Protein AF-A0A6I5P0N2-F1 (afdb_monomer_lite)

Sequence (398 aa):
MTQQKPTVQQSGKYAINFGKGRGDIHIGDRIYSIDPETLRRIIREELWTGEYSEVAKIVKTLLREELRRFQKDYGTTIGVGLNALSGLLQNPEIHDSVVVFRANFRAASDKIAVVAKLKELHDLLHNVEVVCYEPVAKAVKYFLEDDIAVGDCAVHHMQLQNYILRIQAVCQHVDHSVSTAQWPSDLQTVAKVLSEAIAELDAQKLRQAISKLKRIIAHQPSRLNTQLNQAARNLQLSELIESMRAIQQKLVEVCPETDKTQDFGRSITALTDLANRLAVLVVTHDYWQAIDIDLRLIETTIAYDVMELEIAWPDLQARVKPFFDEHQDDWTTWFQAHTRNLDAALKEHNPARIRSCFQLYRSQALNRFYRVDTNLKLLFDELSEVGKHLAGVLDALG

Radius of gyration: 25.36 Å; chains: 1; bounding box: 54×64×67 Å

Secondary structure (DSSP, 8-state):
--PPPP----BTTB-EEEETTEEEEEETTEEEE--HHHHHHHHHHHSSSS--SHHHHHHHHHHHHHHH-TT--HHHHHHHHHHHHHTTTTSHHHHHHHHHTHHHHHHHHHHHHHHHHHHHHHHHHHHIIIIIIHHHHHHTTTTTT-HHHHHHHHHHHHHHHHHHHHHHHHHHHS-HHHHT-SHHHHHHHHHHHHHHHHHHT-HHHHHHHHHHHHHHHHHHHHHHHHHHHHHHHTT-HHHHHHHHHHHHHHHHHHSTT-HHHHHHHHHHHHHHHHHHHHHHHHHHHHHHHHHHHHHHHHHHHTTT-SHHHHHHHHHHHHHHGGG--SS--HHHHHHHHHHHHHHHHHHTT-HHHHHHHHHHHHHHHHHHHHHHHHHHHHHHHHHHHHHHHHHHHHHHT-

Foldseek 3Di:
DDDDDDDFDDDPQFGFDPDPPWTWGDDHPDTFTPDLVSLVVCCVPPVPPLPDDDNLVVLLVLVVVLVVPPDDLLLVLLLLLLVLLLVVCVDVLLLVLVVVCLVVLVLLLVLLLQLLLLLVLLVLLVCCVPQALPLLVVLLVCLLPDPVSLVSLVVSLVVLVVSLVVNVVSLVVHDVVSVPDCVSVLSVVLSVLSVVCSVVVPSVSSVVSSVSSCVCSLPVSVVSLVVSLVSLVVSPLVSVLVSLVSSLVSCCVPPNDDPSSVSSVSSSVSSVVLNSSLSSLSVVLVLLVVLLNLLVVCVVCLVPDCVSVVVCLVVSCSSCVSNQDPPDDPLNVQLVVLNVQLVVCVVVVPSVSNVVSSVSNSVSSVVVSVVSSVSSSVSSVSSNSSSVSSVVSSVSSD

pLDDT: mean 83.63, std 18.64, range [25.91, 98.44]

Structure (mmCIF, N/CA/C/O backbone):
data_AF-A0A6I5P0N2-F1
#
_entry.id   AF-A0A6I5P0N2-F1
#
loop_
_atom_site.group_PDB
_atom_site.id
_atom_site.type_symbol
_atom_site.label_atom_id
_atom_site.label_alt_id
_atom_site.label_comp_id
_atom_site.label_asym_id
_atom_site.label_entity_id
_atom_site.label_seq_id
_atom_site.pdbx_PDB_ins_code
_atom_site.Cartn_x
_atom_site.Cartn_y
_atom_site.Cartn_z
_atom_site.occupancy
_atom_site.B_iso_or_equiv
_atom_site.auth_seq_id
_atom_site.auth_comp_id
_atom_site.auth_asym_id
_atom_site.auth_atom_id
_atom_site.pdbx_PDB_model_num
ATOM 1 N N . MET A 1 1 ? -1.631 37.141 33.257 1.00 38.09 1 MET A N 1
ATOM 2 C CA . MET A 1 1 ? -1.670 36.003 32.314 1.00 38.09 1 MET A CA 1
ATOM 3 C C . MET A 1 1 ? -2.527 36.401 31.128 1.00 38.09 1 MET A C 1
ATOM 5 O O . MET A 1 1 ? -3.737 36.516 31.259 1.00 38.09 1 MET A O 1
ATOM 9 N N . THR A 1 2 ? -1.887 36.733 30.014 1.00 29.44 2 THR A N 1
ATOM 10 C CA . THR A 1 2 ? -2.542 37.251 28.809 1.00 29.44 2 THR A CA 1
ATOM 11 C C . THR A 1 2 ? -3.104 36.072 28.018 1.00 29.44 2 THR A C 1
ATOM 13 O O . THR A 1 2 ? -2.340 35.241 27.535 1.00 29.44 2 THR A O 1
ATOM 16 N N . GLN A 1 3 ? -4.432 35.960 27.923 1.00 26.36 3 GLN A N 1
ATOM 17 C CA . GLN A 1 3 ? -5.081 34.962 27.069 1.00 26.36 3 GLN A CA 1
ATOM 18 C C . GLN A 1 3 ? -4.794 35.296 25.598 1.00 26.36 3 GLN A C 1
ATOM 20 O O . GLN A 1 3 ? -5.190 36.354 25.105 1.00 26.36 3 GLN A O 1
ATOM 25 N N . GLN A 1 4 ? -4.093 34.401 24.898 1.00 25.91 4 GLN A N 1
ATOM 26 C CA . GLN A 1 4 ? -3.948 34.451 23.444 1.00 25.91 4 GLN A CA 1
ATOM 27 C C . GLN A 1 4 ? -5.324 34.243 22.795 1.00 25.91 4 GLN A C 1
ATOM 29 O O . GLN A 1 4 ? -5.942 33.191 22.949 1.00 25.91 4 GLN A O 1
ATOM 34 N N . LYS A 1 5 ? -5.808 35.258 22.071 1.00 26.55 5 LYS A N 1
ATOM 35 C CA . LYS A 1 5 ? -6.976 35.135 21.189 1.00 26.55 5 LYS A CA 1
ATOM 36 C C . LYS A 1 5 ? -6.606 34.297 19.955 1.00 26.55 5 LYS A C 1
ATOM 38 O O . LYS A 1 5 ? -5.507 34.483 19.431 1.00 26.55 5 LYS A O 1
ATOM 43 N N . PRO A 1 6 ? -7.507 33.430 19.456 1.00 29.69 6 PRO A N 1
ATOM 44 C CA . PRO A 1 6 ? -7.276 32.695 18.219 1.00 29.69 6 PRO A CA 1
ATOM 45 C C . PRO A 1 6 ? -7.151 33.664 17.037 1.00 29.69 6 PRO A C 1
ATOM 47 O O . PRO A 1 6 ? -7.956 34.583 16.871 1.00 29.69 6 PRO A O 1
ATOM 50 N N . THR A 1 7 ? -6.110 33.466 16.232 1.00 27.97 7 THR A N 1
ATOM 51 C CA . THR A 1 7 ? -5.831 34.247 15.028 1.00 27.97 7 THR A CA 1
ATOM 52 C C . THR A 1 7 ? -6.781 33.812 13.915 1.00 27.97 7 THR A C 1
ATOM 54 O O . THR A 1 7 ? -6.642 32.727 13.362 1.00 27.97 7 THR A O 1
ATOM 57 N N . VAL A 1 8 ? -7.754 34.659 13.586 1.00 32.78 8 VAL A N 1
ATOM 58 C CA . VAL A 1 8 ? -8.607 34.494 12.404 1.00 32.78 8 VAL A CA 1
ATOM 59 C C . VAL A 1 8 ? -7.925 35.220 11.243 1.00 32.78 8 VAL A C 1
ATOM 61 O O . VAL A 1 8 ? -7.829 36.446 11.260 1.00 32.78 8 VAL A O 1
ATOM 64 N N . GLN A 1 9 ? -7.448 34.491 10.230 1.00 31.20 9 GLN A N 1
ATOM 65 C CA . GLN A 1 9 ? -7.102 35.101 8.943 1.00 31.20 9 GLN A CA 1
ATOM 66 C C . GLN A 1 9 ? -8.393 35.300 8.142 1.00 31.20 9 GLN A C 1
ATOM 68 O O . GLN A 1 9 ? -8.932 34.362 7.562 1.00 31.20 9 GLN A O 1
ATOM 73 N N . GLN A 1 10 ? -8.914 36.527 8.138 1.00 33.12 10 GLN A N 1
ATOM 74 C CA . GLN A 1 10 ? -9.972 36.936 7.217 1.00 33.12 10 GLN A CA 1
ATOM 75 C C . GLN A 1 10 ? -9.339 37.469 5.930 1.00 33.12 10 GLN A C 1
ATOM 77 O O . GLN A 1 10 ? -8.772 38.559 5.921 1.00 33.12 10 GLN A O 1
ATOM 82 N N . SER A 1 11 ? -9.485 36.731 4.830 1.00 29.33 11 SER A N 1
ATOM 83 C CA . SER A 1 11 ? -9.305 37.268 3.480 1.00 29.33 11 SER A CA 1
ATOM 84 C C . SER A 1 11 ? -10.590 37.030 2.683 1.00 29.33 11 SER A C 1
ATOM 86 O O . SER A 1 11 ? -10.755 35.951 2.141 1.00 29.33 11 SER A O 1
ATOM 88 N N . GLY A 1 12 ? -11.502 38.013 2.669 1.00 38.03 12 GLY A N 1
ATOM 89 C CA . GLY A 1 12 ? -12.645 38.164 1.742 1.00 38.03 12 GLY A CA 1
ATOM 90 C C . GLY A 1 12 ? -13.572 36.956 1.483 1.00 38.03 12 GLY A C 1
ATOM 91 O O . GLY A 1 12 ? -13.138 35.934 0.987 1.00 38.03 12 GLY A O 1
ATOM 92 N N . LYS A 1 13 ? -14.889 37.109 1.701 1.00 31.67 13 LYS A N 1
ATOM 93 C CA . LYS A 1 13 ? -15.993 36.151 1.404 1.00 31.67 13 LYS A CA 1
ATOM 94 C C . LYS A 1 13 ? -15.868 34.681 1.866 1.00 31.67 13 LYS A C 1
ATOM 96 O O . LYS A 1 13 ? -16.903 34.030 1.923 1.00 31.67 13 LYS A O 1
ATOM 101 N N . TYR A 1 14 ? -14.702 34.168 2.253 1.00 39.78 14 TYR A N 1
ATOM 102 C CA . TYR A 1 14 ? -14.485 32.759 2.587 1.00 39.78 14 TYR A CA 1
ATOM 103 C C . TYR A 1 14 ? -13.542 32.630 3.788 1.00 39.78 14 TYR A C 1
ATOM 105 O O . TYR A 1 14 ? -12.489 33.264 3.838 1.00 39.78 14 TYR A O 1
ATOM 113 N N . ALA A 1 15 ? -13.933 31.819 4.772 1.00 37.72 15 ALA A N 1
ATOM 114 C CA . ALA A 1 15 ? -13.163 31.545 5.982 1.00 37.72 15 ALA A CA 1
ATOM 115 C C . ALA A 1 15 ? -13.205 30.040 6.282 1.00 37.72 15 ALA A C 1
ATOM 117 O O . ALA A 1 15 ? -14.276 29.437 6.270 1.00 37.72 15 ALA A O 1
ATOM 118 N N . ILE A 1 16 ? -12.045 29.443 6.562 1.00 37.66 16 ILE A N 1
ATOM 119 C CA . ILE A 1 16 ? -11.930 28.066 7.057 1.00 37.66 16 ILE A CA 1
ATOM 120 C C . ILE A 1 16 ? -11.590 28.171 8.540 1.00 37.66 16 ILE A C 1
ATOM 122 O O . ILE A 1 16 ? -10.564 28.751 8.897 1.00 37.66 16 ILE A O 1
ATOM 126 N N . ASN A 1 17 ? -12.466 27.663 9.405 1.00 39.34 17 ASN A N 1
ATOM 127 C CA . ASN A 1 17 ? -12.316 27.793 10.849 1.00 39.34 17 ASN A CA 1
ATOM 128 C C . ASN A 1 17 ? -12.139 26.406 11.473 1.00 39.34 17 ASN A C 1
ATOM 130 O O . ASN A 1 17 ? -13.090 25.638 11.596 1.00 39.34 17 ASN A O 1
ATOM 134 N N . PHE A 1 18 ? -10.911 26.078 11.874 1.00 38.09 18 PHE A N 1
ATOM 135 C CA . PHE A 1 18 ? -10.611 24.846 12.603 1.00 38.09 18 PHE A CA 1
ATOM 136 C C . PHE A 1 18 ? -10.869 25.067 14.100 1.00 38.09 18 PHE A C 1
ATOM 138 O O . PHE A 1 18 ? -9.952 25.226 14.906 1.00 38.09 18 PHE A O 1
ATOM 145 N N . GLY A 1 19 ? -12.147 25.154 14.469 1.00 32.78 19 GLY A N 1
ATOM 146 C CA . GLY A 1 19 ? -12.583 25.187 15.864 1.00 32.78 19 GLY A CA 1
ATOM 147 C C . GLY A 1 19 ? -12.560 23.794 16.502 1.00 32.78 19 GLY A C 1
ATOM 148 O O . GLY A 1 19 ? -12.628 22.781 15.811 1.00 32.78 19 GLY A O 1
ATOM 149 N N . LYS A 1 20 ? -12.475 23.744 17.839 1.00 33.16 20 LYS A N 1
ATOM 150 C CA . LYS A 1 20 ? -12.457 22.518 18.661 1.00 33.16 20 LYS A CA 1
ATOM 151 C C . LYS A 1 20 ? -13.582 21.537 18.267 1.00 33.16 20 LYS A C 1
ATOM 153 O O . LYS A 1 20 ? -14.701 21.655 18.753 1.00 33.16 20 LYS A O 1
ATOM 158 N N . GLY A 1 21 ? -13.268 20.549 17.428 1.00 36.88 21 GLY A N 1
ATOM 159 C CA . GLY A 1 21 ? -14.052 19.319 17.259 1.00 36.88 21 GLY A CA 1
ATOM 160 C C . GLY A 1 21 ? -15.033 19.241 16.082 1.00 36.88 21 GLY A C 1
ATOM 161 O O . GLY A 1 21 ? -15.565 18.160 15.849 1.00 36.88 21 GLY A O 1
ATOM 162 N N . ARG A 1 22 ? -15.251 20.310 15.309 1.00 43.81 22 ARG A N 1
ATOM 163 C CA . ARG A 1 22 ? -15.958 20.249 14.014 1.00 43.81 22 ARG A CA 1
ATOM 164 C C . ARG A 1 22 ? -15.284 21.206 13.045 1.00 43.81 22 ARG A C 1
ATOM 166 O O . ARG A 1 22 ? -15.262 22.409 13.284 1.00 43.81 22 ARG A O 1
ATOM 173 N N . GLY A 1 23 ? -14.689 20.660 11.993 1.00 49.16 23 GLY A N 1
ATOM 174 C CA . GLY A 1 23 ? -14.283 21.469 10.859 1.00 49.16 23 GLY A CA 1
ATOM 175 C C . GLY A 1 23 ? -15.476 21.581 9.925 1.00 49.16 23 GLY A C 1
ATOM 176 O O . GLY A 1 23 ? -15.993 20.559 9.487 1.00 49.16 23 GLY A O 1
ATOM 177 N N . ASP A 1 24 ? -15.910 22.800 9.646 1.00 52.66 24 ASP A N 1
ATOM 178 C CA . ASP A 1 24 ? -16.849 23.086 8.570 1.00 52.66 24 ASP A CA 1
ATOM 179 C C . ASP A 1 24 ? -16.078 23.837 7.474 1.00 52.66 24 ASP A C 1
ATOM 181 O O . ASP A 1 24 ? -15.281 24.741 7.749 1.00 52.66 24 ASP A O 1
ATOM 185 N N . ILE A 1 25 ? -16.278 23.441 6.220 1.00 52.09 25 ILE A N 1
ATOM 186 C CA . ILE A 1 25 ? -15.741 24.121 5.043 1.00 52.09 25 ILE A CA 1
ATOM 187 C C . ILE A 1 25 ? -16.843 25.019 4.496 1.00 52.09 25 ILE A C 1
ATOM 189 O O . ILE A 1 25 ? -17.900 24.550 4.079 1.00 52.09 25 ILE A O 1
ATOM 193 N N . HIS A 1 26 ? -16.577 26.318 4.450 1.00 53.03 26 HIS A N 1
ATOM 194 C CA . HIS A 1 26 ? -17.469 27.287 3.828 1.00 53.03 26 HIS A CA 1
ATOM 195 C C . HIS A 1 26 ? -17.014 27.543 2.385 1.00 53.03 26 HIS A C 1
ATOM 197 O O . HIS A 1 26 ? -15.905 28.034 2.169 1.00 53.03 26 HIS A O 1
ATOM 203 N N . ILE A 1 27 ? -17.863 27.229 1.401 1.00 52.28 27 ILE A N 1
ATOM 204 C CA . ILE A 1 27 ? -17.632 27.536 -0.022 1.00 52.28 27 ILE A CA 1
ATOM 205 C C . ILE A 1 27 ? -18.862 28.275 -0.552 1.00 52.28 27 ILE A C 1
ATOM 207 O O . ILE A 1 27 ? -19.943 27.695 -0.657 1.00 52.28 27 ILE A O 1
ATOM 211 N N . GLY A 1 28 ? -18.732 29.555 -0.902 1.00 67.31 28 GLY A N 1
ATOM 212 C CA . GLY A 1 28 ? -19.925 30.358 -1.204 1.00 67.31 28 GLY A CA 1
ATOM 213 C C . GLY A 1 28 ? -20.780 30.558 0.048 1.00 67.31 28 GLY A C 1
ATOM 214 O O . GLY A 1 28 ? -20.264 30.734 1.149 1.00 67.31 28 GLY A O 1
ATOM 215 N N . ASP A 1 29 ? -22.091 30.434 -0.139 1.00 58.97 29 ASP A N 1
ATOM 216 C CA . ASP A 1 29 ? -23.083 30.398 0.940 1.00 58.97 29 ASP A CA 1
ATOM 217 C C . ASP A 1 29 ? -23.327 28.968 1.462 1.00 58.97 29 ASP A C 1
ATOM 219 O O . ASP A 1 29 ? -24.252 28.727 2.237 1.00 58.97 29 ASP A O 1
ATOM 223 N N . ARG A 1 30 ? -22.530 27.987 1.013 1.00 50.25 30 ARG A N 1
ATOM 224 C CA . ARG A 1 30 ? -22.682 26.578 1.387 1.00 50.25 30 ARG A CA 1
ATOM 225 C C . ARG A 1 30 ? -21.696 26.210 2.486 1.00 50.25 30 ARG A C 1
ATOM 227 O O . ARG A 1 30 ? -20.508 26.519 2.405 1.00 50.25 30 ARG A O 1
ATOM 234 N N . ILE A 1 31 ? -22.211 25.512 3.492 1.00 56.69 31 ILE A N 1
ATOM 235 C CA . ILE A 1 31 ? -21.442 24.951 4.599 1.00 56.69 31 ILE A CA 1
ATOM 236 C C . ILE A 1 31 ? -21.383 23.443 4.386 1.00 56.69 31 ILE A C 1
ATOM 238 O O . ILE A 1 31 ? -22.414 22.782 4.268 1.00 56.69 31 ILE A O 1
ATOM 242 N N . TYR A 1 32 ? -20.171 22.918 4.309 1.00 58.03 32 TYR A N 1
ATOM 243 C CA . TYR A 1 32 ? -19.884 21.503 4.154 1.00 58.03 32 TYR A CA 1
ATOM 244 C C . TYR A 1 32 ? -19.265 21.004 5.449 1.00 58.03 32 TYR A C 1
ATOM 246 O O . TYR A 1 32 ? -18.270 21.563 5.902 1.00 58.03 32 TYR A O 1
ATOM 254 N N . SER A 1 33 ? -19.816 19.948 6.038 1.00 51.97 33 SER A N 1
ATOM 255 C CA . SER A 1 33 ? -19.141 19.303 7.160 1.00 51.97 33 SER A CA 1
ATOM 256 C C . SER A 1 33 ? -17.852 18.643 6.657 1.00 51.97 33 SER A C 1
ATOM 258 O O . SER A 1 33 ? -17.849 18.047 5.577 1.00 51.97 33 SER A O 1
ATOM 260 N N . ILE A 1 34 ? -16.747 18.740 7.406 1.00 57.44 34 ILE A N 1
ATOM 261 C CA . ILE A 1 34 ? -15.543 17.919 7.177 1.00 57.44 34 ILE A CA 1
ATOM 262 C C . ILE A 1 34 ? -15.832 16.519 7.711 1.00 57.44 34 ILE A C 1
ATOM 264 O O . ILE A 1 34 ? -15.244 16.052 8.686 1.00 57.44 34 ILE A O 1
ATOM 268 N N . ASP A 1 35 ? -16.790 15.856 7.082 1.00 58.84 35 ASP A N 1
ATOM 269 C CA . ASP A 1 35 ? -16.923 14.421 7.172 1.00 58.84 35 ASP A CA 1
ATOM 270 C C . ASP A 1 35 ? -16.262 13.791 5.928 1.00 58.84 35 ASP A C 1
ATOM 272 O O . ASP A 1 35 ? -16.227 14.402 4.846 1.00 58.84 35 ASP A O 1
ATOM 276 N N . PRO A 1 36 ? -15.697 12.580 6.055 1.00 44.91 36 PRO A N 1
ATOM 277 C CA . PRO A 1 36 ? -15.017 11.919 4.952 1.00 44.91 36 PRO A CA 1
ATOM 278 C C . PRO A 1 36 ? -15.874 11.754 3.689 1.00 44.91 36 PRO A C 1
ATOM 280 O O . PRO A 1 36 ? -15.308 11.767 2.600 1.00 44.91 36 PRO A O 1
ATOM 283 N N . GLU A 1 37 ? -17.202 11.612 3.777 1.00 50.00 37 GLU A N 1
ATOM 284 C CA . GLU A 1 37 ? -18.066 11.493 2.594 1.00 50.00 37 GLU A CA 1
ATOM 285 C C . GLU A 1 37 ? -18.250 12.816 1.861 1.00 50.00 37 GLU A C 1
ATOM 287 O O . GLU A 1 37 ? -18.166 12.840 0.631 1.00 50.00 37 GLU A O 1
ATOM 292 N N . THR A 1 38 ? -18.425 13.922 2.580 1.00 60.81 38 THR A N 1
ATOM 293 C CA . THR A 1 38 ? -18.529 15.247 1.960 1.00 60.81 38 THR A CA 1
ATOM 294 C C . THR A 1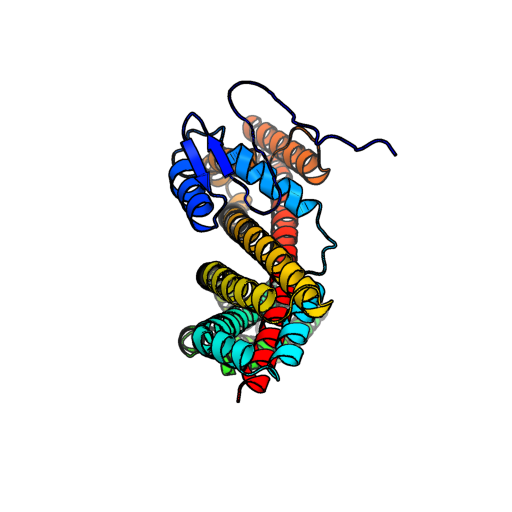 38 ? -17.242 15.617 1.227 1.00 60.81 38 THR A C 1
ATOM 296 O O . THR A 1 38 ? -17.290 16.062 0.077 1.00 60.81 38 THR A O 1
ATOM 299 N N . LEU A 1 39 ? -16.084 15.340 1.832 1.00 52.31 39 LEU A N 1
ATOM 300 C CA . LEU A 1 39 ? -14.779 15.549 1.203 1.00 52.31 39 LEU A CA 1
ATOM 301 C C . LEU A 1 39 ? -14.604 14.660 -0.041 1.00 52.31 39 LEU A C 1
ATOM 303 O O . LEU A 1 39 ? -14.128 15.124 -1.076 1.00 52.31 39 LEU A O 1
ATOM 307 N N . ARG A 1 40 ? -15.065 13.403 0.021 1.00 52.47 40 ARG A N 1
ATOM 308 C CA . ARG A 1 40 ? -15.067 12.462 -1.114 1.00 52.47 40 ARG A CA 1
ATOM 309 C C . ARG A 1 40 ? -15.985 12.904 -2.255 1.00 52.47 40 ARG A C 1
ATOM 311 O O . ARG A 1 40 ? -15.590 12.763 -3.410 1.00 52.47 40 ARG A O 1
ATOM 318 N N . ARG A 1 41 ? -17.190 13.404 -1.959 1.00 61.16 41 ARG A N 1
ATOM 319 C CA . ARG A 1 41 ? -18.152 13.882 -2.968 1.00 61.16 41 ARG A CA 1
ATOM 320 C C . ARG A 1 41 ? -17.592 15.087 -3.712 1.00 61.16 41 ARG A C 1
ATOM 322 O O . ARG A 1 41 ? -17.525 15.058 -4.933 1.00 61.16 41 ARG A O 1
ATOM 329 N N . ILE A 1 42 ? -17.102 16.075 -2.965 1.00 57.69 42 ILE A N 1
ATOM 330 C CA . ILE A 1 42 ? -16.465 17.274 -3.519 1.00 57.69 42 ILE A CA 1
ATOM 331 C C . ILE A 1 42 ? -15.276 16.876 -4.399 1.00 57.69 42 ILE A C 1
ATOM 333 O O . ILE A 1 42 ? -15.149 17.354 -5.518 1.00 57.69 42 ILE A O 1
ATOM 337 N N . ILE A 1 43 ? -14.434 15.944 -3.941 1.00 52.81 43 ILE A N 1
ATOM 338 C CA . ILE A 1 43 ? -13.299 15.472 -4.735 1.00 52.81 43 ILE A CA 1
ATOM 339 C C . ILE A 1 43 ? -13.759 14.807 -6.042 1.00 52.81 43 ILE A C 1
ATOM 341 O O . ILE A 1 43 ? -13.207 15.071 -7.104 1.00 52.81 43 ILE A O 1
ATOM 345 N N . ARG A 1 44 ? -14.771 13.941 -5.988 1.00 52.41 44 ARG A N 1
ATOM 346 C CA . ARG A 1 44 ? -15.236 13.175 -7.152 1.00 52.41 44 ARG A CA 1
ATOM 347 C C . ARG A 1 44 ? -15.946 14.043 -8.192 1.00 52.41 44 ARG A C 1
ATOM 349 O O . ARG A 1 44 ? -15.734 13.835 -9.380 1.00 52.41 44 ARG A O 1
ATOM 356 N N . GLU A 1 45 ? -16.786 14.971 -7.747 1.00 54.00 45 GLU A N 1
ATOM 357 C CA . GLU A 1 45 ? -17.618 15.804 -8.624 1.00 54.00 45 GLU A CA 1
ATOM 358 C C . GLU A 1 45 ? -16.834 16.985 -9.212 1.00 54.00 45 GLU A C 1
ATOM 360 O O . GLU A 1 45 ? -17.072 17.360 -10.355 1.00 54.00 45 GLU A O 1
ATOM 365 N N . GLU A 1 46 ? -15.850 17.520 -8.482 1.00 52.44 46 GLU A N 1
ATOM 366 C CA . GLU A 1 46 ? -15.175 18.770 -8.855 1.00 52.44 46 GLU A CA 1
ATOM 367 C C . GLU A 1 46 ? -13.732 18.569 -9.360 1.00 52.44 46 GLU A C 1
ATOM 369 O O . GLU A 1 46 ? -13.240 19.409 -10.108 1.00 52.44 46 GLU A O 1
ATOM 374 N N . LEU A 1 47 ? -13.020 17.473 -9.016 1.00 48.62 47 LEU A N 1
ATOM 375 C CA . LEU A 1 47 ? -11.693 17.205 -9.617 1.00 48.62 47 LEU A CA 1
ATOM 376 C C . LEU A 1 47 ? -11.787 16.605 -11.047 1.00 48.62 47 LEU A C 1
ATOM 378 O O . LEU A 1 47 ? -10.815 16.590 -11.802 1.00 48.62 47 LEU A O 1
ATOM 382 N N . TRP A 1 48 ? -12.932 16.091 -11.482 1.00 48.03 48 TRP A N 1
ATOM 383 C CA . TRP A 1 48 ? -13.016 15.428 -12.795 1.00 48.03 48 TRP A CA 1
ATOM 384 C C . TRP A 1 48 ? -13.469 16.337 -13.945 1.00 48.03 48 TRP A C 1
ATOM 386 O O . TRP A 1 48 ? -13.315 15.963 -15.104 1.00 48.03 48 TRP A O 1
ATOM 396 N N . THR A 1 49 ? -13.972 17.539 -13.658 1.00 49.47 49 THR A N 1
ATOM 397 C CA . THR A 1 49 ? -14.609 18.424 -14.653 1.00 49.47 49 THR A CA 1
ATOM 398 C C . THR A 1 49 ? -13.685 19.485 -15.262 1.00 49.47 49 THR A C 1
ATOM 400 O O . THR A 1 49 ? -14.109 20.222 -16.145 1.00 49.47 49 THR A O 1
ATOM 403 N N . GLY A 1 50 ? -12.412 19.562 -14.858 1.00 42.12 50 GLY A N 1
ATOM 404 C CA . GLY A 1 50 ? -11.413 20.435 -15.497 1.00 42.12 50 GLY A CA 1
ATOM 405 C C . GLY A 1 50 ? -11.516 21.933 -15.160 1.00 42.12 50 GLY A C 1
ATOM 406 O O . GLY A 1 50 ? -10.586 22.680 -15.461 1.00 42.12 50 GLY A O 1
ATOM 407 N N . GLU A 1 51 ? -12.567 22.380 -14.469 1.00 44.25 51 GLU A N 1
ATOM 408 C CA . GLU A 1 51 ? -12.699 23.752 -13.962 1.00 44.25 51 GLU A CA 1
ATOM 409 C C . GLU A 1 51 ? -12.094 23.867 -12.552 1.00 44.25 51 GLU A C 1
ATOM 411 O O . GLU A 1 51 ? -12.742 23.634 -11.537 1.00 44.25 51 GLU A O 1
ATOM 416 N N . TYR A 1 52 ? -10.803 24.201 -12.469 1.00 54.88 52 TYR A N 1
ATOM 417 C CA . TYR A 1 52 ? -10.037 24.085 -11.226 1.00 54.88 52 TYR A CA 1
ATOM 418 C C . TYR A 1 52 ? -9.553 25.398 -10.617 1.00 54.88 52 TYR A C 1
ATOM 420 O O . TYR A 1 52 ? -8.670 26.067 -11.154 1.00 54.88 52 TYR A O 1
ATOM 428 N N . SER A 1 53 ? -10.016 25.666 -9.393 1.00 60.91 53 SER A N 1
ATOM 429 C CA . SER A 1 53 ? -9.343 26.569 -8.448 1.00 60.91 53 SER A CA 1
ATOM 430 C C . SER A 1 53 ? -9.560 26.159 -6.984 1.00 60.91 53 SER A C 1
ATOM 432 O O . SER A 1 53 ? -8.599 26.116 -6.223 1.00 60.91 53 SER A O 1
ATOM 434 N N . GLU A 1 54 ? -10.776 25.791 -6.564 1.00 55.91 54 GLU A N 1
ATOM 435 C CA . GLU A 1 54 ? -11.110 25.760 -5.124 1.00 55.91 54 GLU A CA 1
ATOM 436 C C . GLU A 1 54 ? -10.949 24.395 -4.434 1.00 55.91 54 GLU A C 1
ATOM 438 O O . GLU A 1 54 ? -10.351 24.310 -3.360 1.00 55.91 54 GLU A O 1
ATOM 443 N N . VAL A 1 55 ? -11.376 23.295 -5.057 1.00 51.31 55 VAL A N 1
ATOM 444 C CA . VAL A 1 55 ? -11.204 21.947 -4.476 1.00 51.31 55 VAL A CA 1
ATOM 445 C C . VAL A 1 55 ? -9.739 21.522 -4.477 1.00 51.31 55 VAL A C 1
ATOM 447 O O . VAL A 1 55 ? -9.249 20.969 -3.491 1.00 51.31 55 VAL A O 1
ATOM 450 N N . ALA A 1 56 ? -9.002 21.890 -5.527 1.00 50.38 56 ALA A N 1
ATOM 451 C CA . ALA A 1 56 ? -7.553 21.740 -5.562 1.00 50.38 56 ALA A CA 1
ATOM 452 C C . ALA A 1 56 ? -6.877 22.496 -4.408 1.00 50.38 56 ALA A C 1
ATOM 454 O O . ALA A 1 56 ? -5.977 21.940 -3.790 1.00 50.38 56 ALA A O 1
ATOM 455 N N . LYS A 1 57 ? -7.328 23.709 -4.045 1.00 54.75 57 LYS A N 1
ATOM 456 C CA . LYS A 1 57 ? -6.795 24.448 -2.884 1.00 54.75 57 LYS A CA 1
ATOM 457 C C . LYS A 1 57 ? -7.086 23.745 -1.557 1.00 54.75 57 LYS A C 1
ATOM 459 O O . LYS A 1 57 ? -6.195 23.703 -0.715 1.00 54.75 57 LYS A O 1
ATOM 464 N N . ILE A 1 58 ? -8.280 23.179 -1.367 1.00 57.62 58 ILE A N 1
ATOM 465 C CA . ILE A 1 58 ? -8.647 22.451 -0.136 1.00 57.62 58 ILE A CA 1
ATOM 466 C C . ILE A 1 58 ? -7.821 21.169 -0.001 1.00 57.62 58 ILE A C 1
ATOM 468 O O . ILE A 1 58 ? -7.169 20.968 1.022 1.00 57.62 58 ILE A O 1
ATOM 472 N N . VAL A 1 59 ? -7.772 20.346 -1.053 1.00 53.16 59 VAL A N 1
ATOM 473 C CA . VAL A 1 59 ? -6.943 19.130 -1.094 1.00 53.16 59 VAL A CA 1
ATOM 474 C C . VAL A 1 59 ? -5.469 19.480 -0.882 1.00 53.16 59 VAL A C 1
ATOM 476 O O . VAL A 1 59 ? -4.783 18.824 -0.105 1.00 53.16 59 VAL A O 1
ATOM 479 N N . LYS A 1 60 ? -4.995 20.577 -1.480 1.00 54.97 60 LYS A N 1
ATOM 480 C CA . LYS A 1 60 ? -3.640 21.106 -1.292 1.00 54.97 60 LYS A CA 1
ATOM 481 C C . LYS A 1 60 ? -3.376 21.575 0.142 1.00 54.97 60 LYS A C 1
ATOM 483 O O . LYS A 1 60 ? -2.275 21.386 0.643 1.00 54.97 60 LYS A O 1
ATOM 488 N N . THR A 1 61 ? -4.333 22.197 0.826 1.00 59.25 61 THR A N 1
ATOM 489 C CA . THR A 1 61 ? -4.186 22.600 2.240 1.00 59.25 61 THR A CA 1
ATOM 490 C C . THR A 1 61 ? -4.169 21.388 3.171 1.00 59.25 61 THR A C 1
ATOM 492 O O . THR A 1 61 ? -3.324 21.321 4.059 1.00 59.25 61 THR A O 1
ATOM 495 N N . LEU A 1 62 ? -5.015 20.389 2.913 1.00 56.94 62 LEU A N 1
ATOM 496 C CA . LEU A 1 62 ? -5.022 19.131 3.663 1.00 56.94 62 LEU A CA 1
ATOM 497 C C . LEU A 1 62 ? -3.717 18.349 3.465 1.00 56.94 62 LEU A C 1
ATOM 499 O O . LEU A 1 62 ? -3.095 17.932 4.436 1.00 56.94 62 LEU A O 1
ATOM 503 N N . LEU A 1 63 ? -3.231 18.248 2.224 1.00 52.50 63 LEU A N 1
ATOM 504 C CA . LEU A 1 63 ? -1.935 17.638 1.914 1.00 52.50 63 LEU A CA 1
ATOM 505 C C . LEU A 1 63 ? -0.760 18.352 2.595 1.00 52.50 63 LEU A C 1
ATOM 507 O O . LEU A 1 63 ? 0.196 17.698 3.012 1.00 52.50 63 LEU A O 1
ATOM 511 N N . ARG A 1 64 ? -0.831 19.683 2.723 1.00 57.75 64 ARG A N 1
ATOM 512 C CA . ARG A 1 64 ? 0.186 20.510 3.393 1.00 57.75 64 ARG A CA 1
ATOM 513 C C . ARG A 1 64 ? 0.267 20.248 4.890 1.00 57.75 64 ARG A C 1
ATOM 515 O O . ARG A 1 64 ? 1.368 20.114 5.420 1.00 57.75 64 ARG A O 1
ATOM 522 N N . GLU A 1 65 ? -0.869 20.184 5.576 1.00 57.06 65 GLU A N 1
ATOM 523 C CA . GLU A 1 65 ? -0.869 19.835 6.999 1.00 57.06 65 GLU A CA 1
ATOM 524 C C . GLU A 1 65 ? -0.401 18.397 7.224 1.00 57.06 65 GLU A C 1
ATOM 526 O O . GLU A 1 65 ? 0.340 18.134 8.172 1.00 57.06 65 GLU A O 1
ATOM 531 N N . GLU A 1 66 ? -0.752 17.488 6.316 1.00 54.88 66 GLU A N 1
ATOM 532 C CA . GLU A 1 66 ? -0.388 16.078 6.417 1.00 54.88 66 GLU A CA 1
ATOM 533 C C . GLU A 1 66 ? 1.109 15.804 6.261 1.00 54.88 66 GLU A C 1
ATOM 535 O O . GLU A 1 66 ? 1.695 15.031 7.023 1.00 54.88 66 GLU A O 1
ATOM 540 N N . LEU A 1 67 ? 1.770 16.491 5.327 1.00 51.47 67 LEU A N 1
ATOM 541 C CA . LEU A 1 67 ? 3.220 16.377 5.138 1.00 51.47 67 LEU A CA 1
ATOM 542 C C . LEU A 1 67 ? 4.029 16.996 6.289 1.00 51.47 67 LEU A C 1
ATOM 544 O O . LEU A 1 67 ? 5.195 16.653 6.451 1.00 51.47 67 LEU A O 1
ATOM 548 N N . ARG A 1 68 ? 3.439 17.878 7.110 1.00 53.72 68 ARG A N 1
ATOM 549 C CA . ARG A 1 68 ? 4.106 18.467 8.288 1.00 53.72 68 ARG A CA 1
ATOM 550 C C . ARG A 1 68 ? 3.955 17.629 9.560 1.00 53.72 68 ARG A C 1
ATOM 552 O O . ARG A 1 68 ? 4.762 17.773 10.473 1.00 53.72 68 ARG A O 1
ATOM 559 N N . ARG A 1 69 ? 2.955 16.747 9.645 1.00 55.94 69 ARG A N 1
ATOM 560 C CA . ARG A 1 69 ? 2.615 15.979 10.862 1.00 55.94 69 ARG A CA 1
ATOM 561 C C . ARG A 1 69 ? 3.354 14.637 10.989 1.00 55.94 69 ARG A C 1
ATOM 563 O O . ARG A 1 69 ? 2.825 13.701 11.580 1.00 55.94 69 ARG A O 1
ATOM 570 N N . PHE A 1 70 ? 4.590 14.536 10.501 1.00 50.31 70 PHE A N 1
ATOM 571 C CA . PHE A 1 70 ? 5.376 13.289 10.422 1.00 50.31 70 PHE A CA 1
ATOM 572 C C . PHE A 1 70 ? 5.762 12.609 11.761 1.00 50.31 70 PHE A C 1
ATOM 574 O O . PHE A 1 70 ? 6.640 11.754 11.775 1.00 50.31 70 PHE A O 1
ATOM 581 N N . GLN A 1 71 ? 5.134 12.958 12.887 1.00 55.31 71 GLN A N 1
ATOM 582 C CA . GLN A 1 71 ? 5.505 12.469 14.223 1.00 55.31 71 GLN A CA 1
ATOM 583 C C . GLN A 1 71 ? 4.327 12.273 15.195 1.00 55.31 71 GLN A C 1
ATOM 585 O O . GLN A 1 71 ? 4.551 12.145 16.398 1.00 55.31 71 GLN A O 1
ATOM 590 N N . LYS A 1 72 ? 3.067 12.277 14.742 1.00 62.62 72 LYS A N 1
ATOM 591 C CA . LYS A 1 72 ? 1.964 11.928 15.651 1.00 62.62 72 LYS A CA 1
ATOM 592 C C . LYS A 1 72 ? 1.856 10.409 15.760 1.00 62.62 72 LYS A C 1
ATOM 594 O O . LYS A 1 72 ? 1.439 9.765 14.810 1.00 62.62 72 LYS A O 1
ATOM 599 N N . ASP A 1 73 ? 2.193 9.869 16.927 1.00 82.88 73 ASP A N 1
ATOM 600 C CA . ASP A 1 73 ? 1.938 8.472 17.282 1.00 82.88 73 ASP A CA 1
ATOM 601 C C . ASP A 1 73 ? 0.449 8.287 17.632 1.00 82.88 73 ASP A C 1
ATOM 603 O O . ASP A 1 73 ? 0.016 8.340 18.795 1.00 82.88 73 ASP A O 1
ATOM 607 N N . TYR A 1 74 ? -0.362 8.171 16.578 1.00 87.44 74 TYR A N 1
ATOM 608 C CA . TYR A 1 74 ? -1.799 7.949 16.698 1.00 87.44 74 TYR A CA 1
ATOM 609 C C . TYR A 1 74 ? -2.093 6.600 17.350 1.00 87.44 74 TYR A C 1
ATOM 611 O O . TYR A 1 74 ? -2.951 6.540 18.232 1.00 87.44 74 TYR A O 1
ATOM 619 N N . GLY A 1 75 ? -1.358 5.553 16.960 1.00 87.12 75 GLY A N 1
ATOM 620 C CA . GLY A 1 75 ? -1.516 4.193 17.474 1.00 87.12 75 GLY A CA 1
ATOM 621 C C . GLY A 1 75 ? -1.438 4.147 18.997 1.00 87.12 75 GLY A C 1
ATOM 622 O O . GLY A 1 75 ? -2.383 3.689 19.639 1.00 87.12 75 GLY A O 1
ATOM 623 N N . THR A 1 76 ? -0.391 4.730 19.588 1.00 90.94 76 THR A N 1
ATOM 624 C CA . THR A 1 76 ? -0.230 4.775 21.049 1.00 90.94 76 THR A CA 1
ATOM 625 C C . THR A 1 76 ? -1.335 5.579 21.726 1.00 90.94 76 THR A C 1
ATOM 627 O O . THR A 1 76 ? -1.921 5.119 22.704 1.00 90.94 76 THR A O 1
ATOM 630 N N . THR A 1 77 ? -1.673 6.768 21.211 1.00 94.38 77 THR A N 1
ATOM 631 C CA . THR A 1 77 ? -2.718 7.614 21.822 1.00 94.38 77 THR A CA 1
ATOM 632 C C . THR A 1 77 ? -4.083 6.924 21.797 1.00 94.38 77 THR A C 1
ATOM 634 O O . THR A 1 77 ? -4.823 6.946 22.782 1.00 94.38 77 THR A O 1
ATOM 637 N N . ILE A 1 78 ? -4.420 6.293 20.670 1.00 95.94 78 ILE A N 1
ATOM 638 C CA . ILE A 1 78 ? -5.672 5.556 20.512 1.00 95.94 78 ILE A CA 1
ATOM 639 C C . ILE A 1 78 ? -5.671 4.320 21.415 1.00 95.94 78 ILE A C 1
ATOM 641 O O . ILE A 1 78 ? -6.655 4.075 22.114 1.00 95.94 78 ILE A O 1
ATOM 645 N N . GLY A 1 79 ? -4.552 3.595 21.457 1.00 94.81 79 GLY A N 1
ATOM 646 C CA . GLY A 1 79 ? -4.357 2.422 22.300 1.00 94.81 79 GLY A CA 1
ATOM 647 C C . GLY A 1 79 ? -4.512 2.707 23.788 1.00 94.81 79 GLY A C 1
ATOM 648 O O . GLY A 1 79 ? -5.206 1.964 24.476 1.00 94.81 79 GLY A O 1
ATOM 649 N N . VAL A 1 80 ? -3.958 3.81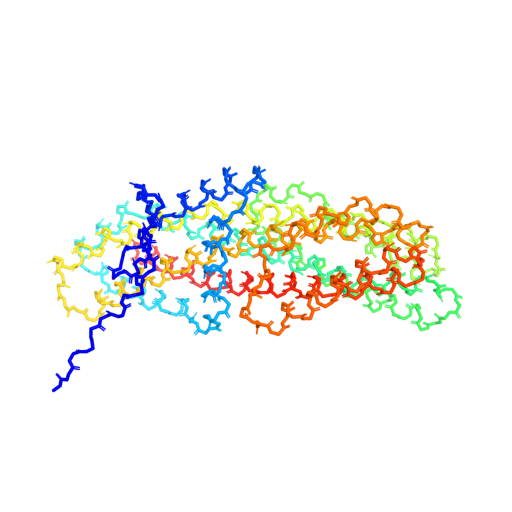9 24.285 1.00 95.94 80 VAL A N 1
ATOM 650 C CA . VAL A 1 80 ? -4.149 4.264 25.676 1.00 95.94 80 VAL A CA 1
ATOM 651 C C . VAL A 1 80 ? -5.633 4.452 25.991 1.00 95.94 80 VAL A C 1
ATOM 653 O O . VAL A 1 80 ? -6.115 3.903 26.980 1.00 95.94 80 VAL A O 1
ATOM 656 N N . GLY A 1 81 ? -6.386 5.155 25.138 1.00 96.25 81 GLY A N 1
ATOM 657 C CA . GLY A 1 81 ? -7.817 5.363 25.372 1.00 96.25 81 GLY A CA 1
ATOM 658 C C . GLY A 1 81 ? -8.650 4.081 25.265 1.00 96.25 81 GLY A C 1
ATOM 659 O O . GLY A 1 81 ? -9.560 3.882 26.065 1.00 96.25 81 GLY A O 1
ATOM 660 N N . LEU A 1 82 ? -8.339 3.181 24.327 1.00 96.50 82 LEU A N 1
ATOM 661 C CA . LEU A 1 82 ? -9.027 1.887 24.217 1.00 96.50 82 LEU A CA 1
ATOM 662 C C . LEU A 1 82 ? -8.717 0.968 25.410 1.00 96.50 82 LEU A C 1
ATOM 664 O O . LEU A 1 82 ? -9.625 0.348 25.955 1.00 96.50 82 LEU A O 1
ATOM 668 N N . ASN A 1 83 ? -7.475 0.949 25.895 1.00 95.44 83 ASN A N 1
ATOM 669 C CA . ASN A 1 83 ? -7.115 0.229 27.118 1.00 95.44 83 ASN A CA 1
ATOM 670 C C . ASN A 1 83 ? -7.799 0.835 28.356 1.00 95.44 83 ASN A C 1
ATOM 672 O O . ASN A 1 83 ? -8.236 0.106 29.250 1.00 95.44 83 ASN A O 1
ATOM 676 N N . ALA A 1 84 ? -7.927 2.166 28.407 1.00 95.38 84 ALA A N 1
ATOM 677 C CA . ALA A 1 84 ? -8.680 2.850 29.450 1.00 95.38 84 ALA A CA 1
ATOM 678 C C . ALA A 1 84 ? -10.156 2.422 29.440 1.00 95.38 84 ALA A C 1
ATOM 680 O O . ALA A 1 84 ? -10.697 2.132 30.509 1.00 95.38 84 ALA A O 1
ATOM 681 N N . LEU A 1 85 ? -10.769 2.298 28.252 1.00 96.12 85 LEU A N 1
ATOM 682 C CA . LEU A 1 85 ? -12.121 1.759 28.092 1.00 96.12 85 LEU A CA 1
ATOM 683 C C . LEU A 1 85 ? -12.223 0.324 28.621 1.00 96.12 85 LEU A C 1
ATOM 685 O O . LEU A 1 85 ? -13.116 0.060 29.421 1.00 96.12 85 LEU A O 1
ATOM 689 N N . SER A 1 86 ? -11.296 -0.576 28.271 1.00 94.38 86 SER A N 1
ATOM 690 C CA . SER A 1 86 ? -11.286 -1.949 28.809 1.00 94.38 86 SER A CA 1
ATOM 691 C C . SER A 1 86 ? -11.259 -1.965 30.339 1.00 94.38 86 SER A C 1
ATOM 693 O O . SER A 1 86 ? -11.993 -2.713 30.980 1.00 94.38 86 SER A O 1
ATOM 695 N N . GLY A 1 87 ? -10.466 -1.081 30.950 1.00 93.00 87 GLY A N 1
ATOM 696 C CA . GLY A 1 87 ? -10.412 -0.924 32.402 1.00 93.00 87 GLY A CA 1
ATOM 697 C C . GLY A 1 87 ? -11.650 -0.271 33.034 1.00 93.00 87 GLY A C 1
ATOM 698 O O . GLY A 1 87 ? -11.698 -0.182 34.261 1.00 93.00 87 GLY A O 1
ATOM 699 N N . LEU A 1 88 ? -12.597 0.234 32.239 1.00 94.19 88 LEU A N 1
ATOM 700 C CA . LEU A 1 88 ? -13.883 0.796 32.671 1.00 94.19 88 LEU A CA 1
ATOM 701 C C . LEU A 1 88 ? -15.046 -0.188 32.476 1.00 94.19 88 LEU A C 1
ATOM 703 O O . LEU A 1 88 ? -16.106 0.023 33.059 1.00 94.19 88 LEU A O 1
ATOM 707 N N . LEU A 1 89 ? -14.841 -1.290 31.745 1.00 95.69 89 LEU A N 1
ATOM 708 C CA . LEU A 1 89 ? -15.850 -2.339 31.533 1.00 95.69 89 LEU A CA 1
ATOM 709 C C . LEU A 1 89 ? -16.258 -3.075 32.819 1.00 95.69 89 LEU A C 1
ATOM 711 O O . LEU A 1 89 ? -17.231 -3.818 32.811 1.00 95.69 89 LEU A O 1
ATOM 715 N N . GLN A 1 90 ? -15.568 -2.857 33.945 1.00 93.38 90 GLN A N 1
ATOM 716 C CA . GLN A 1 90 ? -16.038 -3.341 35.249 1.00 93.38 90 GLN A CA 1
ATOM 717 C C . GLN A 1 90 ? -17.289 -2.601 35.749 1.00 93.38 90 GLN A C 1
ATOM 719 O O . GLN A 1 90 ? -17.959 -3.086 36.658 1.00 93.38 90 GLN A O 1
ATOM 724 N N . ASN A 1 91 ? -17.609 -1.434 35.181 1.00 94.69 91 ASN A N 1
ATOM 725 C CA . ASN A 1 91 ? -18.866 -0.747 35.440 1.00 94.69 91 ASN A CA 1
ATOM 726 C C . ASN A 1 91 ? -19.970 -1.328 34.527 1.00 94.69 91 ASN A C 1
ATOM 728 O O . ASN A 1 91 ? -19.844 -1.199 33.306 1.00 94.69 91 ASN A O 1
ATOM 732 N N . PRO A 1 92 ? -21.059 -1.904 35.078 1.00 95.69 92 PRO A N 1
ATOM 733 C CA . PRO A 1 92 ? -22.116 -2.535 34.284 1.00 95.69 92 PRO A CA 1
ATOM 734 C C . PRO A 1 92 ? -22.774 -1.608 33.254 1.00 95.69 92 PRO A C 1
ATOM 736 O O . PRO A 1 92 ? -23.020 -2.025 32.129 1.00 95.69 92 PRO A O 1
ATOM 739 N N . GLU A 1 93 ? -22.996 -0.331 33.583 1.00 95.75 93 GLU A N 1
ATOM 740 C CA . GLU A 1 93 ? -23.625 0.608 32.642 1.00 95.75 93 GLU A CA 1
ATOM 741 C C . GLU A 1 93 ? -22.730 0.907 31.434 1.00 95.75 93 GLU A C 1
ATOM 743 O O . GLU A 1 93 ? -23.213 1.112 30.319 1.00 95.75 93 GLU A O 1
ATOM 748 N N . ILE A 1 94 ? -21.414 0.943 31.655 1.00 95.88 94 ILE A N 1
ATOM 749 C CA . ILE A 1 94 ? -20.436 1.146 30.584 1.00 95.88 94 ILE A CA 1
ATOM 750 C C . ILE A 1 94 ? -20.288 -0.129 29.770 1.00 95.88 94 ILE A C 1
ATOM 752 O O . ILE A 1 94 ? -20.296 -0.061 28.544 1.00 95.88 94 ILE A O 1
ATOM 756 N N . HIS A 1 95 ? -20.204 -1.279 30.438 1.00 97.00 95 HIS A N 1
ATOM 757 C CA . HIS A 1 95 ? -20.193 -2.582 29.791 1.00 97.00 95 HIS A CA 1
ATOM 758 C C . HIS A 1 95 ? -21.370 -2.728 28.820 1.00 97.00 95 HIS A C 1
ATOM 760 O O . HIS A 1 95 ? -21.154 -2.959 27.631 1.00 97.00 95 HIS A O 1
ATOM 766 N N . ASP A 1 96 ? -22.596 -2.495 29.288 1.00 96.50 96 ASP A N 1
ATOM 767 C CA . ASP A 1 96 ? -23.805 -2.629 28.473 1.00 96.50 96 ASP A CA 1
ATOM 768 C C . ASP A 1 96 ? -23.807 -1.656 27.286 1.00 96.50 96 ASP A C 1
ATOM 770 O O . ASP A 1 96 ? -24.162 -2.035 26.169 1.00 96.50 96 ASP A O 1
ATOM 774 N N . SER A 1 97 ? -23.328 -0.424 27.491 1.00 96.00 97 SER A N 1
ATOM 775 C CA . SER A 1 97 ? -23.158 0.558 26.413 1.00 96.00 97 SER A CA 1
ATOM 776 C C . SER A 1 97 ? -22.173 0.077 25.340 1.00 96.00 97 SER A C 1
ATOM 778 O O . SER A 1 97 ? -22.443 0.193 24.145 1.00 96.00 97 SER A O 1
ATOM 780 N N . VAL A 1 98 ? -21.047 -0.523 25.735 1.00 96.56 98 VAL A N 1
ATOM 781 C CA . VAL A 1 98 ? -20.059 -1.055 24.783 1.00 96.56 98 VAL A CA 1
ATOM 782 C C . VAL A 1 98 ? -20.586 -2.309 24.074 1.00 96.56 98 VAL A C 1
ATOM 784 O O . VAL A 1 98 ? -20.362 -2.459 22.870 1.00 96.56 98 VAL A O 1
ATOM 787 N N . VAL A 1 99 ? -21.342 -3.175 24.762 1.00 97.38 99 VAL A N 1
ATOM 788 C CA . VAL A 1 99 ? -21.983 -4.360 24.159 1.00 97.38 99 VAL A CA 1
ATOM 789 C C . VAL A 1 99 ? -22.892 -3.972 22.990 1.00 97.38 99 VAL A C 1
ATOM 791 O O . VAL A 1 99 ? -22.847 -4.637 21.952 1.00 97.38 99 VAL A O 1
ATOM 794 N N . VAL A 1 100 ? -23.646 -2.870 23.099 1.00 97.31 100 VAL A N 1
ATOM 795 C CA . VAL A 1 100 ? -24.494 -2.352 22.005 1.00 97.31 100 VAL A CA 1
ATOM 796 C C . VAL A 1 100 ? -23.687 -2.098 20.724 1.00 97.31 100 VAL A C 1
ATOM 798 O O . VAL A 1 100 ? -24.182 -2.348 19.625 1.00 97.31 100 VAL A O 1
ATOM 801 N N . PHE A 1 101 ? -22.429 -1.666 20.846 1.00 97.00 101 PHE A N 1
ATOM 802 C CA . PHE A 1 101 ? -21.552 -1.356 19.712 1.00 97.00 101 PHE A CA 1
ATOM 803 C C . PHE A 1 101 ? -20.535 -2.462 19.377 1.00 97.00 101 PHE A C 1
ATOM 805 O O . PHE A 1 101 ? -19.689 -2.262 18.500 1.00 97.00 101 PHE A O 1
ATOM 812 N N . ARG A 1 102 ? -20.620 -3.649 20.001 1.00 96.06 102 ARG A N 1
ATOM 813 C CA . ARG A 1 102 ? -19.684 -4.776 19.788 1.00 96.06 102 ARG A CA 1
ATOM 814 C C . ARG A 1 102 ? -19.503 -5.124 18.309 1.00 96.06 102 ARG A C 1
ATOM 816 O O . ARG A 1 102 ? -18.380 -5.343 17.855 1.00 96.06 102 ARG A O 1
ATOM 823 N N . ALA A 1 103 ? -20.598 -5.144 17.548 1.00 95.56 103 ALA A N 1
ATOM 824 C CA . ALA A 1 103 ? -20.570 -5.439 16.116 1.00 95.56 103 ALA A CA 1
ATOM 825 C C . ALA A 1 103 ? -19.728 -4.420 15.326 1.00 95.56 103 ALA A C 1
ATOM 827 O O . ALA A 1 103 ? -18.958 -4.817 14.454 1.00 95.56 103 ALA A O 1
ATOM 828 N N . ASN A 1 104 ? -19.803 -3.133 15.677 1.00 95.31 104 ASN A N 1
ATOM 829 C CA . ASN A 1 104 ? -19.049 -2.069 15.007 1.00 95.31 104 ASN A CA 1
ATOM 830 C C . ASN A 1 104 ? -17.547 -2.184 15.302 1.00 95.31 104 ASN A C 1
ATOM 832 O O . ASN A 1 104 ? -16.727 -2.067 14.393 1.00 95.31 104 ASN A O 1
ATOM 836 N N . PHE A 1 105 ? -17.180 -2.482 16.554 1.00 95.44 105 PHE A N 1
ATOM 837 C CA . PHE A 1 105 ? -15.784 -2.710 16.948 1.00 95.44 105 PHE A CA 1
ATOM 838 C C . PHE A 1 105 ? -15.194 -3.919 16.217 1.00 95.44 105 PHE A C 1
ATOM 840 O O . PHE A 1 105 ? -14.083 -3.841 15.686 1.00 95.44 105 PHE A O 1
ATOM 847 N N . ARG A 1 106 ? -15.955 -5.019 16.138 1.00 95.50 106 ARG A N 1
ATOM 848 C CA . ARG A 1 106 ? -15.537 -6.225 15.418 1.00 95.50 106 ARG A CA 1
ATOM 849 C C . ARG A 1 106 ? -15.367 -5.956 13.927 1.00 95.50 106 ARG A C 1
ATOM 851 O O . ARG A 1 106 ? -14.306 -6.248 13.385 1.00 95.50 106 ARG A O 1
ATOM 858 N N . ALA A 1 107 ? -16.361 -5.332 13.296 1.00 93.94 107 ALA A N 1
ATOM 859 C CA . ALA A 1 107 ? -16.310 -4.992 11.879 1.00 93.94 107 ALA A CA 1
ATOM 860 C C . ALA A 1 107 ? -15.113 -4.088 11.545 1.00 93.94 107 ALA A C 1
ATOM 862 O O . ALA A 1 107 ? -14.423 -4.332 10.556 1.00 93.94 107 ALA A O 1
ATOM 863 N N . ALA A 1 108 ? -14.827 -3.077 12.372 1.00 94.38 108 ALA A N 1
ATOM 864 C CA . ALA A 1 108 ? -13.669 -2.208 12.179 1.00 94.38 108 ALA A CA 1
ATOM 865 C C . ALA A 1 108 ? -12.341 -2.971 12.334 1.00 94.38 108 ALA A C 1
ATOM 867 O O . ALA A 1 108 ? -11.473 -2.858 11.468 1.00 94.38 108 ALA A O 1
ATOM 868 N N . SER A 1 109 ? -12.197 -3.785 13.388 1.00 94.69 109 SER A N 1
ATOM 869 C CA . SER A 1 109 ? -10.996 -4.603 13.625 1.00 94.69 109 SER A CA 1
ATOM 870 C C . SER A 1 109 ? -10.728 -5.574 12.465 1.00 94.69 109 SER A C 1
ATOM 872 O O . SER A 1 109 ? -9.615 -5.617 11.935 1.00 94.69 109 SER A O 1
ATOM 874 N N . ASP A 1 110 ? -11.761 -6.271 11.983 1.00 92.62 110 ASP A N 1
ATOM 875 C CA . ASP A 1 110 ? -11.643 -7.210 10.862 1.00 92.62 110 ASP A CA 1
ATOM 876 C C . ASP A 1 110 ? -11.233 -6.506 9.562 1.00 92.62 110 ASP A C 1
ATOM 878 O O . ASP A 1 110 ? -10.343 -6.969 8.843 1.00 92.62 110 ASP A O 1
ATOM 882 N N . LYS A 1 111 ? -11.828 -5.347 9.263 1.00 93.31 111 LYS A N 1
ATOM 883 C CA . LYS A 1 111 ? -11.493 -4.575 8.058 1.00 93.31 111 LYS A CA 1
ATOM 884 C C . LYS A 1 111 ? -10.080 -4.001 8.104 1.00 93.31 111 LYS A C 1
ATOM 886 O O . LYS A 1 111 ? -9.395 -4.016 7.081 1.00 93.31 111 LYS A O 1
ATOM 891 N N . ILE A 1 112 ? -9.626 -3.538 9.270 1.00 93.75 112 ILE A N 1
ATOM 892 C CA . ILE A 1 112 ? -8.235 -3.116 9.485 1.00 93.75 112 ILE A CA 1
ATOM 893 C C . ILE A 1 112 ? -7.284 -4.277 9.174 1.00 93.75 112 ILE A C 1
ATOM 895 O O . ILE A 1 112 ? -6.318 -4.095 8.432 1.00 93.75 112 ILE A O 1
ATOM 899 N N . ALA A 1 113 ? -7.586 -5.483 9.665 1.00 91.44 113 ALA A N 1
ATOM 900 C CA . ALA A 1 113 ? -6.764 -6.662 9.406 1.00 91.44 113 ALA A CA 1
ATOM 901 C C . ALA A 1 113 ? -6.694 -7.022 7.909 1.00 91.44 113 ALA A C 1
ATOM 903 O O . ALA A 1 113 ? -5.638 -7.429 7.422 1.00 91.44 113 ALA A O 1
ATOM 904 N N . VAL A 1 114 ? -7.790 -6.854 7.159 1.00 91.62 114 VAL A N 1
ATOM 905 C CA . VAL A 1 114 ? -7.802 -7.054 5.697 1.00 91.62 114 VAL A CA 1
ATOM 906 C C . VAL A 1 114 ? -6.899 -6.041 4.990 1.00 91.62 114 VAL A C 1
ATOM 908 O O . VAL A 1 114 ? -6.084 -6.429 4.152 1.00 91.62 114 VAL A O 1
ATOM 911 N N . VAL A 1 115 ? -7.009 -4.757 5.337 1.00 91.88 115 VAL A N 1
ATOM 912 C CA . VAL A 1 115 ? -6.189 -3.685 4.750 1.00 91.88 115 VAL A CA 1
ATOM 913 C C . VAL A 1 115 ? -4.699 -3.917 5.009 1.00 91.88 115 VAL A C 1
ATOM 915 O O . VAL A 1 115 ? -3.900 -3.827 4.076 1.00 91.88 115 VAL A O 1
ATOM 918 N N . ALA A 1 116 ? -4.329 -4.288 6.238 1.00 90.62 116 ALA A N 1
ATOM 919 C CA . ALA A 1 116 ? -2.943 -4.578 6.600 1.00 90.62 116 ALA A CA 1
ATOM 920 C C . ALA A 1 116 ? -2.347 -5.703 5.735 1.00 90.62 116 ALA A C 1
ATOM 922 O O . ALA A 1 116 ? -1.269 -5.546 5.162 1.00 90.62 116 ALA A O 1
ATOM 923 N N . LYS A 1 117 ? -3.084 -6.807 5.551 1.00 91.50 117 LYS A N 1
ATOM 924 C CA . LYS A 1 117 ? -2.630 -7.932 4.717 1.00 91.50 117 LYS A CA 1
ATOM 925 C C . LYS A 1 117 ? -2.529 -7.566 3.232 1.00 91.50 117 LYS A C 1
ATOM 927 O O . LYS A 1 117 ? -1.596 -7.996 2.558 1.00 91.50 117 LYS A O 1
ATOM 932 N N . LEU A 1 118 ? -3.463 -6.766 2.707 1.00 91.88 118 LEU A N 1
ATOM 933 C CA . LEU A 1 118 ? -3.392 -6.274 1.324 1.00 91.88 118 LEU A CA 1
ATOM 934 C C . LEU A 1 118 ? -2.155 -5.397 1.099 1.00 91.88 118 LEU A C 1
ATOM 936 O O . LEU A 1 118 ? -1.487 -5.543 0.073 1.00 91.88 118 LEU A O 1
ATOM 940 N N . LYS A 1 119 ? -1.820 -4.525 2.058 1.00 89.56 119 LYS A N 1
ATOM 941 C CA . LYS A 1 119 ? -0.606 -3.704 1.989 1.00 89.56 119 LYS A CA 1
ATOM 942 C C . LYS A 1 119 ? 0.652 -4.566 2.065 1.00 89.56 119 LYS A C 1
ATOM 944 O O . LYS A 1 119 ? 1.575 -4.350 1.285 1.00 89.56 119 LYS A O 1
ATOM 949 N N . GLU A 1 120 ? 0.672 -5.576 2.932 1.00 91.38 120 GLU A N 1
ATOM 950 C CA . GLU A 1 120 ? 1.792 -6.516 3.007 1.00 91.38 120 GLU A CA 1
ATOM 951 C C . GLU A 1 120 ? 2.016 -7.244 1.670 1.00 91.38 120 GLU A C 1
ATOM 953 O O . GLU A 1 120 ? 3.145 -7.292 1.180 1.00 91.38 120 GLU A O 1
ATOM 958 N N . LEU A 1 121 ? 0.951 -7.741 1.027 1.00 93.06 121 LEU A N 1
ATOM 959 C CA . LEU A 1 121 ? 1.041 -8.360 -0.302 1.00 93.06 121 LEU A CA 1
ATOM 960 C C . LEU A 1 121 ? 1.569 -7.393 -1.365 1.00 93.06 121 LEU A C 1
ATOM 962 O O . LEU A 1 121 ? 2.423 -7.773 -2.167 1.00 93.06 121 LEU A O 1
ATOM 966 N N . HIS A 1 122 ? 1.073 -6.154 -1.374 1.00 91.25 122 HIS A N 1
ATOM 967 C CA . HIS A 1 122 ? 1.537 -5.116 -2.291 1.00 91.25 122 HIS A CA 1
ATOM 968 C C . HIS A 1 122 ? 3.040 -4.849 -2.121 1.00 91.25 122 HIS A C 1
ATOM 970 O O . HIS A 1 122 ? 3.783 -4.844 -3.101 1.00 91.25 122 HIS A O 1
ATOM 976 N N . ASP A 1 123 ? 3.508 -4.698 -0.882 1.00 89.50 123 ASP A N 1
ATOM 977 C CA . ASP A 1 123 ? 4.916 -4.432 -0.578 1.00 89.50 123 ASP A CA 1
ATOM 978 C C . ASP A 1 123 ? 5.822 -5.607 -0.939 1.00 89.50 123 ASP A C 1
ATOM 980 O O . ASP A 1 123 ? 6.915 -5.417 -1.475 1.00 89.50 123 ASP A O 1
ATOM 984 N N . LEU A 1 124 ? 5.381 -6.837 -0.667 1.00 93.50 124 LEU A N 1
ATOM 985 C CA . LEU A 1 124 ? 6.098 -8.037 -1.088 1.00 93.50 124 LEU A CA 1
ATOM 986 C C . LEU A 1 124 ? 6.253 -8.075 -2.608 1.00 93.50 124 LEU A C 1
ATOM 988 O O . LEU A 1 124 ? 7.336 -8.379 -3.101 1.00 93.50 124 LEU A O 1
ATOM 992 N N . LEU A 1 125 ? 5.205 -7.723 -3.350 1.00 93.38 125 LEU A N 1
ATOM 993 C CA . LEU A 1 125 ? 5.245 -7.723 -4.805 1.00 93.38 125 LEU A CA 1
ATOM 994 C C . LEU A 1 125 ? 6.113 -6.593 -5.377 1.00 93.38 125 LEU A C 1
ATOM 996 O O . LEU A 1 125 ? 6.849 -6.823 -6.335 1.00 93.38 125 LEU A O 1
ATOM 1000 N N . HIS A 1 126 ? 6.096 -5.410 -4.762 1.00 88.19 126 HIS A N 1
ATOM 1001 C CA . HIS A 1 126 ? 7.029 -4.332 -5.097 1.00 88.19 126 HIS A CA 1
ATOM 1002 C C . HIS A 1 126 ? 8.486 -4.757 -4.853 1.00 88.19 126 HIS A C 1
ATOM 1004 O O . HIS A 1 126 ? 9.366 -4.496 -5.670 1.00 88.19 126 HIS A O 1
ATOM 1010 N N . ASN A 1 127 ? 8.758 -5.492 -3.771 1.00 89.75 127 ASN A N 1
ATOM 1011 C CA . ASN A 1 127 ? 10.090 -6.054 -3.552 1.00 89.75 127 ASN A CA 1
ATOM 1012 C C . ASN A 1 127 ? 10.461 -7.095 -4.617 1.00 89.75 127 ASN A C 1
ATOM 1014 O O . ASN A 1 127 ? 11.609 -7.120 -5.048 1.00 89.75 127 ASN A O 1
ATOM 1018 N N . VAL A 1 128 ? 9.518 -7.913 -5.097 1.00 95.19 128 VAL A N 1
ATOM 1019 C CA . VAL A 1 128 ? 9.774 -8.813 -6.236 1.00 95.19 128 VAL A CA 1
ATOM 1020 C C . VAL A 1 128 ? 10.131 -8.021 -7.502 1.00 95.19 128 VAL A C 1
ATOM 1022 O O . VAL A 1 128 ? 11.037 -8.430 -8.227 1.00 95.19 128 VAL A O 1
ATOM 1025 N N . GLU A 1 129 ? 9.473 -6.889 -7.768 1.00 92.00 129 GLU A N 1
ATOM 1026 C CA . GLU A 1 129 ? 9.817 -6.000 -8.888 1.00 92.00 129 GLU A CA 1
ATOM 1027 C C . GLU A 1 129 ? 11.263 -5.492 -8.782 1.00 92.00 129 GLU A C 1
ATOM 1029 O O . GLU A 1 129 ? 12.087 -5.767 -9.658 1.00 92.00 129 GLU A O 1
ATOM 1034 N N . VAL A 1 130 ? 11.584 -4.809 -7.682 1.00 86.69 130 VAL A N 1
ATOM 1035 C CA . VAL A 1 130 ? 12.854 -4.082 -7.532 1.00 86.69 130 VAL A CA 1
ATOM 1036 C C . VAL A 1 130 ? 14.033 -5.013 -7.247 1.00 86.69 130 VAL A C 1
ATOM 1038 O O . VAL A 1 130 ? 15.120 -4.828 -7.786 1.00 86.69 130 VAL A O 1
ATOM 1041 N N . VAL A 1 131 ? 13.845 -6.016 -6.387 1.00 89.69 131 VAL A N 1
ATOM 1042 C CA . VAL A 1 131 ? 14.938 -6.870 -5.896 1.00 89.69 131 VAL A CA 1
ATOM 1043 C C . VAL A 1 131 ? 15.167 -8.077 -6.800 1.00 89.69 131 VAL A C 1
ATOM 1045 O O . VAL A 1 131 ? 16.281 -8.584 -6.843 1.00 89.69 131 VAL A O 1
ATOM 1048 N N . CYS A 1 132 ? 14.152 -8.547 -7.529 1.00 94.19 132 CYS A N 1
ATOM 1049 C CA . CYS A 1 132 ? 14.275 -9.758 -8.344 1.00 94.19 132 CYS A CA 1
ATOM 1050 C C . CYS A 1 132 ? 14.142 -9.468 -9.838 1.00 94.19 132 CYS A C 1
ATOM 1052 O O . CYS A 1 132 ? 15.037 -9.804 -10.609 1.00 94.19 132 CYS A O 1
ATOM 1054 N N . TYR A 1 133 ? 13.038 -8.859 -10.270 1.00 95.12 133 TYR A N 1
ATOM 1055 C CA . TYR A 1 133 ? 12.760 -8.691 -11.694 1.00 95.12 133 TYR A CA 1
ATOM 1056 C C . TYR A 1 133 ? 13.745 -7.734 -12.376 1.00 95.12 133 TYR A C 1
ATOM 1058 O O . TYR A 1 133 ? 14.344 -8.121 -13.379 1.00 95.12 133 TYR A O 1
ATOM 1066 N N . GLU A 1 134 ? 13.941 -6.519 -11.854 1.00 89.06 134 GLU A N 1
ATOM 1067 C CA . GLU A 1 134 ? 14.818 -5.535 -12.500 1.00 89.06 134 GLU A CA 1
ATOM 1068 C C . GLU A 1 134 ? 16.275 -6.010 -12.640 1.00 89.06 134 GLU A C 1
ATOM 1070 O O . GLU A 1 134 ? 16.827 -5.873 -13.738 1.00 89.06 134 GLU A O 1
ATOM 1075 N N . PRO A 1 135 ? 16.922 -6.584 -11.603 1.00 89.25 135 PRO A N 1
ATOM 1076 C CA . PRO A 1 135 ? 18.294 -7.063 -11.731 1.00 89.25 135 PRO A CA 1
ATOM 1077 C C . PRO A 1 135 ? 18.417 -8.246 -12.695 1.00 89.25 135 PRO A C 1
ATOM 1079 O O . PRO A 1 135 ? 19.275 -8.226 -13.575 1.00 89.25 135 PRO A O 1
ATOM 1082 N N . VAL A 1 136 ? 17.511 -9.230 -12.621 1.00 93.00 136 VAL A N 1
ATOM 1083 C CA . VAL A 1 136 ? 17.519 -10.391 -13.532 1.00 93.00 136 VAL A CA 1
ATOM 1084 C C . VAL A 1 136 ? 17.275 -9.953 -14.981 1.00 93.00 136 VAL A C 1
ATOM 1086 O O . VAL A 1 136 ? 17.937 -10.430 -15.904 1.00 93.00 136 VAL A O 1
ATOM 1089 N N . ALA A 1 137 ? 16.374 -8.993 -15.205 1.00 92.94 137 ALA A N 1
ATOM 1090 C CA . ALA A 1 137 ? 16.125 -8.425 -16.528 1.00 92.94 137 ALA A CA 1
ATOM 1091 C C . ALA A 1 137 ? 17.334 -7.657 -17.094 1.00 92.94 137 ALA A C 1
ATOM 1093 O O . ALA A 1 137 ? 17.471 -7.561 -18.314 1.00 92.94 137 ALA A O 1
ATOM 1094 N N . LYS A 1 138 ? 18.220 -7.119 -16.244 1.00 90.00 138 LYS A N 1
ATOM 1095 C CA . LYS A 1 138 ? 19.497 -6.521 -16.670 1.00 90.00 138 LYS A CA 1
ATOM 1096 C C . LYS A 1 138 ? 20.540 -7.600 -16.969 1.00 90.00 138 LYS A C 1
ATOM 1098 O O . LYS A 1 138 ? 21.161 -7.549 -18.030 1.00 90.00 138 LYS A O 1
ATOM 1103 N N . ALA A 1 139 ? 20.674 -8.588 -16.084 1.00 90.44 139 ALA A N 1
ATOM 1104 C CA . ALA A 1 139 ? 21.645 -9.677 -16.194 1.00 90.44 139 ALA A CA 1
ATOM 1105 C C . ALA A 1 139 ? 21.418 -10.568 -17.429 1.00 90.44 139 ALA A C 1
ATOM 1107 O O . ALA A 1 139 ? 22.380 -11.050 -18.022 1.00 90.44 139 ALA A O 1
ATOM 1108 N N . VAL A 1 140 ? 20.169 -10.715 -17.899 1.00 92.06 140 VAL A N 1
ATOM 1109 C CA . VAL A 1 140 ? 19.832 -11.545 -19.076 1.00 92.06 140 VAL A CA 1
ATOM 1110 C C . VAL A 1 140 ? 20.647 -11.209 -20.330 1.00 92.06 140 VAL A C 1
ATOM 1112 O O . VAL A 1 140 ? 20.841 -12.076 -21.180 1.00 92.06 140 VAL A O 1
ATOM 1115 N N . LYS A 1 141 ? 21.113 -9.959 -20.467 1.00 90.50 141 LYS A N 1
ATOM 1116 C CA . LYS A 1 141 ? 21.895 -9.506 -21.626 1.00 90.50 141 LYS A CA 1
ATOM 1117 C C . LYS A 1 141 ? 23.265 -10.175 -21.713 1.00 90.50 141 LYS A C 1
ATOM 1119 O O . LYS A 1 141 ? 23.749 -10.358 -22.820 1.00 90.50 141 LYS A O 1
ATOM 1124 N N . TYR A 1 142 ? 23.838 -10.541 -20.571 1.00 92.88 142 TYR A N 1
ATOM 1125 C CA . TYR A 1 142 ? 25.195 -11.075 -20.446 1.00 92.88 142 TYR A CA 1
ATOM 1126 C C . TYR A 1 142 ? 25.204 -12.526 -19.953 1.00 92.88 142 TYR A C 1
ATOM 1128 O O . TYR A 1 142 ? 26.255 -13.092 -19.693 1.00 92.88 142 TYR A O 1
ATOM 1136 N N . PHE A 1 143 ? 24.030 -13.152 -19.839 1.00 92.19 143 PHE A N 1
ATOM 1137 C CA . PHE A 1 143 ? 23.853 -14.432 -19.152 1.00 92.19 143 PHE A CA 1
ATOM 1138 C C . PHE A 1 143 ? 24.694 -15.594 -19.710 1.00 92.19 143 PHE A C 1
ATOM 1140 O O . PHE A 1 143 ? 25.061 -16.480 -18.953 1.00 92.19 143 PHE A O 1
ATOM 1147 N N . LEU A 1 144 ? 24.997 -15.612 -21.014 1.00 92.00 144 LEU A N 1
ATOM 1148 C CA . LEU A 1 144 ? 25.857 -16.643 -21.625 1.00 92.00 144 LEU A CA 1
ATOM 1149 C C . LEU A 1 144 ? 27.326 -16.219 -21.758 1.00 92.00 144 LEU A C 1
ATOM 1151 O O . LEU A 1 144 ? 28.153 -17.016 -22.188 1.00 92.00 144 LEU A O 1
ATOM 1155 N N . GLU A 1 145 ? 27.631 -14.958 -21.465 1.00 92.94 145 GLU A N 1
ATOM 1156 C CA . GLU A 1 145 ? 28.931 -14.335 -21.730 1.00 92.94 145 GLU A CA 1
ATOM 1157 C C . GLU A 1 145 ? 29.702 -14.036 -20.437 1.00 92.94 145 GLU A C 1
ATOM 1159 O O . GLU A 1 145 ? 30.912 -13.823 -20.486 1.00 92.94 145 GLU A O 1
ATOM 1164 N N . ASP A 1 146 ? 29.013 -14.025 -19.294 1.00 93.25 146 ASP A N 1
ATOM 1165 C CA . ASP A 1 146 ? 29.545 -13.594 -18.007 1.00 93.25 146 ASP A CA 1
ATOM 1166 C C . ASP A 1 146 ? 29.052 -14.497 -16.862 1.00 93.25 146 ASP A C 1
ATOM 1168 O O . ASP A 1 146 ? 27.871 -14.489 -16.501 1.00 93.25 146 ASP A O 1
ATOM 1172 N N . ASP A 1 147 ? 29.974 -15.245 -16.249 1.00 92.94 147 ASP A N 1
ATOM 1173 C CA . ASP A 1 147 ? 29.701 -16.089 -15.077 1.00 92.94 147 ASP A CA 1
ATOM 1174 C C . ASP A 1 147 ? 29.156 -15.272 -13.890 1.00 92.94 147 ASP A C 1
ATOM 1176 O O . ASP A 1 147 ? 28.379 -15.789 -13.080 1.00 92.94 147 ASP A O 1
ATOM 1180 N N . ILE A 1 148 ? 29.508 -13.982 -13.795 1.00 94.31 148 ILE A N 1
ATOM 1181 C CA . ILE A 1 148 ? 28.968 -13.074 -12.775 1.00 94.31 148 ILE A CA 1
ATOM 1182 C C . ILE A 1 148 ? 27.471 -12.861 -13.015 1.00 94.31 148 ILE A C 1
ATOM 1184 O O . ILE A 1 148 ? 26.690 -12.945 -12.070 1.00 94.31 148 ILE A O 1
ATOM 1188 N N . ALA A 1 149 ? 27.039 -12.687 -14.268 1.00 93.31 149 ALA A N 1
ATOM 1189 C CA . ALA A 1 149 ? 25.626 -12.524 -14.604 1.00 93.31 149 ALA A CA 1
ATOM 1190 C C . ALA A 1 149 ? 24.798 -13.781 -14.276 1.00 93.31 149 ALA A C 1
ATOM 1192 O O . ALA A 1 149 ? 23.639 -13.666 -13.865 1.00 93.31 149 ALA A O 1
ATOM 1193 N N . VAL A 1 150 ? 25.384 -14.978 -14.404 1.00 95.81 150 VAL A N 1
ATOM 1194 C CA . VAL A 1 150 ? 24.760 -16.236 -13.953 1.00 95.81 150 VAL A CA 1
ATOM 1195 C C . VAL A 1 150 ? 24.639 -16.261 -12.426 1.00 95.81 150 VAL A C 1
ATOM 1197 O O . VAL A 1 150 ? 23.570 -16.582 -11.897 1.00 95.81 150 VAL A O 1
ATOM 1200 N N . GLY A 1 151 ? 25.705 -15.877 -11.717 1.00 94.38 151 GLY A N 1
ATOM 1201 C CA . GLY A 1 151 ? 25.719 -15.754 -10.257 1.00 94.38 151 GLY A CA 1
ATOM 1202 C C . GLY A 1 151 ? 24.667 -14.774 -9.731 1.00 94.38 151 GLY A C 1
ATOM 1203 O O . GLY A 1 151 ? 23.896 -15.121 -8.833 1.00 94.38 151 GLY A O 1
ATOM 1204 N N . ASP A 1 152 ? 24.558 -13.595 -10.342 1.00 92.12 152 ASP A N 1
ATOM 1205 C CA . ASP A 1 152 ? 23.547 -12.587 -10.012 1.00 92.12 152 ASP A CA 1
ATOM 1206 C C . ASP A 1 152 ? 22.129 -13.140 -10.218 1.00 92.12 152 ASP A C 1
ATOM 1208 O O . ASP A 1 152 ? 21.271 -13.025 -9.335 1.00 92.12 152 ASP A O 1
ATOM 1212 N N . CYS A 1 153 ? 21.877 -13.825 -11.342 1.00 94.88 153 CYS A N 1
ATOM 1213 C CA . CYS A 1 153 ? 20.598 -14.499 -11.580 1.00 94.88 153 CYS A CA 1
ATOM 1214 C C . CYS A 1 153 ? 20.263 -15.513 -10.472 1.00 94.88 153 CYS A C 1
ATOM 1216 O O . CYS A 1 153 ? 19.116 -15.568 -10.019 1.00 94.88 153 CYS A O 1
ATOM 1218 N N . ALA A 1 154 ? 21.246 -16.290 -10.008 1.00 96.88 154 ALA A N 1
ATOM 1219 C CA . ALA A 1 154 ? 21.066 -17.272 -8.939 1.00 96.88 154 ALA A CA 1
ATOM 1220 C C . ALA A 1 154 ? 20.734 -16.622 -7.585 1.00 96.88 154 ALA A C 1
ATOM 1222 O O . ALA A 1 154 ? 19.807 -17.068 -6.899 1.00 96.88 154 ALA A O 1
ATOM 1223 N N . VAL A 1 155 ? 21.425 -15.536 -7.224 1.00 96.50 155 VAL A N 1
ATOM 1224 C CA . VAL A 1 155 ? 21.154 -14.770 -5.994 1.00 96.50 155 VAL A CA 1
ATOM 1225 C C . VAL A 1 155 ? 19.730 -14.210 -6.008 1.00 96.50 155 VAL A C 1
ATOM 1227 O O . VAL A 1 155 ? 18.974 -14.384 -5.046 1.00 96.50 155 VAL A O 1
ATOM 1230 N N . HIS A 1 156 ? 19.323 -13.592 -7.114 1.00 94.44 156 HIS A N 1
ATOM 1231 C CA . HIS A 1 156 ? 17.987 -13.013 -7.237 1.00 94.44 156 HIS A CA 1
ATOM 1232 C C . HIS A 1 156 ? 16.882 -14.074 -7.330 1.00 94.44 156 HIS A C 1
ATOM 1234 O O . HIS A 1 156 ? 15.776 -13.852 -6.832 1.00 94.44 156 HIS A O 1
ATOM 1240 N N . HIS A 1 157 ? 17.172 -15.258 -7.879 1.00 97.06 157 HIS A N 1
ATOM 1241 C CA . HIS A 1 157 ? 16.273 -16.411 -7.819 1.00 97.06 157 HIS A CA 1
ATOM 1242 C C . HIS A 1 157 ? 16.029 -16.879 -6.373 1.00 97.06 157 HIS A C 1
ATOM 1244 O O . HIS A 1 157 ? 14.877 -17.088 -5.987 1.00 97.06 157 HIS A O 1
ATOM 1250 N N . MET A 1 158 ? 17.071 -16.977 -5.539 1.00 97.31 158 MET A N 1
ATOM 1251 C CA . MET A 1 158 ? 16.901 -17.306 -4.116 1.00 97.31 158 MET A CA 1
ATOM 1252 C C . MET A 1 158 ? 16.044 -16.263 -3.385 1.00 97.31 158 MET A C 1
ATOM 1254 O O . MET A 1 158 ? 15.182 -16.606 -2.573 1.00 97.31 158 MET A O 1
ATOM 1258 N N . GLN A 1 159 ? 16.248 -14.976 -3.675 1.00 96.56 159 GLN A N 1
ATOM 1259 C CA . GLN A 1 159 ? 15.415 -13.905 -3.119 1.00 96.56 159 GLN A CA 1
ATOM 1260 C C . GLN A 1 159 ? 13.953 -14.039 -3.563 1.00 96.56 159 GLN A C 1
ATOM 1262 O O . GLN A 1 159 ? 13.052 -13.926 -2.730 1.00 96.56 159 GLN A O 1
ATOM 1267 N N . LEU A 1 160 ? 13.709 -14.358 -4.838 1.00 97.44 160 LEU A N 1
ATOM 1268 C CA . LEU A 1 160 ? 12.366 -14.596 -5.367 1.00 97.44 160 LEU A CA 1
ATOM 1269 C C . LEU A 1 160 ? 11.661 -15.737 -4.620 1.00 97.44 160 LEU A C 1
ATOM 1271 O O . LEU A 1 160 ? 10.506 -15.581 -4.230 1.00 97.44 160 LEU A O 1
ATOM 1275 N N . GLN A 1 161 ? 12.349 -16.854 -4.362 1.00 98.06 161 GLN A N 1
ATOM 1276 C CA . GLN A 1 161 ? 11.790 -17.971 -3.591 1.00 98.06 161 GLN A CA 1
ATOM 1277 C C . GLN A 1 161 ? 11.375 -17.547 -2.174 1.00 98.06 161 GLN A C 1
ATOM 1279 O O . GLN A 1 161 ? 10.278 -17.884 -1.726 1.00 98.06 161 GLN A O 1
ATOM 1284 N N . ASN A 1 162 ? 12.203 -16.749 -1.493 1.00 97.25 162 ASN A N 1
ATOM 1285 C CA . ASN A 1 162 ? 11.872 -16.216 -0.169 1.00 97.25 162 ASN A CA 1
ATOM 1286 C C . ASN A 1 162 ? 10.633 -15.307 -0.200 1.00 97.25 162 ASN A C 1
ATOM 1288 O O . ASN A 1 162 ? 9.763 -15.416 0.667 1.00 97.25 162 ASN A O 1
ATOM 1292 N N . TYR A 1 163 ? 10.516 -14.427 -1.199 1.00 97.19 163 TYR A N 1
ATOM 1293 C CA . TYR A 1 163 ? 9.326 -13.586 -1.347 1.00 97.19 163 TYR A CA 1
ATOM 1294 C C . TYR A 1 163 ? 8.073 -14.401 -1.662 1.00 97.19 163 TYR A C 1
ATOM 1296 O O . TYR A 1 163 ? 7.021 -14.113 -1.098 1.00 97.19 163 TYR A O 1
ATOM 1304 N N . ILE A 1 164 ? 8.177 -15.443 -2.490 1.00 96.69 164 ILE A N 1
ATOM 1305 C CA . ILE A 1 164 ? 7.059 -16.345 -2.793 1.00 96.69 164 ILE A CA 1
ATOM 1306 C C . ILE A 1 164 ? 6.528 -17.003 -1.517 1.00 96.69 164 ILE A C 1
ATOM 1308 O O . ILE A 1 164 ? 5.322 -16.969 -1.290 1.00 96.69 164 ILE A O 1
ATOM 1312 N N . LEU A 1 165 ? 7.399 -17.535 -0.654 1.00 96.12 165 LEU A N 1
ATOM 1313 C CA . LEU A 1 165 ? 6.972 -18.147 0.612 1.00 96.12 165 LEU A CA 1
ATOM 1314 C C . LEU A 1 165 ? 6.214 -17.154 1.504 1.00 96.12 165 LEU A C 1
ATOM 1316 O O . LEU A 1 165 ? 5.171 -17.490 2.063 1.00 96.12 165 LEU A O 1
ATOM 1320 N N . ARG A 1 166 ? 6.702 -15.912 1.598 1.00 96.19 166 ARG A N 1
ATOM 1321 C CA . ARG A 1 166 ? 6.040 -14.847 2.368 1.00 96.19 166 ARG A CA 1
ATOM 1322 C C . ARG A 1 166 ? 4.687 -14.472 1.768 1.00 96.19 166 ARG A C 1
ATOM 1324 O O . ARG A 1 166 ? 3.706 -14.395 2.497 1.00 96.19 166 ARG A O 1
ATOM 1331 N N . ILE A 1 167 ? 4.615 -14.308 0.446 1.00 94.31 167 ILE A N 1
ATOM 1332 C CA . ILE A 1 167 ? 3.361 -14.041 -0.273 1.00 94.31 167 ILE A CA 1
ATOM 1333 C C . ILE A 1 167 ? 2.342 -15.145 0.021 1.00 94.31 167 ILE A C 1
ATOM 1335 O O . ILE A 1 167 ? 1.191 -14.856 0.334 1.00 94.31 167 ILE A O 1
ATOM 1339 N N . GLN A 1 168 ? 2.765 -16.409 -0.018 1.00 92.69 168 GLN A N 1
ATOM 1340 C CA . GLN A 1 168 ? 1.890 -17.543 0.269 1.00 92.69 168 GLN A CA 1
ATOM 1341 C C . GLN A 1 168 ? 1.390 -17.559 1.710 1.00 92.69 168 GLN A C 1
ATOM 1343 O O . GLN A 1 168 ? 0.201 -17.794 1.919 1.00 92.69 168 GLN A O 1
ATOM 1348 N N . ALA A 1 169 ? 2.258 -17.274 2.682 1.00 92.38 169 ALA A N 1
ATOM 1349 C CA . ALA A 1 169 ? 1.863 -17.171 4.083 1.00 92.38 169 ALA A CA 1
ATOM 1350 C C . ALA A 1 169 ? 0.787 -16.092 4.280 1.00 92.38 169 ALA A C 1
ATOM 1352 O O . ALA A 1 169 ? -0.235 -16.348 4.910 1.00 92.38 169 ALA A O 1
ATOM 1353 N N . VAL A 1 170 ? 0.950 -14.915 3.667 1.00 91.94 170 VAL A N 1
ATOM 1354 C CA . VAL A 1 170 ? -0.067 -13.857 3.751 1.00 91.94 170 VAL A CA 1
ATOM 1355 C C . VAL A 1 170 ? -1.365 -14.294 3.065 1.00 91.94 170 VAL A C 1
ATOM 1357 O O . VAL A 1 170 ? -2.437 -14.173 3.655 1.00 91.94 170 VAL A O 1
ATOM 1360 N N . CYS A 1 171 ? -1.293 -14.882 1.865 1.00 89.69 171 CYS A N 1
ATOM 1361 C CA . CYS A 1 171 ? -2.465 -15.362 1.125 1.00 89.69 171 CYS A CA 1
ATOM 1362 C C . CYS A 1 171 ? -3.277 -16.445 1.859 1.00 89.69 171 CYS A C 1
ATOM 1364 O O . CYS A 1 171 ? -4.479 -16.535 1.625 1.00 89.69 171 CYS A O 1
ATOM 1366 N N . GLN A 1 172 ? -2.668 -17.245 2.741 1.00 86.62 172 GLN A N 1
ATOM 1367 C CA . GLN A 1 172 ? -3.387 -18.229 3.569 1.00 86.62 172 GLN A CA 1
ATOM 1368 C C . GLN A 1 172 ? -4.302 -17.578 4.612 1.00 86.62 172 GLN A C 1
ATOM 1370 O O . GLN A 1 172 ? -5.253 -18.202 5.079 1.00 86.62 172 GLN A O 1
ATOM 1375 N N . HIS A 1 173 ? -4.018 -16.331 4.984 1.00 79.94 173 HIS A N 1
ATOM 1376 C CA . HIS A 1 173 ? -4.737 -15.611 6.027 1.00 79.94 173 HIS A CA 1
ATOM 1377 C C . HIS A 1 173 ? -5.654 -14.514 5.483 1.00 79.94 173 HIS A C 1
ATOM 1379 O O . HIS A 1 173 ? -6.348 -13.872 6.274 1.00 79.94 173 HIS A O 1
ATOM 1385 N N . VAL A 1 174 ? -5.658 -14.255 4.175 1.00 76.25 174 VAL A N 1
ATOM 1386 C CA . VAL A 1 174 ? -6.603 -13.320 3.556 1.00 76.25 174 VAL A CA 1
ATOM 1387 C C . VAL A 1 174 ? -7.840 -14.080 3.098 1.00 76.25 174 VAL A C 1
ATOM 1389 O O . VAL A 1 174 ? -7.747 -15.207 2.617 1.00 76.25 174 VAL A O 1
ATOM 1392 N N . ASP A 1 175 ? -8.996 -13.441 3.253 1.00 69.50 175 ASP A N 1
ATOM 1393 C CA . ASP A 1 175 ? -10.287 -13.963 2.822 1.00 69.50 175 ASP A CA 1
ATOM 1394 C C . ASP A 1 175 ? -10.262 -14.424 1.349 1.00 69.50 175 ASP A C 1
ATOM 1396 O O . ASP A 1 175 ? -9.500 -13.910 0.516 1.00 69.50 175 ASP A O 1
ATOM 1400 N N . HIS A 1 176 ? -11.105 -15.402 1.010 1.00 59.53 176 HIS A N 1
ATOM 1401 C CA . HIS A 1 176 ? -11.005 -16.157 -0.244 1.00 59.53 176 HIS A CA 1
ATOM 1402 C C . HIS A 1 176 ? -11.064 -15.284 -1.509 1.00 59.53 176 HIS A C 1
ATOM 1404 O O . HIS A 1 176 ? -10.510 -15.659 -2.541 1.00 59.53 176 HIS A O 1
ATOM 1410 N N . SER A 1 177 ? -11.666 -14.095 -1.444 1.00 60.12 177 SER A N 1
ATOM 1411 C CA . SER A 1 177 ? -11.749 -13.155 -2.570 1.00 60.12 177 SER A CA 1
ATOM 1412 C C . SER A 1 177 ? -10.379 -12.685 -3.084 1.00 60.12 177 SER A C 1
ATOM 1414 O O . SER A 1 177 ? -10.216 -12.520 -4.292 1.00 60.12 177 SER A O 1
ATOM 1416 N N . VAL A 1 178 ? -9.368 -12.561 -2.217 1.00 57.94 178 VAL A N 1
ATOM 1417 C CA . VAL A 1 178 ? -7.971 -12.269 -2.609 1.00 57.94 178 VAL A CA 1
ATOM 1418 C C . VAL A 1 178 ? -7.222 -13.559 -2.964 1.00 57.94 178 VAL A C 1
ATOM 1420 O O . VAL A 1 178 ? -6.368 -13.566 -3.849 1.00 57.94 178 VAL A O 1
ATOM 1423 N N . SER A 1 179 ? -7.597 -14.670 -2.322 1.00 53.56 179 SER A N 1
ATOM 1424 C CA . SER A 1 179 ? -7.034 -16.015 -2.521 1.00 53.56 179 SER A CA 1
ATOM 1425 C C . SER A 1 179 ? -7.391 -16.651 -3.878 1.00 53.56 179 SER A C 1
ATOM 1427 O O . SER A 1 179 ? -6.658 -17.501 -4.373 1.00 53.56 179 SER A O 1
ATOM 1429 N N . THR A 1 180 ? -8.469 -16.213 -4.545 1.00 54.84 180 THR A N 1
ATOM 1430 C CA . THR A 1 180 ? -8.847 -16.693 -5.899 1.00 54.84 180 THR A CA 1
ATOM 1431 C C . THR A 1 180 ? -7.865 -16.301 -7.010 1.00 54.84 180 THR A C 1
ATOM 1433 O O . THR A 1 180 ? -8.040 -16.683 -8.168 1.00 54.84 180 THR A O 1
ATOM 1436 N N . ALA A 1 181 ? -6.830 -15.522 -6.701 1.00 68.94 181 ALA A N 1
ATOM 1437 C CA . ALA A 1 181 ? -5.897 -15.039 -7.696 1.00 68.94 181 ALA A CA 1
ATOM 1438 C C . ALA A 1 181 ? -4.808 -16.091 -7.995 1.00 68.94 181 ALA A C 1
ATOM 1440 O O . ALA A 1 181 ? -4.049 -16.479 -7.116 1.00 68.94 181 ALA A O 1
ATOM 1441 N N . GLN A 1 182 ? -4.689 -16.516 -9.257 1.00 86.75 182 GLN A N 1
ATOM 1442 C CA . GLN A 1 182 ? -3.718 -17.532 -9.706 1.00 86.75 182 GLN A CA 1
ATOM 1443 C C . GLN A 1 182 ? -2.244 -17.082 -9.576 1.00 86.75 182 GLN A C 1
ATOM 1445 O O . GLN A 1 182 ? -1.329 -17.907 -9.549 1.00 86.75 182 GLN A O 1
ATOM 1450 N N . TRP A 1 183 ? -1.987 -15.776 -9.458 1.00 91.94 183 TRP A N 1
ATOM 1451 C CA . TRP A 1 183 ? -0.646 -15.206 -9.611 1.00 91.94 183 TRP A CA 1
ATOM 1452 C C . TRP A 1 183 ? 0.418 -15.678 -8.597 1.00 91.94 183 TRP A C 1
ATOM 1454 O O . TRP A 1 183 ? 1.577 -15.758 -9.011 1.00 91.94 183 TRP A O 1
ATOM 1464 N N . PRO A 1 184 ? 0.123 -16.048 -7.328 1.00 92.75 184 PRO A N 1
ATOM 1465 C CA . PRO A 1 184 ? 1.143 -16.624 -6.450 1.00 92.75 184 PRO A CA 1
ATOM 1466 C C . PRO A 1 184 ? 1.657 -17.970 -6.977 1.00 92.75 184 PRO A C 1
ATOM 1468 O O . PRO A 1 184 ? 2.850 -18.256 -6.899 1.00 92.75 184 PRO A O 1
ATOM 1471 N N . SER A 1 185 ? 0.780 -18.779 -7.582 1.00 93.12 185 SER A N 1
ATOM 1472 C CA . SER A 1 185 ? 1.181 -20.027 -8.245 1.00 93.12 185 SER A CA 1
ATOM 1473 C C . SER A 1 185 ? 1.917 -19.773 -9.569 1.00 93.12 185 SER A C 1
ATOM 1475 O O . SER A 1 185 ? 2.852 -20.501 -9.918 1.00 93.12 185 SER A O 1
ATOM 1477 N N . ASP A 1 186 ? 1.575 -18.691 -10.277 1.00 95.38 186 ASP A N 1
ATOM 1478 C CA . ASP A 1 186 ? 2.318 -18.270 -11.466 1.00 95.38 186 ASP A CA 1
ATOM 1479 C C . ASP A 1 186 ? 3.751 -17.858 -11.091 1.00 95.38 186 ASP A C 1
ATOM 1481 O O . ASP A 1 186 ? 4.692 -18.232 -11.791 1.00 95.38 186 ASP A O 1
ATOM 1485 N N . LEU A 1 187 ? 3.948 -17.167 -9.958 1.00 96.44 187 LEU A N 1
ATOM 1486 C CA . LEU A 1 187 ? 5.283 -16.843 -9.438 1.00 96.44 187 LEU A CA 1
ATOM 1487 C C . LEU A 1 187 ? 6.094 -18.097 -9.093 1.00 96.44 187 LEU A C 1
ATOM 1489 O O . LEU A 1 187 ? 7.275 -18.159 -9.430 1.00 96.44 187 LEU A O 1
ATOM 1493 N N . GLN A 1 188 ? 5.480 -19.116 -8.483 1.00 97.19 188 GLN A N 1
ATOM 1494 C CA . GLN A 1 188 ? 6.149 -20.405 -8.255 1.00 97.19 188 GLN A CA 1
ATOM 1495 C C . GLN A 1 188 ? 6.595 -21.054 -9.567 1.00 97.19 188 GLN A C 1
ATOM 1497 O O . GLN A 1 188 ? 7.719 -21.544 -9.678 1.00 97.19 188 GLN A O 1
ATOM 1502 N N . THR A 1 189 ? 5.727 -21.021 -10.578 1.00 97.69 189 THR A N 1
ATOM 1503 C CA . THR A 1 189 ? 6.043 -21.546 -11.910 1.00 97.69 189 THR A CA 1
ATOM 1504 C C . THR A 1 189 ? 7.207 -20.780 -12.537 1.00 97.69 189 THR A C 1
ATOM 1506 O O . THR A 1 189 ? 8.114 -21.393 -13.097 1.00 97.69 189 THR A O 1
ATOM 1509 N N . VAL A 1 190 ? 7.223 -19.450 -12.414 1.00 97.88 190 VAL A N 1
ATOM 1510 C CA . VAL A 1 190 ? 8.337 -18.602 -12.864 1.00 97.88 190 VAL A CA 1
ATOM 1511 C C . VAL A 1 190 ? 9.633 -18.964 -12.148 1.00 97.88 190 VAL A C 1
ATOM 1513 O O . VAL A 1 190 ? 10.643 -19.150 -12.820 1.00 97.88 190 VAL A O 1
ATOM 1516 N N . ALA A 1 191 ? 9.615 -19.104 -10.820 1.00 97.94 191 ALA A N 1
ATOM 1517 C CA . ALA A 1 191 ? 10.800 -19.462 -10.045 1.00 97.94 191 ALA A CA 1
ATOM 1518 C C . ALA A 1 191 ? 11.361 -20.828 -10.465 1.00 97.94 191 ALA A C 1
ATOM 1520 O O . ALA A 1 191 ? 12.566 -20.963 -10.647 1.00 97.94 191 ALA A O 1
ATOM 1521 N N . LYS A 1 192 ? 10.495 -21.817 -10.722 1.00 98.31 192 LYS A N 1
ATOM 1522 C CA . LYS A 1 192 ? 10.920 -23.125 -11.236 1.00 98.31 192 LYS A CA 1
ATOM 1523 C C . LYS A 1 192 ? 11.613 -23.013 -12.599 1.00 98.31 192 LYS A C 1
ATOM 1525 O O . LYS A 1 192 ? 12.717 -23.522 -12.753 1.00 98.31 192 LYS A O 1
ATOM 1530 N N . VAL A 1 193 ? 11.003 -22.314 -13.562 1.00 98.31 193 VAL A N 1
ATOM 1531 C CA . VAL A 1 193 ? 11.603 -22.119 -14.899 1.00 98.31 193 VAL A CA 1
ATOM 1532 C C . VAL A 1 193 ? 12.915 -21.334 -14.804 1.00 98.31 193 VAL A C 1
ATOM 1534 O O . VAL A 1 193 ? 13.859 -21.639 -15.524 1.00 98.31 193 VAL A O 1
ATOM 1537 N N . LEU A 1 194 ? 12.996 -20.350 -13.904 1.00 97.50 194 LEU A N 1
ATOM 1538 C CA . LEU A 1 194 ? 14.218 -19.591 -13.652 1.00 97.50 194 LEU A CA 1
ATOM 1539 C C . LEU A 1 194 ? 15.330 -20.491 -13.090 1.00 97.50 194 LEU A C 1
ATOM 1541 O O . LEU A 1 194 ? 16.453 -20.440 -13.579 1.00 97.50 194 LEU A O 1
ATOM 1545 N N . SER A 1 195 ? 15.009 -21.354 -12.123 1.00 98.25 195 SER A N 1
ATOM 1546 C CA . SER A 1 195 ? 15.948 -22.337 -11.573 1.00 98.25 195 SER A CA 1
ATOM 1547 C C . SER A 1 195 ? 16.479 -23.291 -12.644 1.00 98.25 195 SER A C 1
ATOM 1549 O O . SER A 1 195 ? 17.678 -23.552 -12.680 1.00 98.25 195 SER A O 1
ATOM 1551 N N . GLU A 1 196 ? 15.602 -23.810 -13.509 1.00 98.44 196 GLU A N 1
ATOM 1552 C CA . GLU A 1 196 ? 15.983 -24.691 -14.622 1.00 98.44 196 GLU A CA 1
ATOM 1553 C C . GLU A 1 196 ? 16.879 -23.956 -15.627 1.00 98.44 196 GLU A C 1
ATOM 1555 O O . GLU A 1 196 ? 17.908 -24.484 -16.034 1.00 98.44 196 GLU A O 1
ATOM 1560 N N . ALA A 1 197 ? 16.532 -22.714 -15.979 1.00 97.88 197 ALA A N 1
ATOM 1561 C CA . ALA A 1 197 ? 17.326 -21.893 -16.887 1.00 97.88 197 ALA A CA 1
ATOM 1562 C C . ALA A 1 197 ? 18.747 -21.638 -16.366 1.00 97.88 197 ALA A C 1
ATOM 1564 O O . ALA A 1 197 ? 19.698 -21.688 -17.138 1.00 97.88 197 ALA A O 1
ATOM 1565 N N . ILE A 1 198 ? 18.888 -21.377 -15.064 1.00 97.50 198 ILE A N 1
ATOM 1566 C CA . ILE A 1 198 ? 20.186 -21.153 -14.415 1.00 97.50 198 ILE A CA 1
ATOM 1567 C C . ILE A 1 198 ? 21.001 -22.447 -14.375 1.00 97.50 198 ILE A C 1
ATOM 1569 O O . ILE A 1 198 ? 22.177 -22.432 -14.722 1.00 97.50 198 ILE A O 1
ATOM 1573 N N . ALA A 1 199 ? 20.381 -23.568 -13.997 1.00 97.81 199 ALA A N 1
ATOM 1574 C CA . ALA A 1 199 ? 21.064 -24.857 -13.902 1.00 97.81 199 ALA A CA 1
ATOM 1575 C C . ALA A 1 199 ? 21.545 -25.383 -15.265 1.00 97.81 199 ALA A C 1
ATOM 1577 O O . ALA A 1 199 ? 22.601 -26.005 -15.349 1.00 97.81 199 ALA A O 1
ATOM 1578 N N . GLU A 1 200 ? 20.774 -25.139 -16.325 1.00 97.94 200 GLU A N 1
ATOM 1579 C CA . GLU A 1 200 ? 21.065 -25.617 -17.681 1.00 97.94 200 GLU A CA 1
ATOM 1580 C C . GLU A 1 200 ? 21.776 -24.573 -18.558 1.00 97.94 200 GLU A C 1
ATOM 1582 O O . GLU A 1 200 ? 22.084 -24.863 -19.712 1.00 97.94 200 GLU A O 1
ATOM 1587 N N . LEU A 1 201 ? 22.018 -23.362 -18.039 1.00 96.81 201 LEU A N 1
ATOM 1588 C CA . LEU A 1 201 ? 22.499 -22.206 -18.808 1.00 96.81 201 LEU A CA 1
ATOM 1589 C C . LEU A 1 201 ? 21.640 -21.931 -20.064 1.00 96.81 201 LEU A C 1
ATOM 1591 O O . LEU A 1 201 ? 22.134 -21.553 -21.126 1.00 96.81 201 LEU A O 1
ATOM 1595 N N . ASP A 1 202 ? 20.319 -22.101 -19.947 1.00 97.75 202 ASP A N 1
ATOM 1596 C CA . ASP A 1 202 ? 19.366 -21.938 -21.048 1.00 97.75 202 ASP A CA 1
ATOM 1597 C C . ASP A 1 202 ? 18.810 -20.502 -21.099 1.00 97.75 202 ASP A C 1
ATOM 1599 O O . ASP A 1 202 ? 17.845 -20.128 -20.420 1.00 97.75 202 ASP A O 1
ATOM 1603 N N . ALA A 1 203 ? 19.393 -19.684 -21.978 1.00 95.75 203 ALA A N 1
ATOM 1604 C CA . ALA A 1 203 ? 18.969 -18.301 -22.193 1.00 95.75 203 ALA A CA 1
ATOM 1605 C C . ALA A 1 203 ? 17.530 -18.164 -22.731 1.00 95.75 203 ALA A C 1
ATOM 1607 O O . ALA A 1 203 ? 16.887 -17.127 -22.536 1.00 95.75 203 ALA A O 1
ATOM 1608 N N . GLN A 1 204 ? 16.996 -19.170 -23.432 1.00 96.25 204 GLN A N 1
ATOM 1609 C CA . GLN A 1 204 ? 15.614 -19.144 -23.907 1.00 96.25 204 GLN A CA 1
ATOM 1610 C C . GLN A 1 204 ? 14.641 -19.352 -22.744 1.00 96.25 204 GLN A C 1
ATOM 1612 O O . GLN A 1 204 ? 13.694 -18.568 -22.621 1.00 96.25 204 GLN A O 1
ATOM 1617 N N . LYS A 1 205 ? 14.884 -20.334 -21.866 1.00 97.88 205 LYS A N 1
ATOM 1618 C CA . LYS A 1 205 ? 14.097 -20.517 -20.633 1.00 97.88 205 LYS A CA 1
ATOM 1619 C C . LYS A 1 205 ? 14.183 -19.291 -19.727 1.00 97.88 205 LYS A C 1
ATOM 1621 O O . LYS A 1 205 ? 13.151 -18.839 -19.228 1.00 97.88 205 LYS A O 1
ATOM 1626 N N . LEU A 1 206 ? 15.366 -18.683 -19.597 1.00 97.00 206 LEU A N 1
ATOM 1627 C CA . LEU A 1 206 ? 15.541 -17.458 -18.814 1.00 97.00 206 LEU A CA 1
ATOM 1628 C C . LEU A 1 206 ? 14.666 -16.315 -19.353 1.00 97.00 206 LEU A C 1
ATOM 1630 O O . LEU A 1 206 ? 13.903 -15.701 -18.606 1.00 97.00 206 LEU A O 1
ATOM 1634 N N . ARG A 1 207 ? 14.699 -16.070 -20.671 1.00 96.00 207 ARG A N 1
ATOM 1635 C CA . ARG A 1 207 ? 13.841 -15.060 -21.318 1.00 96.00 207 ARG A CA 1
ATOM 1636 C C . ARG A 1 207 ? 12.351 -15.345 -21.125 1.00 96.00 207 ARG A C 1
ATOM 1638 O O . ARG A 1 207 ? 11.579 -14.410 -20.907 1.00 96.00 207 ARG A O 1
ATOM 1645 N N . GLN A 1 208 ? 11.938 -16.613 -21.168 1.00 96.88 208 GLN A N 1
ATOM 1646 C CA . GLN A 1 208 ? 10.550 -17.001 -20.897 1.00 96.88 208 GLN A CA 1
ATOM 1647 C C . GLN A 1 208 ? 10.143 -16.705 -19.448 1.00 96.88 208 GLN A C 1
ATOM 1649 O O . GLN A 1 208 ? 9.069 -16.140 -19.227 1.00 96.88 208 GLN A O 1
ATOM 1654 N N . ALA A 1 209 ? 10.989 -17.043 -18.471 1.00 97.69 209 ALA A N 1
ATOM 1655 C CA . ALA A 1 209 ? 10.743 -16.742 -17.062 1.00 97.69 209 ALA A CA 1
ATOM 1656 C C . ALA A 1 209 ? 10.620 -15.229 -16.828 1.00 97.69 209 ALA A C 1
ATOM 1658 O O . ALA A 1 209 ? 9.641 -14.782 -16.232 1.00 97.69 209 ALA A O 1
ATOM 1659 N N . ILE A 1 210 ? 11.546 -14.434 -17.376 1.00 96.44 210 ILE A N 1
ATOM 1660 C CA . ILE A 1 210 ? 11.536 -12.966 -17.264 1.00 96.44 210 ILE A CA 1
ATOM 1661 C C . ILE A 1 210 ? 10.288 -12.366 -17.912 1.00 96.44 210 ILE A C 1
ATOM 1663 O O . ILE A 1 210 ? 9.666 -11.480 -17.334 1.00 96.44 210 ILE A O 1
ATOM 1667 N N . SER A 1 211 ? 9.880 -12.849 -19.089 1.00 95.62 211 SER A N 1
ATOM 1668 C CA . SER A 1 211 ? 8.665 -12.373 -19.762 1.00 95.62 211 SER A CA 1
ATOM 1669 C C . SER A 1 211 ? 7.405 -12.642 -18.930 1.00 95.62 211 SER A C 1
ATOM 1671 O O . SER A 1 211 ? 6.558 -11.758 -18.771 1.00 95.62 211 SER A O 1
ATOM 1673 N N . LYS A 1 212 ? 7.300 -13.836 -18.333 1.00 96.31 212 LYS A N 1
ATOM 1674 C CA . LYS A 1 212 ? 6.200 -14.180 -17.423 1.00 96.31 212 LYS A CA 1
ATOM 1675 C C . LYS A 1 212 ? 6.227 -13.325 -16.155 1.00 96.31 212 LYS A C 1
ATOM 1677 O O . LYS A 1 212 ? 5.188 -12.790 -15.774 1.00 96.31 212 LYS A O 1
ATOM 1682 N N . LEU A 1 213 ? 7.401 -13.139 -15.549 1.00 96.06 213 LEU A N 1
ATOM 1683 C CA . LEU A 1 213 ? 7.571 -12.287 -14.372 1.00 96.06 213 LEU A CA 1
ATOM 1684 C C . LEU A 1 213 ? 7.177 -10.836 -14.671 1.00 96.06 213 LEU A C 1
ATOM 1686 O O . LEU A 1 213 ? 6.381 -10.259 -13.935 1.00 96.06 213 LEU A O 1
ATOM 1690 N N . LYS A 1 214 ? 7.639 -10.288 -15.803 1.00 94.31 214 LYS A N 1
ATOM 1691 C CA . LYS A 1 214 ? 7.270 -8.953 -16.293 1.00 94.31 214 LYS A CA 1
ATOM 1692 C C . LYS A 1 214 ? 5.757 -8.785 -16.364 1.00 94.31 214 LYS A C 1
ATOM 1694 O O . LYS A 1 214 ? 5.240 -7.764 -15.931 1.00 94.31 214 LYS A O 1
ATOM 1699 N N . ARG A 1 215 ? 5.034 -9.780 -16.888 1.00 92.94 215 ARG A N 1
ATOM 1700 C CA . ARG A 1 215 ? 3.568 -9.732 -16.982 1.00 92.94 215 ARG A CA 1
ATOM 1701 C C . ARG A 1 215 ? 2.899 -9.708 -15.605 1.00 92.94 215 ARG A C 1
ATOM 1703 O O . ARG A 1 215 ? 1.928 -8.982 -15.424 1.00 92.94 215 ARG A O 1
ATOM 1710 N N . ILE A 1 216 ? 3.400 -10.480 -14.640 1.00 94.06 216 ILE A N 1
ATOM 1711 C CA . ILE A 1 216 ? 2.880 -10.467 -13.263 1.00 94.06 216 ILE A CA 1
ATOM 1712 C C . ILE A 1 216 ? 3.091 -9.078 -12.647 1.00 94.06 216 ILE A C 1
ATOM 1714 O O . ILE A 1 216 ? 2.129 -8.467 -12.181 1.00 94.06 216 ILE A O 1
ATOM 1718 N N . ILE A 1 217 ? 4.313 -8.550 -12.723 1.00 91.94 217 ILE A N 1
ATOM 1719 C CA . ILE A 1 217 ? 4.680 -7.237 -12.173 1.00 91.94 217 ILE A CA 1
ATOM 1720 C C . ILE A 1 217 ? 3.961 -6.080 -12.878 1.00 91.94 217 ILE A C 1
ATOM 1722 O O . ILE A 1 217 ? 3.580 -5.113 -12.232 1.00 91.94 217 ILE A O 1
ATOM 1726 N N . ALA A 1 218 ? 3.668 -6.190 -14.172 1.00 87.19 218 ALA A N 1
ATOM 1727 C CA . ALA A 1 218 ? 2.940 -5.150 -14.897 1.00 87.19 218 ALA A CA 1
ATOM 1728 C C . ALA A 1 218 ? 1.461 -5.018 -14.479 1.00 87.19 218 ALA A C 1
ATOM 1730 O O . ALA A 1 218 ? 0.850 -3.978 -14.713 1.00 87.19 218 ALA A O 1
ATOM 1731 N N . HIS A 1 219 ? 0.855 -6.059 -13.895 1.00 88.19 219 HIS A N 1
ATOM 1732 C CA . HIS A 1 219 ? -0.591 -6.086 -13.643 1.00 88.19 219 HIS A CA 1
ATOM 1733 C C . HIS A 1 219 ? -0.964 -6.21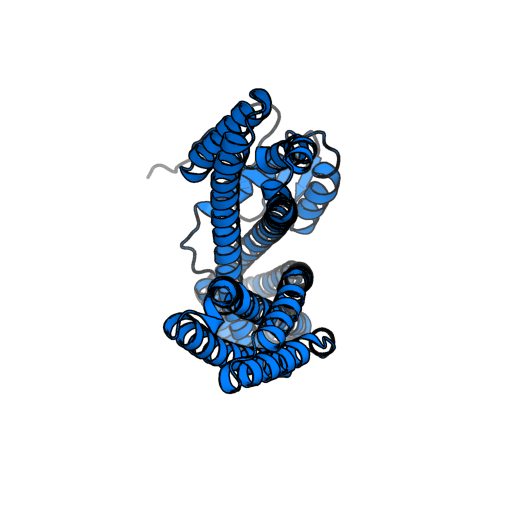4 -12.168 1.00 88.19 219 HIS A C 1
ATOM 1735 O O . HIS A 1 219 ? -1.904 -5.563 -11.710 1.00 88.19 219 HIS A O 1
ATOM 1741 N N . GLN A 1 220 ? -0.281 -7.082 -11.425 1.00 90.56 220 GLN A N 1
ATOM 1742 C CA . GLN A 1 220 ? -0.702 -7.438 -10.073 1.00 90.56 220 GLN A CA 1
ATOM 1743 C C . GLN A 1 220 ? -0.507 -6.311 -9.042 1.00 90.56 220 GLN A C 1
ATOM 1745 O O . GLN A 1 220 ? -1.425 -6.142 -8.238 1.00 90.56 220 GLN A O 1
ATOM 1750 N N . PRO A 1 221 ? 0.556 -5.473 -9.076 1.00 87.88 221 PRO A N 1
ATOM 1751 C CA . PRO A 1 221 ? 0.675 -4.342 -8.152 1.00 87.88 221 PRO A CA 1
ATOM 1752 C C . PRO A 1 221 ? -0.507 -3.379 -8.275 1.00 87.88 221 PRO A C 1
ATOM 1754 O O . PRO A 1 221 ? -1.143 -3.054 -7.277 1.00 87.88 221 PRO A O 1
ATOM 1757 N N . SER A 1 222 ? -0.899 -3.016 -9.502 1.00 85.62 222 SER A N 1
ATOM 1758 C CA . SER A 1 222 ? -2.039 -2.119 -9.727 1.00 85.62 222 SER A CA 1
ATOM 1759 C C . SER A 1 222 ? -3.371 -2.708 -9.262 1.00 85.62 222 SER A C 1
ATOM 1761 O O . SER A 1 222 ? -4.222 -1.984 -8.738 1.00 85.62 222 SER A O 1
ATOM 1763 N N . ARG A 1 223 ? -3.561 -4.025 -9.418 1.00 88.81 223 ARG A N 1
ATOM 1764 C CA . ARG A 1 223 ? -4.756 -4.725 -8.923 1.00 88.81 223 ARG A CA 1
ATOM 1765 C C . ARG A 1 223 ? -4.800 -4.766 -7.399 1.00 88.81 223 ARG A C 1
ATOM 1767 O O . ARG A 1 223 ? -5.840 -4.440 -6.832 1.00 88.81 223 ARG A O 1
ATOM 1774 N N . LEU A 1 224 ? -3.692 -5.132 -6.750 1.00 89.31 224 LEU A N 1
ATOM 1775 C CA . LEU A 1 224 ? -3.581 -5.114 -5.289 1.00 89.31 224 LEU A CA 1
ATOM 1776 C C . LEU A 1 224 ? -3.800 -3.708 -4.746 1.00 89.31 224 LEU A C 1
ATOM 1778 O O . LEU A 1 224 ? -4.517 -3.553 -3.766 1.00 89.31 224 LEU A O 1
ATOM 1782 N N . ASN A 1 225 ? -3.278 -2.683 -5.419 1.00 86.56 225 ASN A N 1
ATOM 1783 C CA . ASN A 1 225 ? -3.497 -1.310 -4.996 1.00 86.56 225 ASN A CA 1
ATOM 1784 C C . ASN A 1 225 ? -4.965 -0.886 -5.109 1.00 86.56 225 ASN A C 1
ATOM 1786 O O . ASN A 1 225 ? -5.518 -0.285 -4.194 1.00 86.56 225 ASN A O 1
ATOM 1790 N N . THR A 1 226 ? -5.635 -1.276 -6.196 1.00 87.31 226 THR A N 1
ATOM 1791 C CA . THR A 1 226 ? -7.078 -1.043 -6.353 1.00 87.31 226 THR A CA 1
ATOM 1792 C C . THR A 1 226 ? -7.867 -1.688 -5.208 1.00 87.31 226 THR A C 1
ATOM 1794 O O . THR A 1 226 ? -8.736 -1.049 -4.614 1.00 87.31 226 THR A O 1
ATOM 1797 N N . GLN A 1 227 ? -7.542 -2.939 -4.865 1.00 89.88 227 GLN A N 1
ATOM 1798 C CA . GLN A 1 227 ? -8.164 -3.654 -3.747 1.00 89.88 227 GLN A CA 1
ATOM 1799 C C . GLN A 1 227 ? -7.852 -2.994 -2.401 1.00 89.88 227 GLN A C 1
ATOM 1801 O O . GLN A 1 227 ? -8.754 -2.825 -1.584 1.00 89.88 227 GLN A O 1
ATOM 1806 N N . LEU A 1 228 ? -6.602 -2.587 -2.183 1.00 90.12 228 LEU A N 1
ATOM 1807 C CA . LEU A 1 228 ? -6.147 -1.898 -0.981 1.00 90.12 228 LEU A CA 1
ATOM 1808 C C . LEU A 1 228 ? -6.902 -0.582 -0.785 1.00 90.12 228 LEU A C 1
ATOM 1810 O O . LEU A 1 228 ? -7.445 -0.343 0.290 1.00 90.12 228 LEU A O 1
ATOM 1814 N N . ASN A 1 229 ? -7.018 0.232 -1.833 1.00 86.56 229 ASN A N 1
ATOM 1815 C CA . ASN A 1 229 ? -7.734 1.504 -1.782 1.00 86.56 229 ASN A CA 1
ATOM 1816 C C . ASN A 1 229 ? -9.233 1.296 -1.573 1.00 86.56 229 ASN A C 1
ATOM 1818 O O . ASN A 1 229 ? -9.855 2.028 -0.803 1.00 86.56 229 ASN A O 1
ATOM 1822 N N . GLN A 1 230 ? -9.825 0.270 -2.187 1.00 88.81 230 GLN A N 1
ATOM 1823 C CA . GLN A 1 230 ? -11.211 -0.100 -1.915 1.00 88.81 230 GLN A CA 1
ATOM 1824 C C . GLN A 1 230 ? -11.408 -0.537 -0.456 1.00 88.81 230 GLN A C 1
ATOM 1826 O O . GLN A 1 230 ? -12.341 -0.073 0.198 1.00 88.81 230 GLN A O 1
ATOM 1831 N N . ALA A 1 231 ? -10.522 -1.378 0.077 1.00 91.44 231 ALA A N 1
ATOM 1832 C CA . ALA A 1 231 ? -10.577 -1.830 1.462 1.00 91.44 231 ALA A CA 1
ATOM 1833 C C . ALA A 1 231 ? -10.393 -0.660 2.444 1.00 91.44 231 ALA A C 1
ATOM 1835 O O . ALA A 1 231 ? -11.190 -0.513 3.369 1.00 91.44 231 ALA A O 1
ATOM 1836 N N . ALA A 1 232 ? -9.434 0.234 2.187 1.00 89.81 232 ALA A N 1
ATOM 1837 C CA . ALA A 1 232 ? -9.205 1.440 2.978 1.00 89.81 232 ALA A CA 1
ATOM 1838 C C . ALA A 1 232 ? -10.426 2.376 2.970 1.00 89.81 232 ALA A C 1
ATOM 1840 O O . ALA A 1 232 ? -10.830 2.892 4.012 1.00 89.81 232 ALA A O 1
ATOM 1841 N N . ARG A 1 233 ? -11.083 2.551 1.815 1.00 85.12 233 ARG A N 1
ATOM 1842 C CA . ARG A 1 233 ? -12.336 3.323 1.707 1.00 85.12 233 ARG A CA 1
ATOM 1843 C C . ARG A 1 233 ? -13.485 2.682 2.492 1.00 85.12 233 ARG A C 1
ATOM 1845 O O . ARG A 1 233 ? -14.318 3.409 3.036 1.00 85.12 233 ARG A O 1
ATOM 1852 N N . ASN A 1 234 ? -13.496 1.353 2.588 1.00 90.44 234 ASN A N 1
ATOM 1853 C CA . ASN A 1 234 ? -14.530 0.559 3.250 1.00 90.44 234 ASN A CA 1
ATOM 1854 C C . ASN A 1 234 ? -14.308 0.346 4.757 1.00 90.44 234 ASN A C 1
ATOM 1856 O O . ASN A 1 234 ? -15.163 -0.281 5.387 1.00 90.44 234 ASN A O 1
ATOM 1860 N N . LEU A 1 235 ? -13.221 0.866 5.348 1.00 90.31 235 LEU A N 1
ATOM 1861 C CA . LEU A 1 235 ? -12.899 0.714 6.778 1.00 90.31 235 LEU A CA 1
ATOM 1862 C C . LEU A 1 235 ? -13.993 1.217 7.732 1.00 90.31 235 LEU A C 1
ATOM 1864 O O . LEU A 1 235 ? -14.006 0.798 8.882 1.00 90.31 235 LEU A O 1
ATOM 1868 N N . GLN A 1 236 ? -14.896 2.098 7.275 1.00 87.25 236 GLN A N 1
ATOM 1869 C CA . GLN A 1 236 ? -15.998 2.647 8.084 1.00 87.25 236 GLN A CA 1
ATOM 1870 C C . GLN A 1 236 ? -15.537 3.291 9.408 1.00 87.25 236 GLN A C 1
ATOM 1872 O O . GLN A 1 236 ? -16.240 3.251 10.414 1.00 87.25 236 GLN A O 1
ATOM 1877 N N . LEU A 1 237 ? -14.366 3.942 9.418 1.00 93.38 237 LEU A N 1
ATOM 1878 C CA . LEU A 1 237 ? -13.838 4.592 10.627 1.00 93.38 237 LEU A CA 1
ATOM 1879 C C . LEU A 1 237 ? -14.802 5.634 11.214 1.00 93.38 237 LEU A C 1
ATOM 1881 O O . LEU A 1 237 ? -14.827 5.823 12.423 1.00 93.38 237 LEU A O 1
ATOM 1885 N N . SER A 1 238 ? -15.624 6.274 10.382 1.00 93.81 238 SER A N 1
ATOM 1886 C CA . SER A 1 238 ? -16.685 7.186 10.817 1.00 93.81 238 SER A CA 1
ATOM 1887 C C . SER A 1 238 ? -17.715 6.504 11.727 1.00 93.81 238 SER A C 1
ATOM 1889 O O . SER A 1 238 ? -18.047 7.055 12.769 1.00 93.81 238 SER A O 1
ATOM 1891 N N . GLU A 1 239 ? -18.169 5.293 11.400 1.00 94.88 239 GLU A N 1
ATOM 1892 C CA . GLU A 1 239 ? -19.126 4.540 12.229 1.00 94.88 239 GLU A CA 1
ATOM 1893 C C . GLU A 1 239 ? -18.504 4.128 13.574 1.00 94.88 239 GLU A C 1
ATOM 1895 O O . GLU A 1 239 ? -19.154 4.212 14.622 1.00 94.88 239 GLU A O 1
ATOM 1900 N N . LEU A 1 240 ? -17.221 3.745 13.569 1.00 96.19 240 LEU A N 1
ATOM 1901 C CA . LEU A 1 240 ? -16.469 3.471 14.796 1.00 96.19 240 LEU A CA 1
ATOM 1902 C C . LEU A 1 240 ? -16.342 4.732 15.665 1.00 96.19 240 LEU A C 1
ATOM 1904 O O . LEU A 1 240 ? -16.601 4.674 16.864 1.00 96.19 240 LEU A O 1
ATOM 1908 N N . ILE A 1 241 ? -15.989 5.873 15.067 1.00 97.69 241 ILE A N 1
ATOM 1909 C CA . ILE A 1 241 ? -15.866 7.156 15.770 1.00 97.69 241 ILE A CA 1
ATOM 1910 C C . ILE A 1 241 ? -17.198 7.556 16.414 1.00 97.69 241 ILE A C 1
ATOM 1912 O O . ILE A 1 241 ? -17.205 7.943 17.582 1.00 97.69 241 ILE A O 1
ATOM 1916 N N . GLU A 1 242 ? -18.322 7.432 15.704 1.00 97.44 242 GLU A N 1
ATOM 1917 C CA . GLU A 1 242 ? -19.646 7.732 16.268 1.00 97.44 242 GLU A CA 1
ATOM 1918 C C . GLU A 1 242 ? -20.011 6.783 17.416 1.00 97.44 242 GLU A C 1
ATOM 1920 O O . GLU A 1 242 ? -20.488 7.229 18.460 1.00 97.44 242 GLU A O 1
ATOM 1925 N N . SER A 1 243 ? -19.693 5.494 17.278 1.00 97.31 243 SER A N 1
ATOM 1926 C CA . SER A 1 243 ? -19.879 4.510 18.353 1.00 97.31 243 SER A CA 1
ATOM 1927 C C . SER A 1 243 ? -19.069 4.888 19.599 1.00 97.31 243 SER A C 1
ATOM 1929 O O . SER A 1 243 ? -19.590 4.907 20.713 1.00 97.31 243 SER A O 1
ATOM 1931 N N . MET A 1 244 ? -17.799 5.265 19.420 1.00 97.88 244 MET A N 1
ATOM 1932 C CA . MET A 1 244 ? -16.946 5.709 20.524 1.00 97.88 244 MET A CA 1
ATOM 1933 C C . MET A 1 244 ? -17.448 7.017 21.151 1.00 97.88 244 MET A C 1
ATOM 1935 O O . MET A 1 244 ? -17.399 7.158 22.370 1.00 97.88 244 MET A O 1
ATOM 1939 N N . ARG A 1 245 ? -17.979 7.962 20.364 1.00 97.94 245 ARG A N 1
ATOM 1940 C CA . ARG A 1 245 ? -18.584 9.204 20.882 1.00 97.94 245 ARG A CA 1
ATOM 1941 C C . ARG A 1 245 ? -19.824 8.932 21.729 1.00 97.94 245 ARG A C 1
ATOM 1943 O O . ARG A 1 245 ? -19.971 9.551 22.780 1.00 97.94 245 ARG A O 1
ATOM 1950 N N . ALA A 1 246 ? -20.682 7.999 21.320 1.00 97.38 246 ALA A N 1
ATOM 1951 C CA . ALA A 1 246 ? -21.841 7.595 22.115 1.00 97.38 246 ALA A CA 1
ATOM 1952 C C . ALA A 1 246 ? -21.417 6.982 23.464 1.00 97.38 246 ALA A C 1
ATOM 1954 O O . ALA A 1 246 ? -21.933 7.363 24.515 1.00 97.38 246 ALA A O 1
ATOM 1955 N N . ILE A 1 247 ? -20.402 6.108 23.456 1.00 96.81 247 ILE A N 1
ATOM 1956 C CA . ILE A 1 247 ? -19.816 5.547 24.685 1.00 96.81 247 ILE A CA 1
ATOM 1957 C C . ILE A 1 247 ? -19.218 6.659 25.560 1.00 96.81 247 ILE A C 1
ATOM 1959 O O . ILE A 1 247 ? -19.418 6.667 26.773 1.00 96.81 247 ILE A O 1
ATOM 1963 N N . GLN A 1 248 ? -18.523 7.631 24.961 1.00 96.56 248 GLN A N 1
ATOM 1964 C CA . GLN A 1 248 ? -17.933 8.760 25.682 1.00 96.56 248 GLN A CA 1
ATOM 1965 C C . GLN A 1 248 ? -18.996 9.605 26.391 1.00 96.56 248 GLN A C 1
ATOM 1967 O O . GLN A 1 248 ? -18.786 9.998 27.535 1.00 96.56 248 GLN A O 1
ATOM 1972 N N . GLN A 1 249 ? -20.130 9.875 25.739 1.00 95.75 249 GLN A N 1
ATOM 1973 C CA . GLN A 1 249 ? -21.238 10.612 26.355 1.00 95.75 249 GLN A CA 1
ATOM 1974 C C . GLN A 1 249 ? -21.729 9.892 27.613 1.00 95.75 249 GLN A C 1
ATOM 1976 O O . GLN A 1 249 ? -21.791 10.501 28.680 1.00 95.75 249 GLN A O 1
ATOM 1981 N N . LYS A 1 250 ? -21.944 8.574 27.525 1.00 95.50 250 LYS A N 1
ATOM 1982 C CA . LYS A 1 250 ? -22.347 7.762 28.679 1.00 95.50 250 LYS A CA 1
ATOM 1983 C C . LYS A 1 250 ? -21.278 7.724 29.779 1.00 95.50 250 LYS A C 1
ATOM 1985 O O . LYS A 1 250 ? -21.604 7.786 30.961 1.00 95.50 250 LYS A O 1
ATOM 1990 N N . LEU A 1 251 ? -19.997 7.672 29.413 1.00 94.25 251 LEU A N 1
ATOM 1991 C CA . LEU A 1 251 ? -18.886 7.726 30.368 1.00 94.25 251 LEU A CA 1
ATOM 1992 C C . LEU A 1 251 ? -18.844 9.037 31.154 1.00 94.25 251 LEU A C 1
ATOM 1994 O O . LEU A 1 251 ? -18.593 9.012 32.356 1.00 94.25 251 LEU A O 1
ATOM 1998 N N . VAL A 1 252 ? -19.097 10.169 30.495 1.00 94.31 252 VAL A N 1
ATOM 1999 C CA . VAL A 1 252 ? -19.138 11.482 31.154 1.00 94.31 252 VAL A CA 1
ATOM 2000 C C . VAL A 1 252 ? -20.297 11.567 32.152 1.00 94.31 252 VAL A C 1
ATOM 2002 O O . VAL A 1 252 ? -20.144 12.201 33.191 1.00 94.31 252 VAL A O 1
ATOM 2005 N N . GLU A 1 253 ? -21.421 10.901 31.881 1.00 93.44 253 GLU A N 1
ATOM 2006 C CA . GLU A 1 253 ? -22.566 10.841 32.799 1.00 93.44 253 GLU A CA 1
ATOM 2007 C C . GLU A 1 253 ? -22.297 9.968 34.033 1.00 93.44 253 GLU A C 1
ATOM 2009 O O . GLU A 1 253 ? -22.619 10.362 35.152 1.00 93.44 253 GLU A O 1
ATOM 2014 N N . VAL A 1 254 ? -21.719 8.778 33.837 1.00 92.00 254 VAL A N 1
ATOM 2015 C CA . VAL A 1 254 ? -21.588 7.754 34.893 1.00 92.00 254 VAL A CA 1
ATOM 2016 C C . VAL A 1 254 ? -20.293 7.904 35.697 1.00 92.00 254 VAL A C 1
ATOM 2018 O O . VAL A 1 254 ? -20.249 7.585 36.884 1.00 92.00 254 VAL A O 1
ATOM 2021 N N . CYS A 1 255 ? -19.213 8.361 35.064 1.00 88.81 255 CYS A N 1
ATOM 2022 C CA . CYS A 1 255 ? -17.881 8.486 35.661 1.00 88.81 255 CYS A CA 1
ATOM 2023 C C . CYS A 1 255 ? -17.211 9.805 35.224 1.00 88.81 255 CYS A C 1
ATOM 2025 O O . CYS A 1 255 ? -16.197 9.781 34.506 1.00 88.81 255 CYS A O 1
ATOM 2027 N N . PRO A 1 256 ? -17.768 10.966 35.626 1.00 81.50 256 PRO A N 1
ATOM 2028 C CA . PRO A 1 256 ? -17.201 12.259 35.273 1.00 81.50 256 PRO A CA 1
ATOM 2029 C C . PRO A 1 256 ? -15.781 12.412 35.835 1.00 81.50 256 PRO A C 1
ATOM 2031 O O . PRO A 1 256 ? -15.478 11.979 36.943 1.00 81.50 256 PRO A O 1
ATOM 2034 N N . GLU A 1 257 ? -14.916 13.055 35.049 1.00 76.88 257 GLU A N 1
ATOM 2035 C CA . GLU A 1 257 ? -13.595 13.544 35.478 1.00 76.88 257 GLU A CA 1
ATOM 2036 C C . GLU A 1 257 ? -12.561 12.495 35.928 1.00 76.88 257 GLU A C 1
ATOM 2038 O O . GLU A 1 257 ? -11.647 12.808 36.685 1.00 76.88 257 GLU A O 1
ATOM 2043 N N . THR A 1 258 ? -12.622 11.267 35.407 1.00 87.06 258 THR A N 1
ATOM 2044 C CA . THR A 1 258 ? -11.492 10.329 35.547 1.00 87.06 258 THR A CA 1
ATOM 2045 C C . THR A 1 258 ? -10.451 10.538 34.444 1.00 87.06 258 THR A C 1
ATOM 2047 O O . THR A 1 258 ? -10.805 10.861 33.304 1.00 87.06 258 THR A O 1
ATOM 2050 N N . ASP A 1 259 ? -9.175 10.277 34.745 1.00 92.94 259 ASP A N 1
ATOM 2051 C CA . ASP A 1 259 ? -8.103 10.260 33.735 1.00 92.94 259 ASP A CA 1
ATOM 2052 C C . ASP A 1 259 ? -8.454 9.321 32.570 1.00 92.94 259 ASP A C 1
ATOM 2054 O O . ASP A 1 259 ? -8.265 9.668 31.407 1.00 92.94 259 ASP A O 1
ATOM 2058 N N . LYS A 1 260 ? -9.099 8.182 32.866 1.00 92.56 260 LYS A N 1
ATOM 2059 C CA . LYS A 1 260 ? -9.569 7.217 31.861 1.00 92.56 260 LYS A CA 1
ATOM 2060 C C . LYS A 1 260 ? -10.629 7.805 30.921 1.00 92.56 260 LYS A C 1
ATOM 2062 O O . LYS A 1 260 ? -10.584 7.556 29.717 1.00 92.56 260 LYS A O 1
ATOM 2067 N N . THR A 1 261 ? -11.564 8.604 31.441 1.00 92.75 261 THR A N 1
ATOM 2068 C CA . THR A 1 261 ? -12.580 9.299 30.628 1.00 92.75 261 THR A CA 1
ATOM 2069 C C . THR A 1 261 ? -11.918 10.320 29.694 1.00 92.75 261 THR A C 1
ATOM 2071 O O . THR A 1 261 ? -12.303 10.444 28.528 1.00 92.75 261 THR A O 1
ATOM 2074 N N . GLN A 1 262 ? -10.887 11.027 30.171 1.00 93.81 262 GLN A N 1
ATOM 2075 C CA . GLN A 1 262 ? -10.122 11.969 29.348 1.00 93.81 262 GLN A CA 1
ATOM 2076 C C . GLN A 1 262 ? -9.276 11.253 28.287 1.00 93.81 262 GLN A C 1
ATOM 2078 O O . GLN A 1 262 ? -9.273 11.672 27.128 1.00 93.81 262 GLN A O 1
ATOM 2083 N N . ASP A 1 263 ? -8.603 10.159 28.648 1.00 95.19 263 ASP A N 1
ATOM 2084 C CA . ASP A 1 263 ? -7.837 9.308 27.730 1.00 95.19 263 ASP A CA 1
ATOM 2085 C C . ASP A 1 263 ? -8.701 8.780 26.590 1.00 95.19 263 ASP A C 1
ATOM 2087 O O . ASP A 1 263 ? -8.315 8.871 25.422 1.00 95.19 263 ASP A O 1
ATOM 2091 N N . PHE A 1 264 ? -9.910 8.316 26.905 1.00 96.06 264 PHE A N 1
ATOM 2092 C CA . PHE A 1 264 ? -10.865 7.879 25.896 1.00 96.06 264 PHE A CA 1
ATOM 2093 C C . PHE A 1 264 ? -11.339 9.032 24.992 1.00 96.06 264 PHE A C 1
ATOM 2095 O O . PHE A 1 264 ? -11.459 8.881 23.779 1.00 96.06 264 PHE A O 1
ATOM 2102 N N . GLY A 1 265 ? -11.533 10.239 25.530 1.00 95.25 265 GLY A N 1
ATOM 2103 C CA . GLY A 1 265 ? -11.826 11.411 24.696 1.00 95.25 265 GLY A CA 1
ATOM 2104 C C . GLY A 1 265 ? -10.678 11.798 23.754 1.00 95.25 265 GLY A C 1
ATOM 2105 O O . GLY A 1 265 ? -10.904 12.182 22.598 1.00 95.25 265 GLY A O 1
ATOM 2106 N N . ARG A 1 266 ? -9.430 11.667 24.222 1.00 95.62 266 ARG A N 1
ATOM 2107 C CA . ARG A 1 266 ? -8.232 11.894 23.402 1.00 95.62 266 ARG A CA 1
ATOM 2108 C C . ARG A 1 266 ? -8.103 10.858 22.288 1.00 95.62 266 ARG A C 1
ATOM 2110 O O . ARG A 1 266 ? -7.784 11.251 21.165 1.00 95.62 266 ARG A O 1
ATOM 2117 N N . SER A 1 267 ? -8.411 9.584 22.548 1.00 96.31 267 SER A N 1
ATOM 2118 C CA . SER A 1 267 ? -8.374 8.542 21.512 1.00 96.31 267 SER A CA 1
ATOM 2119 C C . SER A 1 267 ? -9.387 8.786 20.393 1.00 96.31 267 SER A C 1
ATOM 2121 O O . SER A 1 267 ? -9.038 8.614 19.230 1.00 96.31 267 SER A O 1
ATOM 2123 N N . ILE A 1 268 ? -10.593 9.277 20.697 1.00 97.19 268 ILE A N 1
ATOM 2124 C CA . ILE A 1 268 ? -11.595 9.642 19.675 1.00 97.19 268 ILE A CA 1
ATOM 2125 C C . ILE A 1 268 ? -11.072 10.755 18.761 1.00 97.19 268 ILE A C 1
ATOM 2127 O O . ILE A 1 268 ? -11.230 10.698 17.538 1.00 97.19 268 ILE A O 1
ATOM 2131 N N . THR A 1 269 ? -10.428 11.768 19.346 1.00 95.44 269 THR A N 1
ATOM 2132 C CA . THR A 1 269 ? -9.830 12.874 18.581 1.00 95.44 269 THR A CA 1
ATOM 2133 C C . THR A 1 269 ? -8.687 12.368 17.701 1.00 95.44 269 THR A C 1
ATOM 2135 O O . THR A 1 269 ? -8.640 12.680 16.514 1.00 95.44 269 THR A O 1
ATOM 2138 N N . ALA A 1 270 ? -7.804 11.535 18.257 1.00 94.81 270 ALA A N 1
ATOM 2139 C CA . ALA A 1 270 ? -6.696 10.930 17.525 1.00 94.81 270 ALA A CA 1
ATOM 2140 C C . ALA A 1 270 ? -7.181 10.024 16.377 1.00 94.81 270 ALA A C 1
ATOM 2142 O O . ALA A 1 270 ? -6.654 10.117 15.272 1.00 94.81 270 ALA A O 1
ATOM 2143 N N . LEU A 1 271 ? -8.219 9.211 16.597 1.00 95.50 271 LEU A N 1
ATOM 2144 C CA . LEU A 1 271 ? -8.817 8.366 15.560 1.00 95.50 271 LEU A CA 1
ATOM 2145 C C . LEU A 1 271 ? -9.488 9.198 14.459 1.00 95.50 271 LEU A C 1
ATOM 2147 O O . LEU A 1 271 ? -9.384 8.855 13.284 1.00 95.50 271 LEU A O 1
ATOM 2151 N N . THR A 1 272 ? -10.135 10.311 14.819 1.00 95.00 272 THR A N 1
ATOM 2152 C CA . THR A 1 272 ? -10.718 11.251 13.845 1.00 95.00 272 THR A CA 1
ATOM 2153 C C . THR A 1 272 ? -9.633 11.867 12.958 1.00 95.00 272 THR A C 1
ATOM 2155 O O . THR A 1 272 ? -9.762 11.867 11.734 1.00 95.00 272 THR A O 1
ATOM 2158 N N . ASP A 1 273 ? -8.542 12.347 13.561 1.00 91.44 273 ASP A N 1
ATOM 2159 C CA . ASP A 1 273 ? -7.383 12.866 12.830 1.00 91.44 273 ASP A CA 1
ATOM 2160 C C . ASP A 1 273 ? -6.792 11.795 11.893 1.00 91.44 273 ASP A C 1
ATOM 2162 O O . ASP A 1 273 ? -6.555 12.070 10.716 1.00 91.44 273 ASP A O 1
ATOM 2166 N N . LEU A 1 274 ? -6.596 10.567 12.388 1.00 92.12 274 LEU A N 1
ATOM 2167 C CA . LEU A 1 274 ? -6.059 9.449 11.610 1.00 92.12 274 LEU A CA 1
ATOM 2168 C C . LEU A 1 274 ? -6.977 9.063 10.434 1.00 92.12 274 LEU A C 1
ATOM 2170 O O . LEU A 1 274 ? -6.495 8.801 9.332 1.00 92.12 274 LEU A O 1
ATOM 2174 N N . ALA A 1 275 ? -8.298 9.074 10.626 1.00 91.31 275 ALA A N 1
ATOM 2175 C CA . ALA A 1 275 ? -9.259 8.778 9.563 1.00 91.31 275 ALA A CA 1
ATOM 2176 C C . ALA A 1 275 ? -9.219 9.825 8.436 1.00 91.31 275 ALA A C 1
ATOM 2178 O O . ALA A 1 275 ? -9.250 9.474 7.253 1.00 91.31 275 ALA A O 1
ATOM 2179 N N . ASN A 1 276 ? -9.103 11.106 8.795 1.00 89.44 276 ASN A N 1
ATOM 2180 C CA . ASN A 1 276 ? -8.963 12.195 7.829 1.00 89.44 276 ASN A CA 1
ATOM 2181 C C . ASN A 1 276 ? -7.647 12.081 7.050 1.00 89.44 276 ASN A C 1
ATOM 2183 O O . ASN A 1 276 ? -7.640 12.181 5.820 1.00 89.44 276 ASN A O 1
ATOM 2187 N N . ARG A 1 277 ? -6.553 11.785 7.759 1.00 88.62 277 ARG A N 1
ATOM 2188 C CA . ARG A 1 277 ? -5.230 11.534 7.182 1.00 88.62 277 ARG A CA 1
ATOM 2189 C C . ARG A 1 277 ? -5.249 10.396 6.169 1.00 88.62 277 ARG A C 1
ATOM 2191 O O . ARG A 1 277 ? -4.738 10.543 5.058 1.00 88.62 277 ARG A O 1
ATOM 2198 N N . LEU A 1 278 ? -5.896 9.286 6.521 1.00 90.31 278 LEU A N 1
ATOM 2199 C CA . LEU A 1 278 ? -6.037 8.137 5.633 1.00 90.31 278 LEU A CA 1
ATOM 2200 C C . LEU A 1 278 ? -6.778 8.510 4.353 1.00 90.31 278 LEU A C 1
ATOM 2202 O O . LEU A 1 278 ? -6.323 8.172 3.263 1.00 90.31 278 LEU A O 1
ATOM 2206 N N . ALA A 1 279 ? -7.901 9.222 4.471 1.00 88.44 279 ALA A N 1
ATOM 2207 C CA . ALA A 1 279 ? -8.690 9.625 3.313 1.00 88.44 279 ALA A CA 1
ATOM 2208 C C . ALA A 1 279 ? -7.865 10.470 2.325 1.00 88.44 279 ALA A C 1
ATOM 2210 O O . ALA A 1 279 ? -7.917 10.233 1.117 1.00 88.44 279 ALA A O 1
ATOM 2211 N N . VAL A 1 280 ? -7.066 11.410 2.839 1.00 86.44 280 VAL A N 1
ATOM 2212 C CA . VAL A 1 280 ? -6.185 12.263 2.030 1.00 86.44 280 VAL A CA 1
ATOM 2213 C C . VAL A 1 280 ? -5.066 11.452 1.369 1.00 86.44 280 VAL A C 1
ATOM 2215 O O . VAL A 1 280 ? -4.821 11.614 0.169 1.00 86.44 280 VAL A O 1
ATOM 2218 N N . LEU A 1 281 ? -4.397 10.564 2.113 1.00 87.69 281 LEU A N 1
ATOM 2219 C CA . LEU A 1 281 ? -3.299 9.755 1.576 1.00 87.69 281 LEU A CA 1
ATOM 2220 C C . LEU A 1 281 ? -3.768 8.742 0.531 1.00 87.69 281 LEU A C 1
ATOM 2222 O O . LEU A 1 281 ? -3.093 8.608 -0.483 1.00 87.69 281 LEU A O 1
ATOM 2226 N N . VAL A 1 282 ? -4.922 8.094 0.717 1.00 87.62 282 VAL A N 1
ATOM 2227 C CA . VAL A 1 282 ? -5.487 7.160 -0.276 1.00 87.62 282 VAL A CA 1
ATOM 2228 C C . VAL A 1 282 ? -5.756 7.873 -1.602 1.00 87.62 282 VAL A C 1
ATOM 2230 O O . VAL A 1 282 ? -5.312 7.410 -2.647 1.00 87.62 282 VAL A O 1
ATOM 2233 N N . VAL A 1 283 ? -6.407 9.042 -1.571 1.00 85.56 283 VAL A N 1
ATOM 2234 C CA . VAL A 1 283 ? -6.671 9.826 -2.794 1.00 85.56 283 VAL A CA 1
ATOM 2235 C C . VAL A 1 283 ? -5.371 10.281 -3.455 1.00 85.56 283 VAL A C 1
ATOM 2237 O O . VAL A 1 283 ? -5.235 10.238 -4.676 1.00 85.56 283 VAL A O 1
ATOM 2240 N N . THR A 1 284 ? -4.399 10.712 -2.653 1.00 86.31 284 THR A N 1
ATOM 2241 C CA . THR A 1 284 ? -3.095 11.147 -3.165 1.00 86.31 284 THR A CA 1
ATOM 2242 C C . THR A 1 284 ? -2.339 9.987 -3.801 1.00 86.31 284 THR A C 1
ATOM 2244 O O . THR A 1 284 ? -1.724 10.161 -4.850 1.00 86.31 284 THR A O 1
ATOM 2247 N N . HIS A 1 285 ? -2.403 8.806 -3.192 1.00 88.12 285 HIS A N 1
ATOM 2248 C CA . HIS A 1 285 ? -1.801 7.582 -3.707 1.00 88.12 285 HIS A CA 1
ATOM 2249 C C . HIS A 1 285 ? -2.406 7.180 -5.051 1.00 88.12 285 HIS A C 1
ATOM 2251 O O . HIS A 1 285 ? -1.653 7.055 -6.013 1.00 88.12 285 HIS A O 1
ATOM 2257 N N . ASP A 1 286 ? -3.740 7.099 -5.147 1.00 87.12 286 ASP A N 1
ATOM 2258 C CA . ASP A 1 286 ? -4.460 6.827 -6.403 1.00 87.12 286 ASP A CA 1
ATOM 2259 C C . ASP A 1 286 ? -3.994 7.759 -7.531 1.00 87.12 286 ASP A C 1
ATOM 2261 O O . ASP A 1 286 ? -3.758 7.340 -8.666 1.00 87.12 286 ASP A O 1
ATOM 2265 N N . TYR A 1 287 ? -3.831 9.040 -7.201 1.00 88.69 287 TYR A N 1
ATOM 2266 C CA . TYR A 1 287 ? -3.419 10.050 -8.161 1.00 88.69 287 TYR A CA 1
ATOM 2267 C C . TYR A 1 287 ? -1.991 9.829 -8.675 1.00 88.69 287 TYR A C 1
ATOM 2269 O O . TYR A 1 287 ? -1.743 9.864 -9.881 1.00 88.69 287 TYR A O 1
ATOM 2277 N N . TRP A 1 288 ? -1.041 9.588 -7.767 1.00 90.00 288 TRP A N 1
ATOM 2278 C CA . TRP A 1 288 ? 0.348 9.315 -8.143 1.00 90.00 288 TRP A CA 1
ATOM 2279 C C . TRP A 1 288 ? 0.508 7.976 -8.857 1.00 90.00 288 TRP A C 1
ATOM 2281 O O . TRP A 1 288 ? 1.336 7.883 -9.760 1.00 90.00 288 TRP A O 1
ATOM 2291 N N . GLN A 1 289 ? -0.309 6.978 -8.525 1.00 88.19 289 GLN A N 1
ATOM 2292 C CA . GLN A 1 289 ? -0.333 5.711 -9.244 1.00 88.19 289 GLN A CA 1
ATOM 2293 C C . GLN A 1 289 ? -0.786 5.905 -10.698 1.00 88.19 289 GLN A C 1
ATOM 2295 O O . GLN A 1 289 ? -0.171 5.348 -11.603 1.00 88.19 289 GLN A O 1
ATOM 2300 N N . ALA A 1 290 ? -1.829 6.706 -10.942 1.00 88.31 290 ALA A N 1
ATOM 2301 C CA . ALA A 1 290 ? -2.277 7.000 -12.303 1.00 88.31 290 ALA A CA 1
ATOM 2302 C C . ALA A 1 290 ? -1.172 7.681 -13.130 1.00 88.31 290 ALA A C 1
ATOM 2304 O O . ALA A 1 290 ? -0.929 7.292 -14.268 1.00 88.31 290 ALA A O 1
ATOM 2305 N N . ILE A 1 291 ? -0.452 8.642 -12.535 1.00 91.06 291 ILE A N 1
ATOM 2306 C CA . ILE A 1 291 ? 0.719 9.267 -13.171 1.00 91.06 291 ILE A CA 1
ATOM 2307 C C . ILE A 1 291 ? 1.819 8.228 -13.445 1.00 91.06 291 ILE A C 1
ATOM 2309 O O . ILE A 1 291 ? 2.387 8.220 -14.532 1.00 91.06 291 ILE A O 1
ATOM 2313 N N . ASP A 1 292 ? 2.140 7.356 -12.485 1.00 90.56 292 ASP A N 1
ATOM 2314 C CA . ASP A 1 292 ? 3.179 6.332 -12.657 1.00 90.56 292 ASP A CA 1
ATOM 2315 C C . ASP A 1 292 ? 2.852 5.354 -13.797 1.00 90.56 292 ASP A C 1
ATOM 2317 O O . ASP A 1 292 ? 3.742 5.019 -14.578 1.00 90.56 292 ASP A O 1
ATOM 2321 N N . ILE A 1 293 ? 1.584 4.952 -13.940 1.00 87.94 293 ILE A N 1
ATOM 2322 C CA . ILE A 1 293 ? 1.116 4.097 -15.041 1.00 87.94 293 ILE A CA 1
ATOM 2323 C C . ILE A 1 293 ? 1.369 4.767 -16.397 1.00 87.94 293 ILE A C 1
ATOM 2325 O O . ILE A 1 293 ? 1.978 4.148 -17.272 1.00 87.94 293 ILE A O 1
ATOM 2329 N N . ASP A 1 294 ? 0.958 6.027 -16.555 1.00 91.38 294 ASP A N 1
ATOM 2330 C CA . ASP A 1 294 ? 1.140 6.777 -17.804 1.00 91.38 294 ASP A CA 1
ATOM 2331 C C . ASP A 1 294 ? 2.633 6.964 -18.124 1.00 91.38 294 ASP A C 1
ATOM 2333 O O . ASP A 1 294 ? 3.078 6.774 -19.257 1.00 91.38 294 ASP A O 1
ATOM 2337 N N . LEU A 1 295 ? 3.445 7.267 -17.107 1.00 93.69 295 LEU A N 1
ATOM 2338 C CA . LEU A 1 295 ? 4.888 7.422 -17.274 1.00 93.69 295 LEU A CA 1
ATOM 2339 C C . LEU A 1 295 ? 5.588 6.112 -17.642 1.00 93.69 295 LEU A C 1
ATOM 2341 O O . LEU A 1 295 ? 6.505 6.132 -18.462 1.00 93.69 295 LEU A O 1
ATOM 2345 N N . ARG A 1 296 ? 5.168 4.978 -17.071 1.00 89.56 296 ARG A N 1
ATOM 2346 C CA . ARG A 1 296 ? 5.686 3.652 -17.441 1.00 89.56 296 ARG A CA 1
ATOM 2347 C C . ARG A 1 296 ? 5.346 3.308 -18.885 1.00 89.56 296 ARG A C 1
ATOM 2349 O O . ARG A 1 296 ? 6.188 2.737 -19.569 1.00 89.56 296 ARG A O 1
ATOM 2356 N N . LEU A 1 297 ? 4.150 3.659 -19.357 1.00 89.88 297 LEU A N 1
ATOM 2357 C CA . LEU A 1 297 ? 3.763 3.440 -20.748 1.00 89.88 297 LEU A CA 1
ATOM 2358 C C . LEU A 1 297 ? 4.695 4.208 -21.700 1.00 89.88 297 LEU A C 1
ATOM 2360 O O . LEU A 1 297 ? 5.345 3.584 -22.539 1.00 89.88 297 LEU A O 1
ATOM 2364 N N . ILE A 1 298 ? 4.870 5.513 -21.471 1.00 94.25 298 ILE A N 1
ATOM 2365 C CA . ILE A 1 298 ? 5.790 6.360 -22.249 1.00 94.25 298 ILE A CA 1
ATOM 2366 C C . ILE A 1 298 ? 7.224 5.820 -22.196 1.00 94.25 298 ILE A C 1
ATOM 2368 O O . ILE A 1 298 ? 7.926 5.781 -23.203 1.00 94.25 298 ILE A O 1
ATOM 2372 N N . GLU A 1 299 ? 7.685 5.367 -21.031 1.00 93.00 299 GLU A N 1
ATOM 2373 C CA . GLU A 1 299 ? 9.030 4.809 -20.869 1.00 93.00 299 GLU A CA 1
ATOM 2374 C C . GLU A 1 299 ? 9.282 3.593 -21.781 1.00 93.00 299 GLU A C 1
ATOM 2376 O O . GLU A 1 299 ? 10.408 3.395 -22.244 1.00 93.00 299 GLU A O 1
ATOM 2381 N N . THR A 1 300 ? 8.247 2.808 -22.106 1.00 88.75 300 THR A N 1
ATOM 2382 C CA . THR A 1 300 ? 8.392 1.660 -23.017 1.00 88.75 300 THR A CA 1
ATOM 2383 C C . THR A 1 300 ? 8.576 2.041 -24.487 1.00 88.75 300 THR A C 1
ATOM 2385 O O . THR A 1 300 ? 9.129 1.240 -25.246 1.00 88.75 300 THR A O 1
ATOM 2388 N N . THR A 1 301 ? 8.159 3.239 -24.894 1.00 93.19 301 THR A N 1
ATOM 2389 C CA . THR A 1 301 ? 8.133 3.675 -26.300 1.00 93.19 301 THR A CA 1
ATOM 2390 C C . THR A 1 301 ? 9.138 4.784 -26.602 1.00 93.19 301 THR A C 1
ATOM 2392 O O . THR A 1 301 ? 9.690 4.811 -27.704 1.00 93.19 301 THR A O 1
ATOM 2395 N N . ILE A 1 302 ? 9.494 5.608 -25.606 1.00 94.44 302 ILE A N 1
ATOM 2396 C CA . ILE A 1 302 ? 10.348 6.803 -25.753 1.00 94.44 302 ILE A CA 1
ATOM 2397 C C . ILE A 1 302 ? 11.754 6.521 -26.307 1.00 94.44 302 ILE A C 1
ATOM 2399 O O . ILE A 1 302 ? 12.431 7.412 -26.830 1.00 94.44 302 ILE A O 1
ATOM 2403 N N . ALA A 1 303 ? 12.223 5.275 -26.199 1.00 89.94 303 ALA A N 1
ATOM 2404 C CA . ALA A 1 303 ? 13.481 4.842 -26.800 1.00 89.94 303 ALA A CA 1
ATOM 2405 C C . ALA A 1 303 ? 13.445 4.886 -28.340 1.00 89.94 303 ALA A C 1
ATOM 2407 O O . ALA A 1 303 ? 14.478 5.150 -28.958 1.00 89.94 303 ALA A O 1
ATOM 2408 N N . TYR A 1 304 ? 12.275 4.655 -28.938 1.00 92.38 304 TYR A N 1
ATOM 2409 C CA . TYR A 1 304 ? 12.071 4.565 -30.385 1.00 92.38 304 TYR A CA 1
ATOM 2410 C C . TYR A 1 304 ? 11.367 5.799 -30.948 1.00 92.38 304 TYR A C 1
ATOM 2412 O O . TYR A 1 304 ? 11.732 6.260 -32.027 1.00 92.38 304 TYR A O 1
ATOM 2420 N N . ASP A 1 305 ? 10.395 6.341 -30.213 1.00 93.19 305 ASP A N 1
ATOM 2421 C CA . ASP A 1 305 ? 9.563 7.456 -30.656 1.00 93.19 305 ASP A CA 1
ATOM 2422 C C . ASP A 1 305 ? 9.156 8.345 -29.473 1.00 93.19 305 ASP A C 1
ATOM 2424 O O . ASP A 1 305 ? 8.743 7.853 -28.427 1.00 93.19 305 ASP A O 1
ATOM 2428 N N . VAL A 1 306 ? 9.276 9.664 -29.635 1.00 95.69 306 VAL A N 1
ATOM 2429 C CA . VAL A 1 306 ? 8.891 10.657 -28.618 1.00 95.69 306 VAL A CA 1
ATOM 2430 C C . VAL A 1 306 ? 7.445 11.135 -28.772 1.00 95.69 306 VAL A C 1
ATOM 2432 O O . VAL A 1 306 ? 6.948 11.818 -27.879 1.00 95.69 306 VAL A O 1
ATOM 2435 N N . MET A 1 307 ? 6.759 10.763 -29.857 1.00 94.38 307 MET A N 1
ATOM 2436 C CA . MET A 1 307 ? 5.406 11.228 -30.174 1.00 94.38 307 MET A CA 1
ATOM 2437 C C . MET A 1 307 ? 4.393 10.903 -29.070 1.00 94.38 307 MET A C 1
ATOM 2439 O O . MET A 1 307 ? 3.549 11.734 -28.744 1.00 94.38 307 MET A O 1
ATOM 2443 N N . GLU A 1 308 ? 4.480 9.726 -28.444 1.00 94.12 308 GLU A N 1
ATOM 2444 C CA . GLU A 1 308 ? 3.576 9.371 -27.341 1.00 94.12 308 GLU A CA 1
ATOM 2445 C C . GLU A 1 308 ? 3.727 10.321 -26.146 1.00 94.12 308 GLU A C 1
ATOM 2447 O O . GLU A 1 308 ? 2.731 10.754 -25.567 1.00 94.12 308 GLU A O 1
ATOM 2452 N N . LEU A 1 309 ? 4.966 10.708 -25.820 1.00 96.75 309 LEU A N 1
ATOM 2453 C CA . LEU A 1 309 ? 5.216 11.716 -24.796 1.00 96.75 309 LEU A CA 1
ATOM 2454 C C . LEU A 1 309 ? 4.660 13.075 -25.224 1.00 96.75 309 LEU A C 1
ATOM 2456 O O . LEU A 1 309 ? 4.004 13.719 -24.418 1.00 96.75 309 LEU A O 1
ATOM 2460 N N . GLU A 1 310 ? 4.894 13.512 -26.463 1.00 95.94 310 GLU A N 1
ATOM 2461 C CA . GLU A 1 310 ? 4.377 14.793 -26.970 1.00 95.94 310 GLU A CA 1
ATOM 2462 C C . GLU A 1 310 ? 2.847 14.884 -26.854 1.00 95.94 310 GLU A C 1
ATOM 2464 O O . GLU A 1 310 ? 2.326 15.919 -26.439 1.00 95.94 310 GLU A O 1
ATOM 2469 N N . ILE A 1 311 ? 2.140 13.789 -27.156 1.00 95.31 311 ILE A N 1
ATOM 2470 C CA . ILE A 1 311 ? 0.679 13.698 -27.050 1.00 95.31 311 ILE A CA 1
ATOM 2471 C C . ILE A 1 311 ? 0.224 13.704 -25.582 1.00 95.31 311 ILE A C 1
ATOM 2473 O O . ILE A 1 311 ? -0.688 14.450 -25.232 1.00 95.31 311 ILE A O 1
ATOM 2477 N N . ALA A 1 312 ? 0.853 12.908 -24.713 1.00 94.94 312 ALA A N 1
ATOM 2478 C CA . ALA A 1 312 ? 0.440 12.766 -23.314 1.00 94.94 312 ALA A CA 1
ATOM 2479 C C . ALA A 1 312 ? 0.902 13.921 -22.401 1.00 94.94 312 ALA A C 1
ATOM 2481 O O . ALA A 1 312 ? 0.383 14.098 -21.295 1.00 94.94 312 ALA A O 1
ATOM 2482 N N . TRP A 1 313 ? 1.899 14.704 -22.824 1.00 96.81 313 TRP A N 1
ATOM 2483 C CA . TRP A 1 313 ? 2.559 15.699 -21.977 1.00 96.81 313 TRP A CA 1
ATOM 2484 C C . TRP A 1 313 ? 1.633 16.799 -21.432 1.00 96.81 313 TRP A C 1
ATOM 2486 O O . TRP A 1 313 ? 1.708 17.059 -20.226 1.00 96.81 313 TRP A O 1
ATOM 2496 N N . PRO A 1 314 ? 0.735 17.420 -22.227 1.00 95.44 314 PRO A N 1
ATOM 2497 C CA . PRO A 1 314 ? -0.191 18.430 -21.711 1.00 95.44 314 PRO A CA 1
ATOM 2498 C C . PRO A 1 314 ? -1.083 17.895 -20.584 1.00 95.44 314 PRO A C 1
ATOM 2500 O O . PRO A 1 314 ? -1.268 18.568 -19.566 1.00 95.44 314 PRO A O 1
ATOM 2503 N N . ASP A 1 315 ? -1.570 16.661 -20.723 1.00 92.88 315 ASP A N 1
ATOM 2504 C CA . ASP A 1 315 ? -2.415 16.012 -19.720 1.00 92.88 315 ASP A CA 1
ATOM 2505 C C . ASP A 1 315 ? -1.619 15.674 -18.457 1.00 92.88 315 ASP A C 1
ATOM 2507 O O . ASP A 1 315 ? -2.075 15.945 -17.343 1.00 92.88 315 ASP A O 1
ATOM 2511 N N . LEU A 1 316 ? -0.397 15.151 -18.602 1.00 94.19 316 LEU A N 1
ATOM 2512 C CA . LEU A 1 316 ? 0.504 14.907 -17.473 1.00 94.19 316 LEU A CA 1
ATOM 2513 C C . LEU A 1 316 ? 0.810 16.199 -16.707 1.00 94.19 316 LEU A C 1
ATOM 2515 O O . LEU A 1 316 ? 0.733 16.212 -15.476 1.00 94.19 316 LEU A O 1
ATOM 2519 N N . GLN A 1 317 ? 1.101 17.298 -17.410 1.00 93.81 317 GLN A N 1
ATOM 2520 C CA . GLN A 1 317 ? 1.317 18.613 -16.801 1.00 93.81 317 GLN A CA 1
ATOM 2521 C C . GLN A 1 317 ? 0.076 19.099 -16.050 1.00 93.81 317 GLN A C 1
ATOM 2523 O O . GLN A 1 317 ? 0.187 19.531 -14.899 1.00 93.81 317 GLN A O 1
ATOM 2528 N N . ALA A 1 318 ? -1.099 19.015 -16.679 1.00 89.75 318 ALA A N 1
ATOM 2529 C CA . ALA A 1 318 ? -2.362 19.396 -16.060 1.00 89.75 318 ALA A CA 1
ATOM 2530 C C . ALA A 1 318 ? -2.619 18.589 -14.782 1.00 89.75 318 ALA A C 1
ATOM 2532 O O . ALA A 1 318 ? -3.062 19.158 -13.784 1.00 89.75 318 ALA A O 1
ATOM 2533 N N . ARG A 1 319 ? -2.259 17.298 -14.780 1.00 87.94 319 ARG A N 1
ATOM 2534 C CA . ARG A 1 319 ? -2.409 16.424 -13.617 1.00 87.94 319 ARG A CA 1
ATOM 2535 C C . ARG A 1 319 ? -1.445 16.744 -12.477 1.00 87.94 319 ARG A C 1
ATOM 2537 O O . ARG A 1 319 ? -1.828 16.718 -11.314 1.00 87.94 319 ARG A O 1
ATOM 2544 N N . VAL A 1 320 ? -0.184 17.071 -12.755 1.00 89.56 320 VAL A N 1
ATOM 2545 C CA . VAL A 1 320 ? 0.772 17.366 -11.667 1.00 89.56 320 VAL A CA 1
ATOM 2546 C C . VAL A 1 320 ? 0.648 18.786 -11.110 1.00 89.56 320 VAL A C 1
ATOM 2548 O O . VAL A 1 320 ? 1.033 19.036 -9.965 1.00 89.56 320 VAL A O 1
ATOM 2551 N N . LYS A 1 321 ? 0.078 19.715 -11.886 1.00 87.69 321 LYS A N 1
ATOM 2552 C CA . LYS A 1 321 ? -0.043 21.138 -11.536 1.00 87.69 321 LYS A CA 1
ATOM 2553 C C . LYS A 1 321 ? -0.714 21.413 -10.177 1.00 87.69 321 LYS A C 1
ATOM 2555 O O . LYS A 1 321 ? -0.204 22.278 -9.466 1.00 87.69 321 LYS A O 1
ATOM 2560 N N . PRO A 1 322 ? -1.786 20.714 -9.751 1.00 84.88 322 PRO A N 1
ATOM 2561 C CA . PRO A 1 322 ? -2.399 20.928 -8.438 1.00 84.88 322 PRO A CA 1
ATOM 2562 C C . PRO A 1 322 ? -1.454 20.684 -7.251 1.00 84.88 322 PRO A C 1
ATOM 2564 O O . PRO A 1 322 ? -1.673 21.249 -6.179 1.00 84.88 322 PRO A O 1
ATOM 2567 N N . PHE A 1 323 ? -0.392 19.886 -7.424 1.00 80.25 323 PHE A N 1
ATOM 2568 C CA . PHE A 1 323 ? 0.596 19.625 -6.368 1.00 80.25 323 PHE A CA 1
ATOM 2569 C C . PHE A 1 323 ? 1.719 20.658 -6.300 1.00 80.25 323 PHE A C 1
ATOM 2571 O O . PHE A 1 323 ? 2.535 20.619 -5.380 1.00 80.25 323 PHE A O 1
ATOM 2578 N N . PHE A 1 324 ? 1.795 21.567 -7.268 1.00 81.75 324 PHE A N 1
ATOM 2579 C CA . PHE A 1 324 ? 2.793 22.621 -7.280 1.00 81.75 324 PHE A CA 1
ATOM 2580 C C . PHE A 1 324 ? 2.364 23.741 -6.323 1.00 81.75 324 PHE A C 1
ATOM 2582 O O . PHE A 1 324 ? 1.291 24.340 -6.460 1.00 81.75 324 PHE A O 1
ATOM 2589 N N . ASP A 1 325 ? 3.190 24.002 -5.308 1.00 68.12 325 ASP A N 1
ATOM 2590 C CA . ASP A 1 325 ? 2.993 25.113 -4.375 1.00 68.12 325 ASP A CA 1
ATOM 2591 C C . ASP A 1 325 ? 3.887 26.318 -4.694 1.00 68.12 325 ASP A C 1
ATOM 2593 O O . ASP A 1 325 ? 4.969 26.159 -5.252 1.00 68.12 325 ASP A O 1
ATOM 2597 N N . GLU A 1 326 ? 3.414 27.519 -4.341 1.00 52.28 326 GLU A N 1
ATOM 2598 C CA . GLU A 1 326 ? 4.200 28.764 -4.340 1.00 52.28 326 GLU A CA 1
ATOM 2599 C C . GLU A 1 326 ? 5.109 28.850 -3.104 1.00 52.28 326 GLU A C 1
ATOM 2601 O O . GLU A 1 326 ? 6.154 29.498 -3.143 1.00 52.28 326 GLU A O 1
ATOM 2606 N N . HIS A 1 327 ? 4.762 28.153 -2.016 1.00 55.47 327 HIS A N 1
ATOM 2607 C CA . HIS A 1 327 ? 5.643 27.965 -0.867 1.00 55.47 327 HIS A CA 1
ATOM 2608 C C . HIS A 1 327 ? 6.447 26.674 -1.058 1.00 55.47 327 HIS A C 1
ATOM 2610 O O . HIS A 1 327 ? 5.953 25.571 -0.842 1.00 55.47 327 HIS A O 1
ATOM 2616 N N . GLN A 1 328 ? 7.670 26.852 -1.559 1.00 58.19 328 GLN A N 1
ATOM 2617 C CA . GLN A 1 328 ? 8.607 25.824 -2.009 1.00 58.19 328 GLN A CA 1
ATOM 2618 C C . GLN A 1 328 ? 8.952 24.800 -0.914 1.00 58.19 328 GLN A C 1
ATOM 2620 O O . GLN A 1 328 ? 9.885 25.001 -0.142 1.00 58.19 328 GLN A O 1
ATOM 2625 N N . ASP A 1 329 ? 8.258 23.662 -0.887 1.00 74.31 329 ASP A N 1
ATOM 2626 C CA . ASP A 1 329 ? 8.915 22.428 -0.457 1.00 74.31 329 ASP A CA 1
ATOM 2627 C C . ASP A 1 329 ? 10.002 22.105 -1.493 1.00 74.31 329 ASP A C 1
ATOM 2629 O O . ASP A 1 329 ? 9.744 22.182 -2.695 1.00 74.31 329 ASP A O 1
ATOM 2633 N N . ASP A 1 330 ? 11.198 21.692 -1.070 1.00 81.00 330 ASP A N 1
ATOM 2634 C CA . ASP A 1 330 ? 12.305 21.448 -2.006 1.00 81.00 330 ASP A CA 1
ATOM 2635 C C . ASP A 1 330 ? 11.878 20.547 -3.173 1.00 81.00 330 ASP A C 1
ATOM 2637 O O . ASP A 1 330 ? 12.113 20.854 -4.337 1.00 81.00 330 ASP A O 1
ATOM 2641 N N . TRP A 1 331 ? 11.131 19.476 -2.909 1.00 84.56 331 TRP A N 1
ATOM 2642 C CA . TRP A 1 331 ? 10.730 18.553 -3.969 1.00 84.56 331 TRP A CA 1
ATOM 2643 C C . TRP A 1 331 ? 9.856 19.199 -5.066 1.00 84.56 331 TRP A C 1
ATOM 2645 O O . TRP A 1 331 ? 9.984 18.788 -6.223 1.00 84.56 331 TRP A O 1
ATOM 2655 N N . THR A 1 332 ? 8.998 20.185 -4.750 1.00 87.31 332 THR A N 1
ATOM 2656 C CA . THR A 1 332 ? 8.146 20.849 -5.756 1.00 87.31 332 THR A CA 1
ATOM 2657 C C . THR A 1 332 ? 8.984 21.731 -6.665 1.00 87.31 332 THR A C 1
ATOM 2659 O O . THR A 1 332 ? 8.799 21.687 -7.879 1.00 87.31 332 THR A O 1
ATOM 2662 N N . THR A 1 333 ? 9.962 22.450 -6.112 1.00 87.44 333 THR A N 1
ATOM 2663 C CA . THR A 1 333 ? 10.900 23.286 -6.874 1.00 87.44 333 THR A CA 1
ATOM 2664 C C . THR A 1 333 ? 11.674 22.460 -7.896 1.00 87.44 333 THR A C 1
ATOM 2666 O O . THR A 1 333 ? 11.751 22.821 -9.075 1.00 87.44 333 THR A O 1
ATOM 2669 N 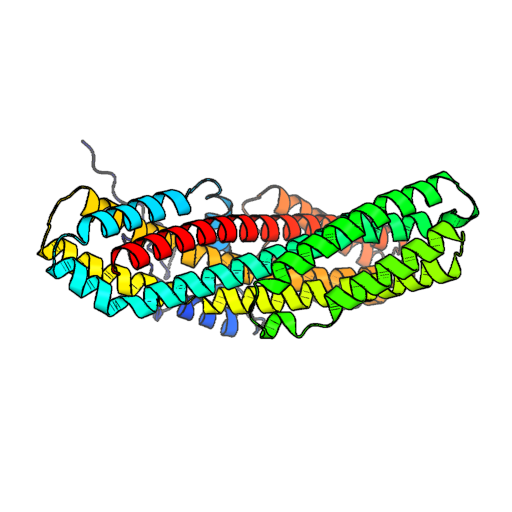N . TRP A 1 334 ? 12.215 21.317 -7.469 1.00 88.69 334 TRP A N 1
ATOM 2670 C CA . TRP A 1 334 ? 12.973 20.426 -8.348 1.00 88.69 334 TRP A CA 1
ATOM 2671 C C . TRP A 1 334 ? 12.066 19.811 -9.414 1.00 88.69 334 TRP A C 1
ATOM 2673 O O . TRP A 1 334 ? 12.407 19.795 -10.597 1.00 88.69 334 TRP A O 1
ATOM 2683 N N . PHE A 1 335 ? 10.864 19.375 -9.033 1.00 91.06 335 PHE A N 1
ATOM 2684 C CA . PHE A 1 335 ? 9.931 18.769 -9.977 1.00 91.06 335 PHE A CA 1
ATOM 2685 C C . PHE A 1 335 ? 9.390 19.779 -11.006 1.00 91.06 335 PHE A C 1
ATOM 2687 O O . PHE A 1 335 ? 9.308 19.467 -12.196 1.00 91.06 335 PHE A O 1
ATOM 2694 N N . GLN A 1 336 ? 9.139 21.030 -10.606 1.00 92.19 336 GLN A N 1
ATOM 2695 C CA . GLN A 1 336 ? 8.834 22.140 -11.517 1.00 92.19 336 GLN A CA 1
ATOM 2696 C C . GLN A 1 336 ? 10.002 22.458 -12.458 1.00 92.19 336 GLN A C 1
ATOM 2698 O O . GLN A 1 336 ? 9.784 22.753 -13.634 1.00 92.19 336 GLN A O 1
ATOM 2703 N N . ALA A 1 337 ? 11.246 2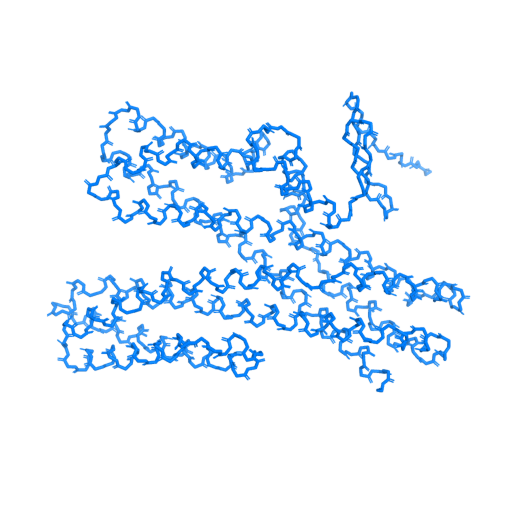2.415 -11.973 1.00 92.56 337 ALA A N 1
ATOM 2704 C CA . ALA A 1 337 ? 12.423 22.607 -12.817 1.00 92.56 337 ALA A CA 1
ATOM 2705 C C . ALA A 1 337 ? 12.526 21.509 -13.887 1.00 92.56 337 ALA A C 1
ATOM 2707 O O . ALA A 1 337 ? 12.669 21.826 -15.067 1.00 92.56 337 ALA A O 1
ATOM 2708 N N . HIS A 1 338 ? 12.354 20.237 -13.514 1.00 95.06 338 HIS A N 1
ATOM 2709 C CA . HIS A 1 338 ? 12.321 19.131 -14.476 1.00 95.06 338 HIS A CA 1
ATOM 2710 C C . HIS A 1 338 ? 11.152 19.244 -15.462 1.00 95.06 338 HIS A C 1
ATOM 2712 O O . HIS A 1 338 ? 11.345 19.007 -16.652 1.00 95.06 338 HIS A O 1
ATOM 2718 N N . THR A 1 339 ? 9.981 19.695 -15.000 1.00 95.38 339 THR A N 1
ATOM 2719 C CA . THR A 1 339 ? 8.822 19.972 -15.864 1.00 95.38 339 THR A CA 1
ATOM 2720 C C . THR A 1 339 ? 9.152 21.040 -16.912 1.00 95.38 339 THR A C 1
ATOM 2722 O O . THR A 1 339 ? 8.910 20.831 -18.097 1.00 95.38 339 THR A O 1
ATOM 2725 N N . ARG A 1 340 ? 9.759 22.167 -16.510 1.00 95.69 340 ARG A N 1
ATOM 2726 C CA . ARG A 1 340 ? 10.169 23.241 -17.436 1.00 95.69 340 ARG A CA 1
ATOM 2727 C C . ARG A 1 340 ? 11.253 22.794 -18.416 1.00 95.69 340 ARG A C 1
ATOM 2729 O O . ARG A 1 340 ? 11.207 23.163 -19.584 1.00 95.69 340 ARG A O 1
ATOM 2736 N N . ASN A 1 341 ? 12.215 21.998 -17.954 1.00 96.56 341 ASN A N 1
ATOM 2737 C CA . ASN A 1 341 ? 13.287 21.486 -18.807 1.00 96.56 341 ASN A CA 1
ATOM 2738 C C . ASN A 1 341 ? 12.755 20.528 -19.876 1.00 96.56 341 ASN A C 1
ATOM 2740 O O . ASN A 1 341 ? 13.195 20.601 -21.022 1.00 96.56 341 ASN A O 1
ATOM 2744 N N . LEU A 1 342 ? 11.806 19.661 -19.512 1.00 97.44 342 LEU A N 1
ATOM 2745 C CA . LEU A 1 342 ? 11.167 18.759 -20.463 1.00 97.44 342 LEU A CA 1
ATOM 2746 C C . LEU A 1 342 ? 10.297 19.524 -21.468 1.00 97.44 342 LEU A C 1
ATOM 2748 O O . LEU A 1 342 ? 10.400 19.279 -22.664 1.00 97.44 342 LEU A O 1
ATOM 2752 N N . ASP A 1 343 ? 9.535 20.515 -21.004 1.00 97.38 343 ASP A N 1
ATOM 2753 C CA . ASP A 1 343 ? 8.746 21.405 -21.865 1.00 97.38 343 ASP A CA 1
ATOM 2754 C C . ASP A 1 343 ? 9.614 22.135 -22.908 1.00 97.38 343 ASP A C 1
ATOM 2756 O O . ASP A 1 343 ? 9.286 22.170 -24.094 1.00 97.38 343 ASP A O 1
ATOM 2760 N N . ALA A 1 344 ? 10.767 22.663 -22.485 1.00 97.12 344 ALA A N 1
ATOM 2761 C CA . ALA A 1 344 ? 11.731 23.285 -23.389 1.00 97.12 344 ALA A CA 1
ATOM 2762 C C . ALA A 1 344 ? 12.318 22.278 -24.394 1.00 97.12 344 ALA A C 1
ATOM 2764 O O . ALA A 1 344 ? 12.422 22.586 -25.578 1.00 97.12 344 ALA A O 1
ATOM 2765 N N . ALA A 1 345 ? 12.662 21.066 -23.947 1.00 97.31 345 ALA A N 1
ATOM 2766 C CA . ALA A 1 345 ? 13.211 20.028 -24.818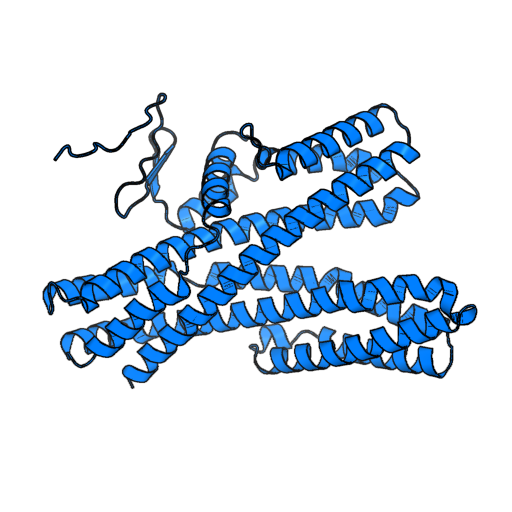 1.00 97.31 345 ALA A CA 1
ATOM 2767 C C . ALA A 1 345 ? 12.215 19.570 -25.899 1.00 97.31 345 ALA A C 1
ATOM 2769 O O . ALA A 1 345 ? 12.628 19.330 -27.034 1.00 97.31 345 ALA A O 1
ATOM 2770 N N . LEU A 1 346 ? 10.922 19.481 -25.562 1.00 96.75 346 LEU A N 1
ATOM 2771 C CA . LEU A 1 346 ? 9.853 19.147 -26.509 1.00 96.75 346 LEU A CA 1
ATOM 2772 C C . LEU A 1 346 ? 9.697 20.240 -27.577 1.00 96.75 346 LEU A C 1
ATOM 2774 O O . LEU A 1 346 ? 9.641 19.931 -28.762 1.00 96.75 346 LEU A O 1
ATOM 2778 N N . LYS A 1 347 ? 9.736 21.522 -27.187 1.00 96.69 347 LYS A N 1
ATOM 2779 C CA . LYS A 1 347 ? 9.677 22.665 -28.124 1.00 96.69 347 LYS A CA 1
ATOM 2780 C C . LYS A 1 347 ? 10.869 22.742 -29.080 1.00 96.69 347 LYS A C 1
ATOM 2782 O O . LYS A 1 347 ? 10.738 23.241 -30.191 1.00 96.69 347 LYS A O 1
ATOM 2787 N N . GLU A 1 348 ? 12.035 22.282 -28.641 1.00 96.69 348 GLU A N 1
ATOM 2788 C CA . GLU A 1 348 ? 13.243 22.215 -29.470 1.00 96.69 348 GLU A CA 1
ATOM 2789 C C . GLU A 1 348 ? 13.256 21.007 -30.423 1.00 96.69 348 GLU A C 1
ATOM 2791 O O . GLU A 1 348 ? 14.154 20.916 -31.258 1.00 96.69 348 GLU A O 1
ATOM 2796 N N . HIS A 1 349 ? 12.306 20.070 -30.287 1.00 94.75 349 HIS A N 1
ATOM 2797 C CA . HIS A 1 349 ? 12.246 18.816 -31.044 1.00 94.75 349 HIS A CA 1
ATOM 2798 C C . HIS A 1 349 ? 13.582 18.051 -31.060 1.00 94.75 349 HIS A C 1
ATOM 2800 O O . HIS A 1 349 ? 13.987 17.502 -32.083 1.00 94.75 349 HIS A O 1
ATOM 2806 N N . ASN A 1 350 ? 14.294 18.022 -29.926 1.00 93.62 350 ASN A N 1
ATOM 2807 C CA . ASN A 1 350 ? 15.564 17.307 -29.784 1.00 93.62 350 ASN A CA 1
ATOM 2808 C C . ASN A 1 350 ? 15.344 15.969 -29.052 1.00 93.62 350 ASN A C 1
ATOM 2810 O O . ASN A 1 350 ? 15.292 15.960 -27.817 1.00 93.62 350 ASN A O 1
ATOM 2814 N N . PRO A 1 351 ? 15.286 14.817 -29.755 1.00 94.69 351 PRO A N 1
ATOM 2815 C CA . PRO A 1 351 ? 14.912 13.543 -29.138 1.00 94.69 351 PRO A CA 1
ATOM 2816 C C . PRO A 1 351 ? 15.873 13.084 -28.038 1.00 94.69 351 PRO A C 1
ATOM 2818 O O . PRO A 1 351 ? 15.454 12.474 -27.056 1.00 94.69 351 PRO A O 1
ATOM 2821 N N . ALA A 1 352 ? 17.170 13.384 -28.166 1.00 94.69 352 ALA A N 1
ATOM 2822 C CA . ALA A 1 352 ? 18.155 13.026 -27.148 1.00 94.69 352 ALA A CA 1
ATOM 2823 C C . ALA A 1 352 ? 17.939 13.825 -25.854 1.00 94.69 352 ALA A C 1
ATOM 2825 O O . ALA A 1 352 ? 17.968 13.256 -24.760 1.00 94.69 352 ALA A O 1
ATOM 2826 N N . ARG A 1 353 ? 17.666 15.130 -25.980 1.00 97.19 353 ARG A N 1
ATOM 2827 C CA . ARG A 1 353 ? 17.371 15.999 -24.836 1.00 97.19 353 ARG A CA 1
ATOM 2828 C C . ARG A 1 353 ? 16.026 15.651 -24.198 1.00 97.19 353 ARG A C 1
ATOM 2830 O O . ARG A 1 353 ? 15.963 15.571 -22.976 1.00 97.19 353 ARG A O 1
ATOM 2837 N N . ILE A 1 354 ? 14.997 15.372 -25.003 1.00 97.75 354 ILE A N 1
ATOM 2838 C CA . ILE A 1 354 ? 13.675 14.926 -24.532 1.00 97.75 354 ILE A CA 1
ATOM 2839 C C . ILE A 1 354 ? 13.819 13.678 -23.661 1.00 97.75 354 ILE A C 1
ATOM 2841 O O . ILE A 1 354 ? 13.362 13.683 -22.522 1.00 97.75 354 ILE A O 1
ATOM 2845 N N . ARG A 1 355 ? 14.525 12.644 -24.143 1.00 96.62 355 ARG A N 1
ATOM 2846 C CA . ARG A 1 355 ? 14.755 11.406 -23.377 1.00 96.62 355 ARG A CA 1
ATOM 2847 C C . ARG A 1 355 ? 15.446 11.663 -22.040 1.00 96.62 355 ARG A C 1
ATOM 2849 O O . ARG A 1 355 ? 14.992 11.164 -21.015 1.00 96.62 355 ARG A O 1
ATOM 2856 N N . SER A 1 356 ? 16.512 12.463 -22.040 1.00 95.00 356 SER A N 1
ATOM 2857 C CA . SER A 1 356 ? 17.244 12.803 -20.814 1.00 95.00 356 SER A CA 1
ATOM 2858 C C . SER A 1 356 ? 16.370 13.580 -19.817 1.00 95.00 356 SER A C 1
ATOM 2860 O O . SER A 1 356 ? 16.273 13.215 -18.645 1.00 95.00 356 SER A O 1
ATOM 2862 N N . CYS A 1 357 ? 15.654 14.611 -20.277 1.00 97.31 357 CYS A N 1
ATOM 2863 C CA . CYS A 1 357 ? 14.752 15.384 -19.424 1.00 97.31 357 CYS A CA 1
ATOM 2864 C C . CYS A 1 357 ? 13.571 14.546 -18.909 1.00 97.31 357 CYS A C 1
ATOM 2866 O O . CYS A 1 357 ? 13.192 14.691 -17.745 1.00 97.31 357 CYS A O 1
ATOM 2868 N N . PHE A 1 358 ? 13.033 13.643 -19.732 1.00 97.19 358 PHE A N 1
ATOM 2869 C CA . PHE A 1 358 ? 11.989 12.702 -19.337 1.00 97.19 358 PHE A CA 1
ATOM 2870 C C . PHE A 1 358 ? 12.465 11.754 -18.240 1.00 97.19 358 PHE A C 1
ATOM 2872 O O . PHE A 1 358 ? 11.767 11.606 -17.243 1.00 97.19 358 PHE A O 1
ATOM 2879 N N . GLN A 1 359 ? 13.662 11.174 -18.356 1.00 94.50 359 GLN A N 1
ATOM 2880 C CA . GLN A 1 359 ? 14.217 10.293 -17.320 1.00 94.50 359 GLN A CA 1
ATOM 2881 C C . GLN A 1 359 ? 14.341 10.999 -15.962 1.00 94.50 359 GLN A C 1
ATOM 2883 O O . GLN A 1 359 ? 14.009 10.419 -14.925 1.00 94.50 359 GLN A O 1
ATOM 2888 N N . LEU A 1 360 ? 14.766 12.267 -15.957 1.00 92.62 360 LEU A N 1
ATOM 2889 C CA . LEU A 1 360 ? 14.851 13.072 -14.734 1.00 92.62 360 LEU A CA 1
ATOM 2890 C C . LEU A 1 360 ? 13.464 13.383 -14.153 1.00 92.62 360 LEU A C 1
ATOM 2892 O O . LEU A 1 360 ? 13.248 13.222 -12.951 1.00 92.62 360 LEU A O 1
ATOM 2896 N N . TYR A 1 361 ? 12.507 13.773 -15.000 1.00 95.50 361 TYR A N 1
ATOM 2897 C CA . TYR A 1 361 ? 11.114 13.982 -14.598 1.00 95.50 361 TYR A CA 1
ATOM 2898 C C . TYR A 1 361 ? 10.499 12.699 -14.011 1.00 95.50 361 TYR A C 1
ATOM 2900 O O . TYR A 1 361 ? 9.968 12.718 -12.900 1.00 95.50 361 TYR A O 1
ATOM 2908 N N . ARG A 1 362 ? 10.638 11.570 -14.715 1.00 94.50 362 ARG A N 1
ATOM 2909 C CA . ARG A 1 362 ? 10.185 10.232 -14.311 1.00 94.50 362 ARG A CA 1
ATOM 2910 C C . ARG A 1 362 ? 10.755 9.831 -12.958 1.00 94.50 362 ARG A C 1
ATOM 2912 O O . ARG A 1 362 ? 9.997 9.406 -12.089 1.00 94.50 362 ARG A O 1
ATOM 2919 N N . SER A 1 363 ? 12.063 10.000 -12.772 1.00 86.69 363 SER A N 1
ATOM 2920 C CA . SER A 1 363 ? 12.749 9.677 -11.518 1.00 86.69 363 SER A CA 1
ATOM 2921 C C . SER A 1 363 ? 12.204 10.505 -10.356 1.00 86.69 363 SER A C 1
ATOM 2923 O O . SER A 1 363 ? 11.973 9.974 -9.271 1.00 86.69 363 SER A O 1
ATOM 2925 N N . GLN A 1 364 ? 11.946 11.796 -10.570 1.00 90.88 364 GLN A N 1
ATOM 2926 C CA . GLN A 1 364 ? 11.385 12.658 -9.532 1.00 90.88 364 GLN A CA 1
ATOM 2927 C C . GLN A 1 364 ? 9.925 12.302 -9.204 1.00 90.88 364 GLN A C 1
ATOM 2929 O O . GLN A 1 364 ? 9.555 12.267 -8.028 1.00 90.88 364 GLN A O 1
ATOM 2934 N N . ALA A 1 365 ? 9.112 11.983 -10.215 1.00 91.38 365 ALA A N 1
ATOM 2935 C CA . ALA A 1 365 ? 7.745 11.499 -10.025 1.00 91.38 365 ALA A CA 1
ATOM 2936 C C . ALA A 1 365 ? 7.717 10.173 -9.245 1.00 91.38 365 ALA A C 1
ATOM 2938 O O . ALA A 1 365 ? 6.954 10.041 -8.288 1.00 91.38 365 ALA A O 1
ATOM 2939 N N . LEU A 1 366 ? 8.603 9.230 -9.589 1.00 85.88 366 LEU A N 1
ATOM 2940 C CA . LEU A 1 366 ? 8.736 7.944 -8.899 1.00 85.88 366 LEU A CA 1
ATOM 2941 C C . LEU A 1 366 ? 9.126 8.130 -7.431 1.00 85.88 366 LEU A C 1
ATOM 2943 O O . LEU A 1 366 ? 8.495 7.563 -6.545 1.00 85.88 366 LEU A O 1
ATOM 2947 N N . ASN A 1 367 ? 10.122 8.978 -7.159 1.00 83.50 367 ASN A N 1
ATOM 2948 C CA . ASN A 1 367 ? 10.529 9.306 -5.792 1.00 83.50 367 ASN A CA 1
ATOM 2949 C C . ASN A 1 367 ? 9.371 9.896 -4.980 1.00 83.50 367 ASN A C 1
ATOM 2951 O O . ASN A 1 367 ? 9.212 9.593 -3.794 1.00 83.50 367 ASN A O 1
ATOM 2955 N N . ARG A 1 368 ? 8.545 10.745 -5.601 1.00 88.31 368 ARG A N 1
ATOM 2956 C CA . ARG A 1 368 ? 7.376 11.312 -4.933 1.00 88.31 368 ARG A CA 1
ATOM 2957 C C . ARG A 1 368 ? 6.310 10.252 -4.662 1.00 88.31 368 ARG A C 1
ATOM 2959 O O . ARG A 1 368 ? 5.801 10.216 -3.542 1.00 88.31 368 ARG A O 1
ATOM 2966 N N . PHE A 1 369 ? 6.015 9.388 -5.631 1.00 87.94 369 PHE A N 1
ATOM 2967 C CA . PHE A 1 369 ? 5.083 8.277 -5.445 1.00 87.94 369 PHE A CA 1
ATOM 2968 C C . PHE A 1 369 ? 5.548 7.336 -4.326 1.00 87.94 369 PHE A C 1
ATOM 2970 O O . PHE A 1 369 ? 4.778 7.058 -3.411 1.00 87.94 369 PHE A O 1
ATOM 2977 N N . TYR A 1 370 ? 6.832 6.969 -4.310 1.00 82.88 370 TYR A N 1
ATOM 2978 C CA . TYR A 1 370 ? 7.437 6.154 -3.255 1.00 82.88 370 TYR A CA 1
ATOM 2979 C C . TYR A 1 370 ? 7.245 6.757 -1.853 1.00 82.88 370 TYR A C 1
ATOM 2981 O O . TYR A 1 370 ? 6.896 6.051 -0.907 1.00 82.88 370 TYR A O 1
ATOM 2989 N N . ARG A 1 371 ? 7.413 8.079 -1.699 1.00 84.69 371 ARG A N 1
ATOM 2990 C CA . ARG A 1 371 ? 7.159 8.766 -0.417 1.00 84.69 371 ARG A CA 1
ATOM 2991 C C . ARG A 1 371 ? 5.690 8.702 -0.001 1.00 84.69 371 ARG A C 1
ATOM 2993 O O . ARG A 1 371 ? 5.404 8.504 1.174 1.00 84.69 371 ARG A O 1
ATOM 3000 N N . VAL A 1 372 ? 4.763 8.880 -0.943 1.00 87.81 372 VAL A N 1
ATOM 3001 C CA . VAL A 1 372 ? 3.320 8.762 -0.670 1.00 87.81 372 VAL A CA 1
ATOM 3002 C C . VAL A 1 372 ? 2.967 7.336 -0.249 1.00 87.81 372 VAL A C 1
ATOM 3004 O O . VAL A 1 372 ? 2.267 7.161 0.746 1.00 87.81 372 VAL A O 1
ATOM 3007 N N . ASP A 1 373 ? 3.495 6.329 -0.945 1.00 85.69 373 ASP A N 1
ATOM 3008 C CA . ASP A 1 373 ? 3.300 4.918 -0.603 1.00 85.69 373 ASP A CA 1
ATOM 3009 C C . ASP A 1 373 ? 3.881 4.565 0.775 1.00 85.69 373 ASP A C 1
ATOM 3011 O O . ASP A 1 373 ? 3.214 3.920 1.584 1.00 85.69 373 ASP A O 1
ATOM 3015 N N . THR A 1 374 ? 5.074 5.077 1.090 1.00 84.94 374 THR A N 1
ATOM 3016 C CA . THR A 1 374 ? 5.699 4.919 2.412 1.00 84.94 374 THR A CA 1
ATOM 3017 C C . THR A 1 374 ? 4.841 5.539 3.515 1.00 84.94 374 THR A C 1
ATOM 3019 O O . THR A 1 374 ? 4.645 4.933 4.565 1.00 84.94 374 THR A O 1
ATOM 3022 N N . ASN A 1 375 ? 4.281 6.728 3.288 1.00 86.88 375 ASN A N 1
ATOM 3023 C CA . ASN A 1 375 ? 3.415 7.381 4.273 1.00 86.88 375 ASN A CA 1
ATOM 3024 C C . ASN A 1 375 ? 2.116 6.615 4.491 1.00 86.88 375 ASN A C 1
ATOM 3026 O O . ASN A 1 375 ? 1.654 6.487 5.623 1.00 86.88 375 ASN A O 1
ATOM 3030 N N . LEU A 1 376 ? 1.533 6.110 3.405 1.00 88.38 376 LEU A N 1
ATOM 3031 C CA . LEU A 1 376 ? 0.334 5.293 3.472 1.00 88.38 376 LEU A CA 1
ATOM 3032 C C . LEU A 1 376 ? 0.605 3.985 4.231 1.00 88.38 376 LEU A C 1
ATOM 3034 O O . LEU A 1 376 ? -0.213 3.581 5.051 1.00 88.38 376 LEU A O 1
ATOM 3038 N N . LYS A 1 377 ? 1.779 3.372 4.026 1.00 86.94 377 LYS A N 1
ATOM 3039 C CA . LYS A 1 377 ? 2.234 2.211 4.799 1.00 86.94 377 LYS A CA 1
ATOM 3040 C C . LYS A 1 377 ? 2.285 2.497 6.297 1.00 86.94 377 LYS A C 1
ATOM 3042 O O . LYS A 1 377 ? 1.655 1.775 7.057 1.00 86.94 377 LYS A O 1
ATOM 3047 N N . LEU A 1 378 ? 2.988 3.554 6.705 1.00 87.12 378 LEU A N 1
ATOM 3048 C CA . LEU A 1 378 ? 3.117 3.915 8.121 1.00 87.12 378 LEU A CA 1
ATOM 3049 C C . LEU A 1 378 ? 1.746 4.123 8.777 1.00 87.12 378 LEU A C 1
ATOM 3051 O O . LEU A 1 378 ? 1.519 3.681 9.898 1.00 87.12 378 LEU A O 1
ATOM 3055 N N . LEU A 1 379 ? 0.805 4.736 8.058 1.00 90.75 379 LEU A N 1
ATOM 3056 C CA . LEU A 1 379 ? -0.553 4.913 8.561 1.00 90.75 379 LEU A CA 1
ATOM 3057 C C . LEU A 1 379 ? -1.324 3.588 8.681 1.00 90.75 379 LEU A C 1
ATOM 3059 O O . LEU A 1 379 ? -2.133 3.424 9.593 1.00 90.75 379 LEU A O 1
ATOM 3063 N N . PHE A 1 380 ? -1.095 2.636 7.773 1.00 90.69 380 PHE A N 1
ATOM 3064 C CA . PHE A 1 380 ? -1.656 1.291 7.900 1.00 90.69 380 PHE A CA 1
ATOM 3065 C C . PHE A 1 380 ? -1.044 0.508 9.061 1.00 90.69 380 PHE A C 1
ATOM 3067 O O . PHE A 1 380 ? -1.775 -0.230 9.721 1.00 90.69 380 PHE A O 1
ATOM 3074 N N . ASP A 1 381 ? 0.240 0.706 9.359 1.00 88.75 381 ASP A N 1
ATOM 3075 C CA . ASP A 1 381 ? 0.877 0.134 10.547 1.00 88.75 381 ASP A CA 1
ATOM 3076 C C . ASP A 1 381 ? 0.233 0.704 11.827 1.00 88.75 381 ASP A C 1
ATOM 3078 O O . ASP A 1 381 ? -0.170 -0.057 12.707 1.00 88.75 381 ASP A O 1
ATOM 3082 N N . GLU A 1 382 ? 0.010 2.023 11.896 1.00 91.75 382 GLU A N 1
ATOM 3083 C CA . GLU A 1 382 ? -0.723 2.659 13.005 1.00 91.75 382 GLU A CA 1
ATOM 3084 C C . GLU A 1 382 ? -2.161 2.127 13.134 1.00 91.75 382 GLU A C 1
ATOM 3086 O O . GLU A 1 382 ? -2.620 1.826 14.237 1.00 91.75 382 GLU A O 1
ATOM 3091 N N . LEU A 1 383 ? -2.876 1.964 12.015 1.00 93.50 383 LEU A N 1
ATOM 3092 C CA . LEU A 1 383 ? -4.209 1.355 12.000 1.00 93.50 383 LEU A CA 1
ATOM 3093 C C . LEU A 1 383 ? -4.188 -0.087 12.498 1.00 93.50 383 LEU A C 1
ATOM 3095 O O . LEU A 1 383 ? -5.095 -0.481 13.226 1.00 93.50 383 LEU A O 1
ATOM 3099 N N . SER A 1 384 ? -3.172 -0.866 12.132 1.00 92.38 384 SER A N 1
ATOM 3100 C CA . SER A 1 384 ? -3.002 -2.242 12.599 1.00 92.38 384 SER A CA 1
ATOM 3101 C C . SER A 1 384 ? -2.912 -2.301 14.126 1.00 92.38 384 SER A C 1
ATOM 3103 O O . SER A 1 384 ? -3.599 -3.114 14.749 1.00 92.38 384 SER A O 1
ATOM 3105 N N . GLU A 1 385 ? -2.165 -1.382 14.751 1.00 93.12 385 GLU A N 1
ATOM 3106 C CA . GLU A 1 385 ? -2.133 -1.255 16.215 1.00 93.12 385 GLU A CA 1
ATOM 3107 C C . GLU A 1 385 ? -3.512 -0.906 16.794 1.00 93.12 385 GLU A C 1
ATOM 3109 O O . GLU A 1 385 ? -3.958 -1.544 17.751 1.00 93.12 385 GLU A O 1
ATOM 3114 N N . VAL A 1 386 ? -4.255 0.023 16.177 1.00 95.00 386 VAL A N 1
ATOM 3115 C CA . VAL A 1 386 ? -5.649 0.310 16.574 1.00 95.00 386 VAL A CA 1
ATOM 3116 C C . VAL A 1 386 ? -6.511 -0.955 16.511 1.00 95.00 386 VAL A C 1
ATOM 3118 O O . VAL A 1 386 ? -7.262 -1.235 17.445 1.00 95.00 386 VAL A O 1
ATOM 3121 N N . GLY A 1 387 ? -6.372 -1.757 15.453 1.00 95.12 387 GLY A N 1
ATOM 3122 C CA . GLY A 1 387 ? -7.074 -3.031 15.291 1.00 95.12 387 GLY A CA 1
ATOM 3123 C C . GLY A 1 387 ? -6.812 -4.018 16.433 1.00 95.12 387 GLY A C 1
ATOM 3124 O O . GLY A 1 387 ? -7.759 -4.653 16.907 1.00 95.12 387 GLY A O 1
ATOM 3125 N N . LYS A 1 388 ? -5.564 -4.103 16.918 1.00 94.75 388 LYS A N 1
ATOM 3126 C CA . LYS A 1 388 ? -5.183 -4.932 18.078 1.00 94.75 388 LYS A CA 1
ATOM 3127 C C . LYS A 1 388 ? -5.827 -4.435 19.369 1.00 94.75 388 LYS A C 1
ATOM 3129 O O . LYS A 1 388 ? -6.344 -5.236 20.142 1.00 94.75 388 LYS A O 1
ATOM 3134 N N . HIS A 1 389 ? -5.846 -3.123 19.595 1.00 96.19 389 HIS A N 1
ATOM 3135 C CA . HIS A 1 389 ? -6.494 -2.551 20.775 1.00 96.19 389 HIS A CA 1
ATOM 3136 C C . HIS A 1 389 ? -8.015 -2.743 20.757 1.00 96.19 389 HIS A C 1
ATOM 3138 O O . HIS A 1 389 ? -8.601 -3.048 21.793 1.00 96.19 389 HIS A O 1
ATOM 3144 N N . LEU A 1 390 ? -8.657 -2.642 19.587 1.00 96.25 390 LEU A N 1
ATOM 3145 C CA . LEU A 1 390 ? -10.076 -2.979 19.431 1.00 96.25 390 LEU A CA 1
ATOM 3146 C C . LEU A 1 390 ? -10.344 -4.453 19.758 1.00 96.25 390 LEU A C 1
ATOM 3148 O O . LEU A 1 390 ? -11.316 -4.748 20.448 1.00 96.25 390 LEU A O 1
ATOM 3152 N N . ALA A 1 391 ? -9.476 -5.366 19.310 1.00 94.75 391 ALA A N 1
ATOM 3153 C CA . ALA A 1 391 ? -9.569 -6.780 19.670 1.00 94.75 391 ALA A CA 1
ATOM 3154 C C . ALA A 1 391 ? -9.451 -6.986 21.190 1.00 94.75 391 ALA A C 1
ATOM 3156 O O . ALA A 1 391 ? -10.274 -7.684 21.767 1.00 94.75 391 ALA A O 1
ATOM 3157 N N . GLY A 1 392 ? -8.529 -6.285 21.858 1.00 95.75 392 GLY A N 1
ATOM 3158 C CA . GLY A 1 392 ? -8.405 -6.336 23.318 1.00 95.75 392 GLY A CA 1
ATOM 3159 C C . GLY A 1 392 ? -9.640 -5.822 24.074 1.00 95.75 392 GLY A C 1
ATOM 3160 O O . GLY A 1 392 ? -9.984 -6.364 25.122 1.00 95.75 392 GLY A O 1
ATOM 3161 N N . VAL A 1 393 ? -10.342 -4.809 23.549 1.00 96.06 393 VAL A N 1
ATOM 3162 C CA . VAL A 1 393 ? -11.646 -4.379 24.097 1.00 96.06 393 VAL A CA 1
ATOM 3163 C C . VAL A 1 393 ? -12.696 -5.474 23.906 1.00 96.06 393 VAL A C 1
ATOM 3165 O O . VAL A 1 393 ? -13.446 -5.761 24.832 1.00 96.06 393 VAL A O 1
ATOM 3168 N N . LEU A 1 394 ? -12.746 -6.099 22.725 1.00 96.50 394 LEU A N 1
ATOM 3169 C CA . LEU A 1 394 ? -13.693 -7.178 22.430 1.00 96.50 394 LEU A CA 1
ATOM 3170 C C . LEU A 1 394 ? -13.475 -8.404 23.322 1.00 96.50 394 LEU A C 1
ATOM 3172 O O . LEU A 1 394 ? -14.454 -8.964 23.806 1.00 96.50 394 LEU A O 1
ATOM 3176 N N . ASP A 1 395 ? -12.223 -8.782 23.573 1.00 95.75 395 ASP A N 1
ATOM 3177 C CA . ASP A 1 395 ? -11.876 -9.894 24.463 1.00 95.75 395 ASP A CA 1
ATOM 3178 C C . ASP A 1 395 ? -12.300 -9.606 25.912 1.00 95.75 395 ASP A C 1
ATOM 3180 O O . ASP A 1 395 ? -12.752 -10.499 26.627 1.00 95.75 395 ASP A O 1
ATOM 3184 N N . ALA A 1 396 ? -12.211 -8.345 26.344 1.00 94.38 396 ALA A N 1
ATOM 3185 C CA . ALA A 1 396 ? -12.642 -7.923 27.675 1.00 94.38 396 ALA A CA 1
ATOM 3186 C C . ALA A 1 396 ? -14.175 -7.924 27.864 1.00 94.38 396 ALA A C 1
ATOM 3188 O O . ALA A 1 396 ? -14.633 -7.891 29.005 1.00 94.38 396 ALA A O 1
ATOM 3189 N N . LEU A 1 397 ? -14.963 -7.970 26.780 1.00 92.25 397 LEU A N 1
ATOM 3190 C CA . LEU A 1 397 ? -16.431 -8.068 26.832 1.00 92.25 397 LEU A CA 1
ATOM 3191 C C . LEU A 1 397 ? -16.948 -9.510 26.979 1.00 92.25 397 LEU A C 1
ATOM 3193 O O . LEU A 1 397 ? -18.117 -9.684 27.319 1.00 92.25 397 LEU A O 1
ATOM 3197 N N . GLY A 1 398 ? -16.120 -10.528 26.709 1.00 86.38 398 GLY A N 1
ATOM 3198 C CA . GLY A 1 398 ? -16.558 -11.930 26.603 1.00 86.38 398 GLY A CA 1
ATOM 3199 C C . GLY A 1 398 ? -17.119 -12.277 25.229 1.00 86.38 398 GLY A C 1
ATOM 3200 O O . GLY A 1 398 ? -18.287 -11.943 24.914 1.00 86.38 398 GLY A O 1
#